Protein 8VY8 (pdb70)

Secondary structure (DSSP, 8-state):
--EEEETTSSS-EEEEPPTT--EEEEEEE--TTHHHH-SEEEEEEESBPPPPPTT-EEEEE-STT-S--TTS---/--EEEETTSSS-EEEEPPTT--EEEEEEE--TTHHHH-SEEEEEEESBPPPPPTT-EEEEE-STT-S--TTS---/--EETTBSS---/--EETTBSS---/-EEEESSEES-EEEEPPTT--EEEEEEE--TTHHHH--EEEEEEESSPPPPPTT-EEEEE-STT-S--TTS---/--EETTBSS---/--EEEESSEES-EEEEPPTT--EEEEEEE--TTHHHH--EEEEEEESSPPP--SS-EEEEE-STT-S--TTS---/--EETTBSS---

Radius of gyration: 23.15 Å; Cα contacts (8 Å, |Δi|>4): 955; chains: 8; bounding box: 45×55×58 Å

Solvent-accessible surface area: 18411 Å² total; per-residue (Å²): 93,12,48,0,16,11,8,78,48,56,98,19,46,42,46,66,7,64,55,36,59,31,0,0,33,54,28,13,66,75,24,141,91,30,123,88,48,17,50,2,2,62,3,6,21,16,37,81,27,39,110,112,114,128,145,27,71,26,52,2,11,4,60,84,73,21,0,10,0,52,122,75,188,79,75,157,105,0,3,42,55,27,65,131,41,98,108,96,14,44,0,16,11,6,74,45,56,103,20,48,45,48,60,7,65,56,33,56,28,0,0,31,53,41,18,67,76,34,130,86,25,121,91,52,19,63,4,1,59,5,8,22,14,39,76,31,38,105,107,104,128,156,16,82,31,48,5,7,2,58,81,77,18,0,8,0,59,118,77,198,74,81,154,94,0,1,46,47,31,76,134,36,90,116,48,33,0,14,12,17,60,4,24,90,32,4,5,32,68,9,61,83,36,40,93,44,0,29,68,33,18,29,62,34,123,87,27,121,90,53,16,58,4,4,57,4,6,26,11,44,111,55,30,105,132,110,134,130,10,90,33,72,35,33,72,95,87,66,25,2,12,2,57,125,106,208,88,80,92,88,2,3,56,52,33,59,125,40,86,132,92,10,26,0,6,14,16,61,5,22,92,22,4,3,32,57,5,58,77,41,39,80,45,0,31,40,42,28,38,72,35,124,85,27,121,89,52,17,56,4,4,55,5,8,29,14,45,112,57,33,97,126,97,133,137,14,82,37,56,42,29,74,92,80,57,27,0,12,0,61,120,58,176,76,43,104,86,2,4,58,51,34,70,124,31,102,118

B-factor: mean 26.94, std 15.15, range [3.42, 121.17]

Structure (mmCIF, N/CA/C/O backbone):
data_8VY8
#
_entry.id   8VY8
#
_cell.length_a   42.529
_cell.length_b   73.110
_cell.length_c   79.840
_cell.angle_alpha   90.000
_cell.angle_beta   103.680
_cell.angle_gamma   90.000
#
_symmetry.space_group_name_H-M   'P 1 21 1'
#
loop_
_entity.id
_entity.type
_entity.pdbx_description
1 polymer 'Alpha-bungarotoxin isoform V31'
2 polymer 'HAP peptide'
3 non-polymer '4-(2-HYDROXYETHYL)-1-PIPERAZINE ETHANESULFONIC ACID'
4 water water
#
loop_
_atom_site.group_PDB
_atom_site.id
_atom_site.type_symbol
_atom_site.label_atom_id
_atom_site.label_alt_id
_atom_site.label_comp_id
_atom_site.label_asym_id
_atom_site.label_entity_id
_atom_site.label_seq_id
_atom_site.pdbx_PDB_ins_code
_atom_site.Cartn_x
_atom_site.Cartn_y
_atom_site.Cartn_z
_atom_site.occupancy
_atom_site.B_iso_or_equiv
_atom_site.auth_seq_id
_atom_site.auth_comp_id
_atom_site.auth_asym_id
_atom_site.auth_atom_id
_atom_site.pdbx_PDB_model_num
ATOM 1 N N . GLY A 1 2 ? 8.27129 16.09153 7.78697 1.000 18.42910 0 GLY B N 1
ATOM 2 C CA . GLY A 1 2 ? 8.93245 14.84668 7.29973 1.000 26.54414 0 GLY B CA 1
ATOM 3 C C . GLY A 1 2 ? 10.22171 14.54268 8.03713 1.000 30.27603 0 GLY B C 1
ATOM 4 O O . GLY A 1 2 ? 11.06835 15.41804 8.21303 1.000 29.95030 0 GLY B O 1
ATOM 8 N N . ILE A 1 3 ? 10.37504 13.29077 8.46337 1.000 25.54478 1 ILE B N 1
ATOM 9 C CA . ILE A 1 3 ? 11.53931 12.87432 9.23576 1.000 19.13916 1 ILE B CA 1
ATOM 10 C C . ILE A 1 3 ? 11.45578 11.36914 9.45281 1.000 8.97666 1 ILE B C 1
ATOM 11 O O . ILE A 1 3 ? 10.36695 10.81951 9.65536 1.000 12.89289 1 ILE B O 1
ATOM 27 N N . VAL A 1 4 ? 12.60125 10.69476 9.40242 1.000 8.83633 2 VAL B N 1
ATOM 28 C CA . VAL A 1 4 ? 12.69545 9.25949 9.64803 1.000 9.78606 2 VAL B CA 1
ATOM 29 C C . VAL A 1 4 ? 13.17951 9.02622 11.06985 1.000 14.81986 2 VAL B C 1
ATOM 30 O O . VAL A 1 4 ? 14.09905 9.71116 11.53569 1.000 12.62390 2 VAL B O 1
ATOM 43 N N . CYS A 1 5 ? 12.55099 8.09424 11.78412 1.000 21.97920 3 CYS B N 1
ATOM 44 C CA . CYS A 1 5 ? 13.03556 7.85283 13.13288 1.000 12.67054 3 CYS B CA 1
ATOM 45 C C . CYS A 1 5 ? 12.80099 6.43848 13.62831 1.000 16.27892 3 CYS B C 1
ATOM 46 O O . CYS A 1 5 ? 11.82303 5.77566 13.27274 1.000 13.93197 3 CYS B O 1
ATOM 53 N N . HIS A 1 6 ? 13.71156 6.02044 14.50463 1.000 9.46374 4 HIS B N 1
ATOM 54 C CA . HIS A 1 6 ? 13.58748 4.74717 15.18646 1.000 13.41058 4 HIS B CA 1
ATOM 55 C C . HIS A 1 6 ? 12.28524 4.69347 15.96886 1.000 11.45779 4 HIS B C 1
ATOM 56 O O . HIS A 1 6 ? 11.84821 5.68305 16.56187 1.000 14.33104 4 HIS B O 1
ATOM 70 N N . THR A 1 7 ? 11.67181 3.51854 15.96595 1.000 10.19030 5 THR B N 1
ATOM 71 C CA . THR A 1 7 ? 10.45100 3.25243 16.70282 1.000 11.29069 5 THR B CA 1
ATOM 72 C C . THR A 1 7 ? 10.60170 1.90407 17.38438 1.000 12.92292 5 THR B C 1
ATOM 73 O O . THR A 1 7 ? 11.16998 0.97282 16.80753 1.000 13.09573 5 THR B O 1
ATOM 84 N N . THR A 1 8 ? 10.10540 1.80662 18.61120 1.000 16.73395 6 THR B N 1
ATOM 85 C CA . THR A 1 8 ? 10.05172 0.53451 19.31389 1.000 21.20416 6 THR B CA 1
ATOM 86 C C . THR A 1 8 ? 8.77874 -0.22952 18.98124 1.000 12.05312 6 THR B C 1
ATOM 87 O O . THR A 1 8 ? 8.56974 -1.32913 19.50424 1.000 13.95086 6 THR B O 1
ATOM 98 N N . ALA A 1 9 ? 7.93484 0.33164 18.10992 1.000 14.42454 7 ALA B N 1
ATOM 99 C CA . ALA A 1 9 ? 6.73056 -0.35249 17.65978 1.000 17.78285 7 ALA B CA 1
ATOM 100 C C . ALA A 1 9 ? 7.03782 -1.52129 16.73362 1.000 11.13489 7 ALA B C 1
ATOM 101 O O . ALA A 1 9 ? 6.18830 -2.40078 16.56880 1.000 9.34662 7 ALA B O 1
ATOM 108 N N . THR A 1 10 ? 8.21173 -1.54451 16.11419 1.000 9.14871 8 THR B N 1
ATOM 109 C CA . THR A 1 10 ? 8.60002 -2.63031 15.22820 1.000 15.20430 8 THR B CA 1
ATOM 110 C C . THR A 1 10 ? 9.59487 -3.53433 15.95386 1.000 15.34529 8 THR B C 1
ATOM 111 O O . THR A 1 10 ? 10.14906 -3.17889 16.99756 1.000 14.65609 8 THR B O 1
ATOM 122 N N . SER A 1 11 ? 9.81161 -4.72518 15.39008 1.000 14.84266 9 SER B N 1
ATOM 123 C CA . SER A 1 11 ? 10.78104 -5.67289 15.93290 1.000 14.49866 9 SER B CA 1
ATOM 124 C C . SER A 1 11 ? 11.54667 -6.34650 14.79865 1.000 12.70176 9 SER B C 1
ATOM 125 O O . SER A 1 11 ? 10.93356 -7.01085 13.95343 1.000 16.34964 9 SER B O 1
ATOM 133 N N . PRO A 1 12 ? 12.87662 -6.17259 14.71246 1.000 16.14035 10 PRO B N 1
ATOM 134 C CA . PRO A 1 12 ? 13.74922 -5.38746 15.60392 1.000 15.25371 10 PRO B CA 1
ATOM 135 C C . PRO A 1 12 ? 13.47730 -3.89570 15.45208 1.000 16.47239 10 PRO B C 1
ATOM 136 O O . PRO A 1 12 ? 12.74113 -3.47816 14.55827 1.000 14.76819 10 PRO B O 1
ATOM 147 N N . ILE A 1 13 ? 14.03621 -3.07169 16.33918 1.000 20.21908 11 ILE B N 1
ATOM 148 C CA . ILE A 1 13 ? 13.92976 -1.63126 16.17147 1.000 10.90483 11 ILE B CA 1
ATOM 149 C C . ILE A 1 13 ? 14.35772 -1.27448 14.75833 1.000 13.08927 11 ILE B C 1
ATOM 150 O O . ILE A 1 13 ? 15.38032 -1.76195 14.26651 1.000 14.86448 11 ILE B O 1
ATOM 166 N N . SER A 1 14 ? 13.58054 -0.41750 14.09959 1.000 11.52911 12 SER B N 1
ATOM 167 C CA . SER A 1 14 ? 13.91442 0.04766 12.76257 1.000 19.31884 12 SER B CA 1
ATOM 168 C C . SER A 1 14 ? 13.65640 1.54503 12.68749 1.000 21.99761 12 SER B C 1
ATOM 169 O O . SER A 1 14 ? 13.11577 2.14511 13.61885 1.000 10.81709 12 SER B O 1
ATOM 177 N N . ALA A 1 15 ? 14.01550 2.14438 11.55383 1.000 21.96004 13 ALA B N 1
ATOM 178 C CA . ALA A 1 15 ? 13.75211 3.55254 11.29442 1.000 7.96061 13 ALA B CA 1
ATOM 179 C C . ALA A 1 15 ? 12.55916 3.62860 10.35374 1.000 12.59908 13 ALA B C 1
ATOM 180 O O . ALA A 1 15 ? 12.55026 2.98057 9.30118 1.000 23.51484 13 ALA B O 1
ATOM 187 N N . VAL A 1 16 ? 11.56173 4.42094 10.73259 1.000 12.63291 14 VAL B N 1
ATOM 188 C CA . VAL A 1 16 ? 10.32498 4.54170 9.97807 1.000 9.82089 14 VAL B CA 1
ATOM 189 C C . VAL A 1 16 ? 10.09048 6.00241 9.63183 1.000 8.83211 14 VAL B C 1
ATOM 190 O O . VAL A 1 16 ? 10.60756 6.91514 10.27909 1.000 13.35762 14 VAL B O 1
ATOM 203 N N . THR A 1 17 ? 9.30379 6.21167 8.58291 1.000 9.66002 15 THR B N 1
ATOM 204 C CA . THR A 1 17 ? 8.86330 7.54814 8.21889 1.000 9.10879 15 THR B CA 1
ATOM 205 C C . THR A 1 17 ? 7.68245 7.94603 9.09638 1.000 12.21190 15 THR B C 1
ATOM 206 O O . THR A 1 17 ? 6.71538 7.18997 9.23476 1.000 14.57076 15 THR B O 1
ATOM 217 N N . CYS A 1 18 ? 7.75866 9.14068 9.67464 1.000 9.65289 16 CYS B N 1
ATOM 218 C CA . CYS A 1 18 ? 6.78034 9.57847 10.65502 1.000 12.79770 16 CYS B CA 1
ATOM 219 C C . CYS A 1 18 ? 5.48167 10.02181 9.98530 1.000 10.69852 16 CYS B C 1
ATOM 220 O O . CYS A 1 18 ? 5.49540 10.52622 8.85914 1.000 7.45439 16 CYS B O 1
ATOM 227 N N . PRO A 1 19 ? 4.34720 9.82531 10.65878 1.000 9.86637 17 PRO B N 1
ATOM 228 C CA . PRO A 1 19 ? 3.05681 10.21828 10.07569 1.000 14.84085 17 PRO B CA 1
ATOM 229 C C . PRO A 1 19 ? 2.98236 11.71325 9.87322 1.000 13.77138 17 PRO B C 1
ATOM 230 O O . PRO A 1 19 ? 3.82083 12.46650 10.40074 1.000 12.08755 17 PRO B O 1
ATOM 241 N N . PRO A 1 20 ? 1.99574 12.20208 9.12575 1.000 11.06596 18 PRO B N 1
ATOM 242 C CA . PRO A 1 20 ? 1.87879 13.64940 8.92612 1.000 26.04130 18 PRO B CA 1
ATOM 243 C C . PRO A 1 20 ? 1.66228 14.37225 10.24802 1.000 19.98610 18 PRO B C 1
ATOM 244 O O . PRO A 1 20 ? 0.86847 13.94441 11.08730 1.000 11.60649 18 PRO B O 1
ATOM 255 N N . GLY A 1 21 ? 2.36276 15.49227 10.41579 1.000 19.64558 19 GLY B N 1
ATOM 256 C CA . GLY A 1 21 ? 2.24034 16.30850 11.60341 1.000 12.79891 19 GLY B CA 1
ATOM 257 C C . GLY A 1 21 ? 3.14622 15.93982 12.76026 1.000 16.55553 19 GLY B C 1
ATOM 258 O O . GLY A 1 21 ? 3.27869 16.74092 13.69366 1.000 17.09759 19 GLY B O 1
ATOM 262 N N . GLU A 1 22 ? 3.78836 14.77623 12.72733 1.000 14.66777 20 GLU B N 1
ATOM 263 C CA . GLU A 1 22 ? 4.75228 14.36261 13.74702 1.000 17.06573 20 GLU B CA 1
ATOM 264 C C . GLU A 1 22 ? 6.14379 14.44367 13.12463 1.000 13.65611 20 GLU B C 1
ATOM 265 O O . GLU A 1 22 ? 6.55549 13.52893 12.40636 1.000 13.90713 20 GLU B O 1
ATOM 277 N N . ASN A 1 23 ? 6.86956 15.53820 13.38487 1.000 13.21184 21 ASN B N 1
ATOM 278 C CA . ASN A 1 23 ? 8.13501 15.78946 12.69833 1.000 12.18994 21 ASN B CA 1
ATOM 279 C C . ASN A 1 23 ? 9.32245 15.88803 13.65206 1.000 14.87411 21 ASN B C 1
ATOM 280 O O . ASN A 1 23 ? 10.33150 16.51737 13.31485 1.000 17.19875 21 ASN B O 1
ATOM 291 N N . LEU A 1 24 ? 9.23462 15.26661 14.82431 1.000 19.62022 22 LEU B N 1
ATOM 292 C CA . LEU A 1 24 ? 10.36007 15.16721 15.74047 1.000 20.92686 22 LEU B CA 1
ATOM 293 C C . LEU A 1 24 ? 10.37559 13.76363 16.32160 1.000 18.78417 22 LEU B C 1
ATOM 294 O O . LEU A 1 24 ? 9.35220 13.07873 16.37296 1.000 18.67241 22 LEU B O 1
ATOM 310 N N . CYS A 1 25 ? 11.55749 13.32726 16.72018 1.000 8.27715 23 CYS B N 1
ATOM 311 C CA . CYS A 1 25 ? 11.73668 12.05676 17.39873 1.000 13.54480 23 CYS B CA 1
ATOM 312 C C . CYS A 1 25 ? 11.94049 12.21966 18.89299 1.000 25.94454 23 CYS B C 1
ATOM 313 O O . CYS A 1 25 ? 12.36820 13.26758 19.38056 1.000 17.05070 23 CYS B O 1
ATOM 320 N N . TYR A 1 26 ? 11.64720 11.14248 19.61410 1.000 22.77257 24 TYR B N 1
ATOM 321 C CA . TYR A 1 26 ? 11.84227 11.09419 21.0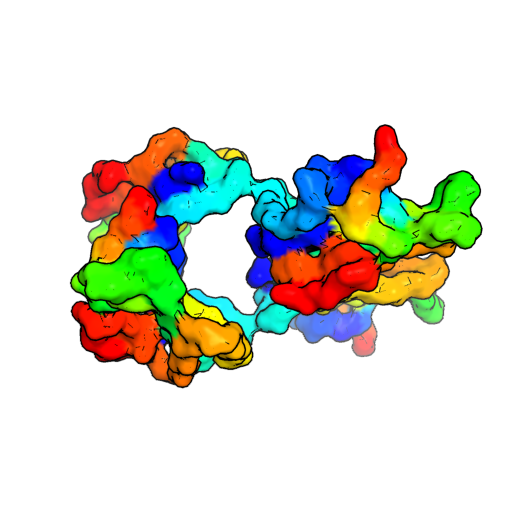5004 1.000 22.73720 24 TYR B CA 1
ATOM 322 C C . TYR A 1 26 ? 12.39555 9.73935 21.45790 1.000 23.35195 24 TYR B C 1
ATOM 323 O O . TYR A 1 26 ? 12.09014 8.70973 20.84956 1.000 18.74112 24 TYR B O 1
ATOM 341 N N . ARG A 1 27 ? 13.24722 9.76611 22.47592 1.000 24.82174 25 ARG B N 1
ATOM 342 C CA . ARG A 1 27 ? 13.62556 8.58178 23.22790 1.000 16.74708 25 ARG B CA 1
ATOM 343 C C . ARG A 1 27 ? 13.14752 8.79600 24.65563 1.000 30.08116 25 ARG B C 1
ATOM 344 O O . ARG A 1 27 ? 13.35217 9.87513 25.22130 1.000 22.03553 25 ARG B O 1
ATOM 365 N N . LYS A 1 28 ? 12.49397 7.78995 25.22895 1.000 20.76172 26 LYS B N 1
ATOM 366 C CA . LYS A 1 28 ? 11.99647 7.87577 26.59563 1.000 22.97178 26 LYS B CA 1
ATOM 367 C C . LYS A 1 28 ? 12.49385 6.66367 27.36602 1.000 23.09194 26 LYS B C 1
ATOM 368 O O . LYS A 1 28 ? 12.30949 5.52614 26.92206 1.000 17.98088 26 LYS B O 1
ATOM 387 N N . MET A 1 29 ? 13.11026 6.90901 28.52126 1.000 26.31485 27 MET B N 1
ATOM 388 C CA . MET A 1 29 ? 13.69572 5.86215 29.34566 1.000 20.72069 27 MET B CA 1
ATOM 389 C C . MET A 1 29 ? 13.22607 6.04659 30.78112 1.000 25.41510 27 MET B C 1
ATOM 390 O O . MET A 1 29 ? 13.07817 7.17609 31.25528 1.000 29.64618 27 MET B O 1
ATOM 404 N N . TRP A 1 30 ? 12.95925 4.93136 31.45542 1.000 31.99135 28 TRP B N 1
ATOM 405 C CA . TRP A 1 30 ? 12.51760 4.94533 32.84334 1.000 35.92031 28 TRP B CA 1
ATOM 406 C C . TRP A 1 30 ? 12.77535 3.55820 33.41093 1.000 30.88653 28 TRP B C 1
ATOM 407 O O . TRP A 1 30 ? 12.80289 2.56654 32.67764 1.000 26.31972 28 TRP B O 1
ATOM 428 N N . CYS A 1 31 ? 12.96305 3.49361 34.72438 1.000 38.62989 29 CYS B N 1
ATOM 429 C CA . CYS A 1 31 ? 13.21439 2.21178 35.36502 1.000 42.16239 29 CYS B CA 1
ATOM 430 C C . CYS A 1 31 ? 11.88997 1.49426 35.58145 1.000 23.90048 29 CYS B C 1
ATOM 431 O O . CYS A 1 31 ? 10.92070 2.09462 36.05431 1.000 22.09257 29 CYS B O 1
ATOM 438 N N . ASP A 1 32 ? 11.85455 0.20715 35.24372 1.000 11.11787 30 ASP B N 1
ATOM 439 C CA . ASP A 1 32 ? 10.73712 -0.65418 35.61073 1.000 24.84382 30 ASP B CA 1
ATOM 440 C C . ASP A 1 32 ? 11.22347 -1.70323 36.60472 1.000 24.17797 30 ASP B C 1
ATOM 441 O O . ASP A 1 32 ? 12.30886 -1.56431 37.17895 1.000 16.37835 30 ASP B O 1
ATOM 450 N N . VA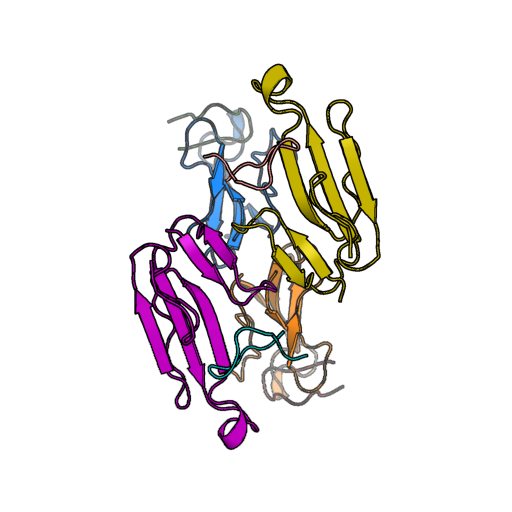L A 1 33 ? 10.44466 -2.76909 36.79765 1.000 16.64515 31 VAL B N 1
ATOM 451 C CA . VAL A 1 33 ? 10.76587 -3.74196 37.83850 1.000 25.68265 31 VAL B CA 1
ATOM 452 C C . VAL A 1 33 ? 12.13327 -4.37518 37.60252 1.000 22.06217 31 VAL B C 1
ATOM 453 O O . VAL A 1 33 ? 12.81029 -4.77524 38.55730 1.000 22.78515 31 VAL B O 1
ATOM 466 N N . PHE A 1 34 ? 12.55022 -4.50971 36.34298 1.000 22.82289 32 PHE B N 1
ATOM 467 C CA . PHE A 1 34 ? 13.80316 -5.17066 35.99691 1.000 21.39934 32 PHE B CA 1
ATOM 468 C C . PHE A 1 34 ? 14.96798 -4.20110 35.80629 1.000 23.24829 32 PHE B C 1
ATOM 469 O O . PHE A 1 34 ? 15.97426 -4.57175 35.19046 1.000 22.90875 32 PHE B O 1
ATOM 486 N N . CYS A 1 35 ? 14.86950 -2.97698 36.32765 1.000 22.39030 33 CYS B N 1
ATOM 487 C CA . CYS A 1 35 ? 15.90798 -1.99616 36.03353 1.000 20.91059 33 CYS B CA 1
ATOM 488 C C . CYS A 1 35 ? 17.27853 -2.47181 36.50466 1.000 23.62891 33 CYS B C 1
ATOM 489 O O . CYS A 1 35 ? 18.29553 -2.11066 35.90288 1.000 22.97191 33 CYS B O 1
ATOM 496 N N . SER A 1 36 ? 17.33366 -3.28196 37.56643 1.000 32.08506 34 SER B N 1
ATOM 497 C CA . SER A 1 36 ? 18.62736 -3.73228 38.07846 1.000 39.31865 34 SER B CA 1
ATOM 498 C C . SER A 1 36 ? 19.33224 -4.66804 37.10107 1.000 24.67482 34 SER B C 1
ATOM 499 O O . SER A 1 36 ? 20.56120 -4.62329 36.97007 1.000 27.02153 34 SER B O 1
ATOM 507 N N . SER A 1 37 ? 18.57824 -5.50850 36.39536 1.000 31.17905 35 SER B N 1
ATOM 508 C CA . SER A 1 37 ? 19.16382 -6.52342 35.52718 1.000 32.43150 35 SER B CA 1
ATOM 509 C C . SER A 1 37 ? 19.21310 -6.11058 34.06475 1.000 35.22293 35 SER B C 1
ATOM 510 O O . SER A 1 37 ? 20.17732 -6.44285 33.36802 1.000 41.15095 35 SER B O 1
ATOM 518 N N . ARG A 1 38 ? 18.18894 -5.41590 33.57253 1.000 28.42032 36 ARG B N 1
ATOM 519 C CA . ARG A 1 38 ? 18.12539 -5.04255 32.16875 1.000 27.14932 36 ARG B CA 1
ATOM 520 C C . ARG A 1 38 ? 18.35504 -3.56079 31.92147 1.000 24.84969 36 ARG B C 1
ATOM 521 O O . ARG A 1 38 ? 18.53327 -3.16685 30.76385 1.000 23.04797 36 ARG B O 1
ATOM 542 N N . GLY A 1 39 ? 18.34537 -2.73317 32.95549 1.000 25.87994 37 GLY B N 1
ATOM 543 C CA . GLY A 1 39 ? 18.41462 -1.30838 32.74212 1.000 21.28054 37 GLY B CA 1
ATOM 544 C C . GLY A 1 39 ? 17.04076 -0.71644 32.49125 1.000 26.51736 37 GLY B C 1
ATOM 545 O O . GLY A 1 39 ? 16.00181 -1.34720 32.70131 1.000 21.30594 37 GLY B O 1
ATOM 549 N N . LYS A 1 40 ? 17.04608 0.53140 32.03635 1.000 23.56887 38 LYS B N 1
ATOM 550 C CA . LYS A 1 40 ? 15.80144 1.26131 31.85854 1.000 27.94866 38 LYS B CA 1
ATOM 551 C C . LYS A 1 40 ? 15.03255 0.74763 30.64419 1.000 25.36561 38 LYS B C 1
ATOM 552 O O . LYS A 1 40 ? 15.61444 0.32099 29.64293 1.000 24.26455 38 LYS B O 1
ATOM 571 N N . VAL A 1 41 ? 13.70150 0.79003 30.74437 1.000 18.97837 39 VAL B N 1
ATOM 572 C CA . VAL A 1 41 ? 12.86726 0.57139 29.57072 1.000 20.30544 39 VAL B CA 1
ATOM 573 C C . VAL A 1 41 ? 13.23370 1.61360 28.52477 1.000 24.54862 39 VAL B C 1
ATOM 574 O O . VAL A 1 41 ? 13.56081 2.75826 28.85761 1.000 21.11495 39 VAL B O 1
ATOM 587 N N . VAL A 1 42 ? 13.19343 1.22881 27.25222 1.000 28.99379 40 VAL B N 1
ATOM 588 C CA . VAL A 1 42 ? 13.47832 2.14812 26.15544 1.000 29.93359 40 VAL B CA 1
ATOM 589 C C . VAL A 1 42 ? 12.26992 2.20174 25.23192 1.000 30.35086 40 VAL B C 1
ATOM 590 O O . VAL A 1 42 ? 11.76988 1.15969 24.79275 1.000 28.52892 40 VAL B O 1
ATOM 603 N N . GLU A 1 43 ? 11.81069 3.41660 24.93702 1.000 25.17317 41 GLU B N 1
ATOM 604 C CA . GLU A 1 43 ? 10.71537 3.65550 24.00701 1.000 29.71922 41 GLU B CA 1
ATOM 605 C C . GLU A 1 43 ? 11.14022 4.73406 23.02363 1.000 24.80462 41 GLU B C 1
ATOM 606 O O . GLU A 1 43 ? 11.58246 5.81128 23.43353 1.000 16.42495 41 GLU B O 1
ATOM 618 N N . LEU A 1 44 ? 11.01893 4.44153 21.73436 1.000 21.52502 42 LEU B N 1
ATOM 619 C CA . LEU A 1 44 ? 11.41733 5.36509 20.68456 1.000 16.59604 42 LEU B CA 1
ATOM 620 C C . LEU A 1 44 ? 10.27595 5.53807 19.69230 1.000 21.93652 42 LEU B C 1
ATOM 621 O O . LEU A 1 44 ? 9.50640 4.60471 19.44936 1.000 23.99507 42 LEU B O 1
ATOM 637 N N . GLY A 1 45 ? 10.14956 6.73936 19.13754 1.000 21.11814 43 GLY B N 1
ATOM 638 C CA . GLY A 1 45 ? 9.12446 6.95631 18.13270 1.000 25.50712 43 GLY B CA 1
ATOM 639 C C . GLY A 1 45 ? 9.13711 8.36493 17.57811 1.000 13.28577 43 GLY B C 1
ATOM 640 O O . GLY A 1 45 ? 10.08039 9.13324 17.77951 1.000 13.77322 43 GLY B O 1
ATOM 644 N N . CYS A 1 46 ? 8.05788 8.68238 16.86525 1.000 17.10436 44 CYS B N 1
ATOM 645 C CA . CYS A 1 46 ? 7.80155 10.00164 16.30805 1.000 15.15355 44 CYS B CA 1
ATOM 646 C C . CYS A 1 46 ? 6.84147 10.75165 17.22201 1.000 23.05951 44 CYS B C 1
ATOM 647 O O . CYS A 1 46 ? 6.15710 10.15917 18.05906 1.000 21.16152 44 CYS B O 1
ATOM 654 N N . ALA A 1 47 ? 6.79322 12.06848 17.05580 1.000 17.62975 45 ALA B N 1
ATOM 655 C CA . ALA A 1 47 ? 5.87249 12.87493 17.84555 1.000 26.05936 45 ALA B CA 1
ATOM 656 C C . ALA A 1 47 ? 5.80804 14.27692 17.26455 1.000 16.12435 45 ALA B C 1
ATOM 657 O O . ALA A 1 47 ? 6.72627 14.72328 16.57184 1.000 14.92727 45 ALA B O 1
ATOM 664 N N . ALA A 1 48 ? 4.69533 14.95765 17.53961 1.000 14.71060 46 ALA B N 1
ATOM 665 C CA . ALA A 1 48 ? 4.61629 16.38179 17.23945 1.000 19.53615 46 ALA B CA 1
ATOM 666 C C . ALA A 1 48 ? 5.25717 17.20997 18.34923 1.000 22.27585 46 ALA B C 1
ATOM 667 O O . ALA A 1 48 ? 6.08377 18.08718 18.07729 1.000 18.04671 46 ALA B O 1
ATOM 674 N N . THR A 1 49 ? 4.89866 16.93652 19.60400 1.000 23.22388 47 THR B N 1
ATOM 675 C CA . THR A 1 49 ? 5.44311 17.63771 20.75866 1.000 19.79022 47 THR B CA 1
ATOM 676 C C . THR A 1 49 ? 6.29344 16.71604 21.62606 1.000 26.08366 47 THR B C 1
ATOM 677 O O . THR A 1 49 ? 6.03878 15.51270 21.72141 1.000 21.92380 47 THR B O 1
ATOM 688 N N . CYS A 1 50 ? 7.31877 17.29626 22.24389 1.000 26.50684 48 CYS B N 1
ATOM 689 C CA . CYS A 1 50 ? 8.16716 16.54963 23.16273 1.000 30.80768 48 CYS B CA 1
ATOM 690 C C . CYS A 1 50 ? 7.34748 16.08409 24.36491 1.000 30.00277 48 CYS B C 1
ATOM 691 O O . CYS A 1 50 ? 6.64148 16.89555 24.97829 1.000 19.94449 48 CYS B O 1
ATOM 698 N N . PRO A 1 51 ? 7.40397 14.80250 24.72571 1.000 35.81341 49 PRO B N 1
ATOM 699 C CA . PRO A 1 51 ? 6.62632 14.32716 25.88104 1.000 30.20893 49 PRO B CA 1
ATOM 700 C C . PRO A 1 51 ? 7.02450 15.03085 27.17277 1.000 36.49576 49 PRO B C 1
ATOM 701 O O . PRO A 1 51 ? 8.19725 15.33847 27.39656 1.000 23.01779 49 PRO B O 1
ATOM 712 N N . SER A 1 52 ? 6.03134 15.30626 28.02206 1.000 43.03194 50 SER B N 1
ATOM 713 C CA . SER A 1 52 ? 6.32159 15.92657 29.30915 1.000 32.91420 50 SER B CA 1
ATOM 714 C C . SER A 1 52 ? 7.00944 14.90134 30.20231 1.000 26.47022 50 SER B C 1
ATOM 715 O O . SER A 1 52 ? 6.42883 13.86177 30.53319 1.000 36.11201 50 SER B O 1
ATOM 723 N N . LYS A 1 53 ? 8.23606 15.21186 30.60751 1.000 37.12251 51 LYS B N 1
ATOM 724 C CA . LYS A 1 53 ? 9.09523 14.28435 31.33382 1.000 39.96134 51 LYS B CA 1
ATOM 725 C C . LYS A 1 53 ? 8.86220 14.40571 32.83514 1.000 39.26106 51 LYS B C 1
ATOM 726 O O . LYS A 1 53 ? 9.04703 15.48338 33.41258 1.000 39.41839 51 LYS B O 1
ATOM 745 N N . LYS A 1 54 ? 8.46441 13.29814 33.45937 1.000 34.83008 52 LYS B N 1
ATOM 746 C CA . LYS A 1 54 ? 8.42192 13.20794 34.90816 1.000 39.50268 52 LYS B CA 1
ATOM 747 C C . LYS A 1 54 ? 9.84044 13.21591 35.47591 1.000 47.57437 52 LYS B C 1
ATOM 748 O O . LYS A 1 54 ? 10.80951 12.95666 34.75815 1.000 36.49896 52 LYS B O 1
ATOM 767 N N . PRO A 1 55 ? 9.98620 13.52943 36.76717 1.000 51.97235 53 PRO B N 1
ATOM 768 C CA . PRO A 1 55 ? 11.33984 13.71513 37.32492 1.000 46.55953 53 PRO B CA 1
ATOM 769 C C . PRO A 1 55 ? 12.24333 12.50622 37.16371 1.000 43.83643 53 PRO B C 1
ATOM 770 O O . PRO A 1 55 ? 13.45791 12.66543 36.98561 1.000 46.07463 53 PRO B O 1
ATOM 781 N N . TYR A 1 56 ? 11.68975 11.30192 37.21126 1.000 44.40683 54 TYR B N 1
ATOM 782 C CA . TYR A 1 56 ? 12.47835 10.08464 37.10309 1.000 46.92118 54 TYR B CA 1
ATOM 783 C C . TYR A 1 56 ? 12.57773 9.57798 35.67671 1.000 46.83815 54 TYR B C 1
ATOM 784 O O . TYR A 1 56 ? 13.36536 8.66357 35.40689 1.000 34.59293 54 TYR B O 1
ATOM 802 N N . GLU A 1 57 ? 11.80977 10.15457 34.76482 1.000 46.32412 55 GLU B N 1
ATOM 803 C CA . GLU A 1 57 ? 11.84053 9.71726 33.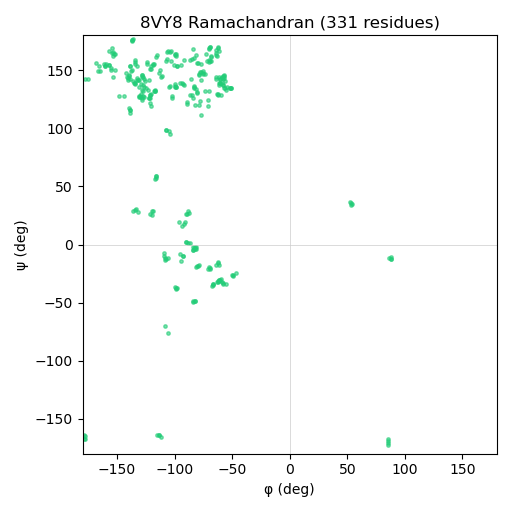38681 1.000 38.34061 55 GLU B CA 1
ATOM 804 C C . GLU A 1 57 ? 12.99591 10.38647 32.66068 1.000 27.48834 55 GLU B C 1
ATOM 805 O O . GLU A 1 57 ? 13.53035 11.41329 33.09015 1.000 32.36107 55 GLU B O 1
ATOM 817 N N . GLU A 1 58 ? 13.37954 9.78812 31.54203 1.000 22.26357 56 GLU B N 1
ATOM 818 C CA . GLU A 1 58 ? 14.39008 10.36124 30.67100 1.000 28.26290 56 GLU B CA 1
ATOM 819 C C . GLU A 1 58 ? 13.77035 10.58753 29.30276 1.000 25.06249 56 GLU B C 1
ATOM 820 O O . GLU A 1 58 ? 13.31785 9.63727 28.65821 1.000 13.90574 56 GLU B O 1
ATOM 832 N N . VAL A 1 59 ? 13.74948 11.84777 28.87531 1.000 23.88424 57 VAL B N 1
ATOM 833 C CA . VAL A 1 59 ? 13.23034 12.24693 27.57500 1.000 27.81686 57 VAL B CA 1
ATOM 834 C C . VAL A 1 59 ? 14.28873 13.14723 26.95192 1.000 24.90574 57 VAL B C 1
ATOM 835 O O . VAL A 1 59 ? 14.76076 14.09245 27.59285 1.000 32.82364 57 VAL B O 1
ATOM 848 N N . THR A 1 60 ? 14.68137 12.82486 25.71977 1.000 29.30351 58 THR B N 1
ATOM 849 C CA . THR A 1 60 ? 15.54170 13.68113 24.91499 1.000 56.76276 58 THR B CA 1
ATOM 850 C C . THR A 1 60 ? 14.85876 13.77957 23.53515 1.000 42.86875 58 THR B C 1
ATOM 851 O O . THR A 1 60 ? 14.38598 12.77984 22.97430 1.000 28.99179 58 THR B O 1
ATOM 862 N N . CYS A 1 61 ? 14.79663 14.98475 22.98475 1.000 38.61138 59 CYS B N 1
ATOM 863 C CA . CYS A 1 61 ? 14.08610 15.23669 21.73824 1.000 25.69132 59 CYS B CA 1
ATOM 864 C C . CYS A 1 61 ? 15.04054 15.82481 20.71678 1.000 23.08774 59 CYS B C 1
ATOM 865 O O . CYS A 1 61 ? 15.92758 16.61335 21.05903 1.000 22.60782 59 CYS B O 1
ATOM 872 N N . CYS A 1 62 ? 14.86753 15.40325 19.46859 1.000 20.49760 60 CYS B N 1
ATOM 873 C CA . CYS A 1 62 ? 15.72398 15.83810 18.38105 1.000 17.48429 60 CYS B CA 1
ATOM 874 C C . CYS A 1 62 ? 14.93126 15.76135 17.08634 1.000 13.49666 60 CYS B C 1
ATOM 875 O O . CYS A 1 62 ? 13.87260 15.13023 17.01383 1.000 24.88100 60 CYS B O 1
ATOM 882 N N . SER A 1 63 ? 15.46105 16.42675 16.05706 1.000 15.21421 61 SER B N 1
ATOM 883 C CA . SER A 1 63 ? 14.70695 16.66529 14.83330 1.000 25.93296 61 SER B CA 1
ATOM 884 C C . SER A 1 63 ? 15.52676 16.40721 13.57440 1.000 14.93844 61 SER B C 1
ATOM 885 O O . SER A 1 63 ? 15.26185 17.00871 12.52777 1.000 16.39818 61 SER B O 1
ATOM 893 N N . THR A 1 64 ? 16.49891 15.50802 13.64266 1.000 14.36741 62 THR B N 1
ATOM 894 C CA . THR A 1 64 ? 17.23246 15.05153 12.47367 1.000 19.01446 62 THR B CA 1
ATOM 895 C C . THR A 1 64 ? 16.98322 13.56165 12.30487 1.000 19.17870 62 THR B C 1
ATOM 896 O O . THR A 1 64 ? 16.65113 12.86431 13.26682 1.000 17.02465 62 THR B O 1
ATOM 907 N N . ASP A 1 65 ? 17.12846 13.08135 11.07204 1.000 15.83634 63 ASP B N 1
ATOM 908 C CA . ASP A 1 65 ? 16.79599 11.69649 10.76752 1.000 14.38234 63 ASP B CA 1
ATOM 909 C C . ASP A 1 65 ? 17.54803 10.74485 11.69088 1.000 25.74761 63 ASP B C 1
ATOM 910 O O . ASP A 1 65 ? 18.73949 10.92322 11.95731 1.000 17.17204 63 ASP B O 1
ATOM 919 N N . LYS A 1 66 ? 16.82663 9.74397 12.20442 1.000 23.50084 64 LYS B N 1
ATOM 920 C CA . LYS A 1 66 ? 17.42258 8.66184 12.99084 1.000 13.85044 64 LYS B CA 1
ATOM 921 C C . LYS A 1 66 ? 18.25388 9.20866 14.14612 1.000 21.38054 64 LYS B C 1
ATOM 922 O O . LYS A 1 66 ? 19.27512 8.63430 14.52975 1.000 17.33573 64 LYS B O 1
ATOM 941 N N . CYS A 1 67 ? 17.81434 10.32778 14.71273 1.000 20.61999 65 CYS B N 1
ATOM 942 C CA . CYS A 1 67 ? 18.53058 10.95292 15.81308 1.000 15.55324 65 CYS B CA 1
ATOM 943 C C . CYS A 1 67 ? 18.19373 10.36486 17.17680 1.000 21.70848 65 CYS B C 1
ATOM 944 O O . CYS A 1 67 ? 18.81211 10.76607 18.16875 1.000 22.26916 65 CYS B O 1
ATOM 951 N N . ASN A 1 68 ? 17.24259 9.43736 17.26013 1.000 14.06614 66 ASN B N 1
ATOM 952 C CA . ASN A 1 68 ? 16.78478 8.87706 18.53219 1.000 24.82197 66 ASN B CA 1
ATOM 953 C C . ASN A 1 68 ? 17.08722 7.38149 18.60898 1.000 22.88597 66 ASN B C 1
ATOM 954 O O . ASN A 1 68 ? 16.18144 6.55803 18.78604 1.000 21.21522 66 ASN B O 1
ATOM 965 N N . PRO A 1 69 ? 18.35390 6.99181 18.49623 1.000 21.67586 67 PRO B N 1
ATOM 966 C CA . PRO A 1 69 ? 18.68223 5.56097 18.50946 1.000 23.36129 67 PRO B CA 1
ATOM 967 C C . PRO A 1 69 ? 18.46824 4.91898 19.87546 1.000 21.57716 67 PRO B C 1
ATOM 968 O O . PRO A 1 69 ? 18.41982 5.58158 20.91489 1.000 21.44872 67 PRO B O 1
ATOM 979 N N . HIS A 1 70 ? 18.30348 3.59594 19.83833 1.000 20.21178 68 HIS B N 1
ATOM 980 C CA . HIS A 1 70 ? 18.38434 2.76968 21.03560 1.000 30.39011 68 HIS B CA 1
ATOM 981 C C . HIS A 1 70 ? 19.76388 2.94488 21.68025 1.000 32.91668 68 HIS B C 1
ATOM 982 O O . HIS A 1 70 ? 20.75724 3.10513 20.96701 1.000 21.03684 68 HIS B O 1
ATOM 996 N N . PRO A 1 71 ? 19.84888 2.94518 23.01626 1.000 32.42332 69 PRO B N 1
ATOM 997 C CA . PRO A 1 71 ? 21.15917 3.17715 23.65933 1.000 31.09547 69 PRO B CA 1
ATOM 998 C C . PRO A 1 71 ? 22.28895 2.32702 23.10092 1.000 29.02982 69 PRO B C 1
ATOM 999 O O . PRO A 1 71 ? 23.45538 2.73690 23.16646 1.000 31.65789 69 PRO B O 1
ATOM 1010 N N . LYS A 1 72 ? 21.98349 1.15117 22.55342 1.000 27.64911 70 LYS B N 1
ATOM 1011 C CA . LYS A 1 72 ? 22.99425 0.25635 22.00403 1.000 34.21787 70 LYS B CA 1
ATOM 1012 C C . LYS A 1 72 ? 23.28995 0.53652 20.53300 1.000 47.60327 70 LYS B C 1
ATOM 1013 O O . LYS A 1 72 ? 23.66546 -0.38263 19.79189 1.000 33.13920 70 LYS B O 1
ATOM 1032 N N . GLN A 1 73 ? 23.12734 1.78171 20.08948 1.000 57.61104 71 GLN B N 1
ATOM 1033 C CA . GLN A 1 73 ? 23.37065 2.14173 18.70148 1.000 43.59928 71 GLN B CA 1
ATOM 1034 C C . GLN A 1 73 ? 23.79180 3.60404 18.63444 1.000 46.35327 71 GLN B C 1
ATOM 1035 O O . GLN A 1 73 ? 23.59787 4.37156 19.58106 1.000 41.96455 71 GLN B O 1
ATOM 1049 N N . ARG A 1 74 ? 24.36503 3.98385 17.49010 1.000 58.63974 72 ARG B N 1
ATOM 1050 C CA . ARG A 1 74 ? 24.88214 5.32385 17.23706 1.000 58.24103 72 ARG B CA 1
ATOM 1051 C C . ARG A 1 74 ? 23.89099 6.14365 16.41931 1.000 59.46924 72 ARG B C 1
ATOM 1052 O O . ARG A 1 74 ? 23.29574 5.62562 15.46585 1.000 47.45350 72 ARG B O 1
ATOM 1073 N N . PRO A 1 75 ? 23.68658 7.41969 16.74688 1.000 52.20496 73 PRO B N 1
ATOM 1074 C CA . PRO A 1 75 ? 22.80635 8.25133 15.91888 1.000 40.33597 73 PRO B CA 1
ATOM 1075 C C . PRO A 1 75 ? 23.37061 8.42003 14.51651 1.000 53.35055 73 PRO B C 1
ATOM 1076 O O . PRO A 1 75 ? 24.55288 8.18637 14.25252 1.000 45.89812 73 PRO B O 1
ATOM 1087 N N . GLY A 1 76 ? 22.49472 8.83996 13.61043 1.000 50.05712 74 GLY B N 1
ATOM 1088 C CA . GLY A 1 76 ? 22.86738 9.03555 12.22374 1.000 44.07328 74 GLY B CA 1
ATOM 1089 C C . GLY A 1 76 ? 22.69986 7.73783 11.45467 1.000 42.43049 74 GLY B C 1
ATOM 1090 O O . GLY A 1 76 ? 22.64911 7.70978 10.22594 1.000 45.54742 74 GLY B O 1
ATOM 1095 N N . TRP B 2 1 ? 6.81684 -2.82566 21.10326 1.000 9.55372 1 TRP D N 1
ATOM 1096 C CA . TRP B 2 1 ? 7.52177 -3.89002 21.87487 1.000 13.81306 1 TRP D CA 1
ATOM 1097 C C . TRP B 2 1 ? 8.30412 -3.28613 23.03898 1.000 20.12518 1 TRP D C 1
ATOM 1098 O O . TRP B 2 1 ? 8.91736 -2.23128 22.89214 1.000 11.53107 1 TRP D O 1
ATOM 1121 N N . ARG B 2 2 ? 8.29126 -3.94879 24.19524 1.000 20.05101 2 ARG D N 1
ATOM 1122 C CA . ARG B 2 2 ? 9.03046 -3.45129 25.35073 1.000 29.02097 2 ARG D CA 1
ATOM 1123 C C . ARG B 2 2 ? 10.50777 -3.79334 25.19495 1.000 23.99697 2 ARG D C 1
ATOM 1124 O O . ARG B 2 2 ? 10.87270 -4.97218 25.12930 1.000 23.86776 2 ARG D O 1
ATOM 1145 N N . TYR B 2 3 ? 11.35490 -2.76502 25.17252 1.000 26.45467 3 TYR D N 1
ATOM 1146 C CA . TYR B 2 3 ? 12.80042 -2.90717 25.07994 1.000 24.02088 3 TYR D CA 1
ATOM 1147 C C . TYR B 2 3 ? 13.47196 -2.39402 26.34818 1.000 17.49481 3 TYR D C 1
ATOM 1148 O O . TYR B 2 3 ? 12.87129 -1.67568 27.15123 1.000 23.80478 3 TYR D O 1
ATOM 1166 N N . TYR B 2 4 ? 14.73353 -2.78088 26.52153 1.000 23.22591 4 TYR D N 1
ATOM 1167 C CA . TYR B 2 4 ? 15.55060 -2.31242 27.63140 1.000 27.00205 4 TYR D CA 1
ATOM 1168 C C . TYR B 2 4 ? 16.92156 -1.91262 27.11059 1.000 24.98224 4 TYR D C 1
ATOM 1169 O O . TYR B 2 4 ? 17.34915 -2.34058 26.03603 1.000 24.36515 4 TYR D O 1
ATOM 1187 N N . GLU B 2 5 ? 17.61005 -1.07045 27.88417 1.000 29.96294 5 GLU D N 1
ATOM 1188 C CA . GLU B 2 5 ? 18.88072 -0.53716 27.41316 1.000 28.90239 5 GLU D CA 1
ATOM 1189 C C . GLU B 2 5 ? 19.92113 -1.62398 27.17165 1.000 27.50973 5 GLU D C 1
ATOM 1190 O O . GLU B 2 5 ? 20.90910 -1.37392 26.47343 1.000 22.08648 5 GLU D O 1
ATOM 1202 N N . SER B 2 6 ? 19.72371 -2.82179 27.72235 1.000 31.75468 6 SER D N 1
ATOM 1203 C CA . SER B 2 6 ? 20.76801 -3.83858 27.70299 1.000 30.31291 6 SER D CA 1
ATOM 1204 C C . SER B 2 6 ? 20.87463 -4.58488 26.38132 1.000 30.36999 6 SER D C 1
ATOM 1205 O O . SER B 2 6 ? 21.90657 -5.21694 26.12873 1.000 36.47500 6 SER D O 1
ATOM 1213 N N . SER B 2 7 ? 19.84716 -4.54266 25.54080 1.000 21.82325 7 SER D N 1
ATOM 1214 C CA . SER B 2 7 ? 19.87329 -5.32609 24.31578 1.000 39.54139 7 SER D CA 1
ATOM 1215 C C . SER B 2 7 ? 18.93313 -4.70605 23.29625 1.000 35.10761 7 SER D C 1
ATOM 1216 O O . SER B 2 7 ? 17.98031 -4.00339 23.64419 1.000 24.83293 7 SER D O 1
ATOM 1224 N N . LEU B 2 8 ? 19.23522 -4.95965 22.02586 1.000 30.91745 8 LEU D N 1
ATOM 1225 C CA . LEU B 2 8 ? 18.37334 -4.54661 20.92814 1.000 29.01098 8 LEU D CA 1
ATOM 1226 C C . LEU B 2 8 ? 17.22600 -5.52116 20.68322 1.000 26.63681 8 LEU D C 1
ATOM 1227 O O . LEU B 2 8 ? 16.38768 -5.25835 19.81522 1.000 24.20571 8 LEU D O 1
ATOM 1243 N N . LEU B 2 9 ? 17.17545 -6.63778 21.41216 1.000 33.30506 9 LEU D N 1
ATOM 1244 C CA . LEU B 2 9 ? 16.12005 -7.63943 21.31566 1.000 28.74118 9 LEU D CA 1
ATOM 1245 C C . LEU B 2 9 ? 15.03251 -7.34410 22.34767 1.000 24.30185 9 LEU D C 1
ATOM 1246 O O . LEU B 2 9 ? 15.34557 -6.97462 23.48451 1.000 31.01473 9 LEU D O 1
ATOM 1262 N N . PRO B 2 10 ? 13.75550 -7.48718 22.00076 1.000 19.40840 10 PRO D N 1
ATOM 1263 C CA . PRO B 2 10 ? 12.69265 -7.14778 22.95114 1.000 31.45398 10 PRO D CA 1
ATOM 1264 C C . PRO B 2 10 ? 12.44810 -8.26398 23.95645 1.000 44.00109 10 PRO D C 1
ATOM 1265 O O . PRO B 2 10 ? 12.72130 -9.43769 23.70313 1.000 36.61436 10 PRO D O 1
ATOM 1276 N N . TYR B 2 11 ? 11.88584 -7.86926 25.10855 1.000 40.47543 11 TYR D N 1
ATOM 1277 C CA . TYR B 2 11 ? 11.71915 -8.75400 26.25690 1.000 45.35714 11 TYR D CA 1
ATOM 1278 C C . TYR B 2 11 ? 10.26287 -9.14065 26.52347 1.000 42.85152 11 TYR D C 1
ATOM 1279 O O . TYR B 2 11 ? 10.01383 -10.02691 27.35099 1.000 51.37420 11 TYR D O 1
ATOM 1297 N N . PRO B 2 12 ? 9.26749 -8.51661 25.86704 1.000 48.17344 12 PRO D N 1
ATOM 1298 C CA . PRO B 2 12 ? 7.90835 -8.81751 26.33836 1.000 55.48650 12 PRO D CA 1
ATOM 1299 C C . PRO B 2 12 ? 7.45357 -10.25181 26.08424 1.000 43.65456 12 PRO D C 1
ATOM 1300 O O . PRO B 2 12 ? 6.24538 -10.49417 26.05276 1.000 37.24733 12 PRO D O 1
ATOM 1311 N N . GLY C 1 2 ? 13.40984 21.04524 7.48013 1.000 33.56692 0 GLY A N 1
ATOM 1312 C CA . GLY C 1 2 ? 12.90140 22.42541 7.23486 1.000 41.59182 0 GLY A CA 1
ATOM 1313 C C . GLY C 1 2 ? 11.68019 22.75623 8.06618 1.000 26.40879 0 GLY A C 1
ATOM 1314 O O . GLY C 1 2 ? 10.82431 21.90084 8.29088 1.000 20.52978 0 GLY A O 1
ATOM 1318 N N . ILE C 1 3 ? 11.59812 24.00554 8.52301 1.000 24.45278 1 ILE A N 1
ATOM 1319 C CA . ILE C 1 3 ? 10.49323 24.43462 9.36997 1.000 16.03917 1 ILE A CA 1
ATOM 1320 C C . ILE C 1 3 ? 10.61894 25.91828 9.69268 1.000 13.46856 1 ILE A C 1
ATOM 1321 O O . ILE C 1 3 ? 11.72320 26.43714 9.89503 1.000 8.83521 1 ILE A O 1
ATOM 1337 N N . VAL C 1 4 ? 9.48222 26.60425 9.73598 1.000 19.50229 2 VAL A N 1
ATOM 1338 C CA . VAL C 1 4 ? 9.39935 28.00250 10.13783 1.000 16.55307 2 VAL A CA 1
ATOM 1339 C C . VAL C 1 4 ? 8.93655 28.06332 11.58706 1.000 18.19461 2 VAL A C 1
ATOM 1340 O O . VAL C 1 4 ? 8.01294 27.34440 11.99073 1.000 11.92117 2 VAL A O 1
ATOM 1353 N N . CYS C 1 5 ? 9.57045 28.92611 12.37297 1.000 8.87266 3 CYS A N 1
ATOM 1354 C CA . CYS C 1 5 ? 9.26382 29.03541 13.78792 1.000 4.80705 3 CYS A CA 1
ATOM 1355 C C . CYS C 1 5 ? 9.27824 30.50098 14.18698 1.000 19.33175 3 CYS A C 1
ATOM 1356 O O . CYS C 1 5 ? 10.05993 31.29218 13.65508 1.000 8.49372 3 CYS A O 1
ATOM 1363 N N . HIS C 1 6 ? 8.41308 30.85937 15.13154 1.000 11.87735 4 HIS A N 1
ATOM 1364 C CA . HIS C 1 6 ? 8.49364 32.18964 15.71487 1.000 8.66941 4 HIS A CA 1
ATOM 1365 C C . HIS C 1 6 ? 9.84594 32.35212 16.39507 1.000 9.06038 4 HIS A C 1
ATOM 1366 O O . HIS C 1 6 ? 10.38356 31.40153 16.96896 1.000 8.84178 4 HIS A O 1
ATOM 1380 N N . THR C 1 7 ? 10.40318 33.55878 16.33188 1.000 12.28525 5 THR A N 1
ATOM 1381 C CA . THR C 1 7 ? 11.65785 33.85563 17.00964 1.000 12.12881 5 THR A CA 1
ATOM 1382 C C . THR C 1 7 ? 11.55412 35.19338 17.72533 1.000 14.33514 5 THR A C 1
ATOM 1383 O O . THR C 1 7 ? 11.00521 36.15555 17.18261 1.000 13.81627 5 THR A O 1
ATOM 1394 N N . THR C 1 8 ? 12.10016 35.25684 18.93493 1.000 14.13511 6 THR A N 1
ATOM 1395 C CA . THR C 1 8 ? 12.18453 36.50777 19.67419 1.000 17.62573 6 THR A CA 1
ATOM 1396 C C . THR C 1 8 ? 13.45843 37.27332 19.35279 1.000 12.64608 6 THR A C 1
ATOM 1397 O O . THR C 1 8 ? 13.68553 38.34254 19.92733 1.000 13.19758 6 THR A O 1
ATOM 1408 N N . ALA C 1 9 ? 14.29368 36.74849 18.45047 1.000 17.83462 7 ALA A N 1
ATOM 1409 C CA . ALA C 1 9 ? 15.49348 37.46625 18.03858 1.000 13.60410 7 ALA A CA 1
ATOM 1410 C C . ALA C 1 9 ? 15.16755 38.68716 17.18964 1.000 18.68761 7 ALA A C 1
ATOM 1411 O O . ALA C 1 9 ? 16.01750 39.57269 17.04790 1.000 11.34000 7 ALA A O 1
ATOM 1418 N N . THR C 1 10 ? 13.97408 38.74398 16.60820 1.000 14.74973 8 THR A N 1
ATOM 1419 C CA . THR C 1 10 ? 13.56858 39.85112 15.75790 1.000 18.00476 8 THR A CA 1
ATOM 1420 C C . THR C 1 10 ? 12.62060 40.77293 16.51853 1.000 17.71154 8 THR A C 1
ATOM 1421 O O . THR C 1 10 ? 12.09709 40.43349 17.58268 1.000 15.84104 8 THR A O 1
ATOM 1432 N N . SER C 1 11 ? 12.40907 41.96078 15.95297 1.000 17.29642 9 SER A N 1
ATOM 1433 C CA . SER C 1 11 ? 11.49203 42.94323 16.51637 1.000 24.56762 9 SER A CA 1
ATOM 1434 C C . SER C 1 11 ? 10.68561 43.60640 15.40601 1.000 23.64627 9 SER A C 1
ATOM 1435 O O . SER C 1 11 ? 11.25857 44.28448 14.54269 1.000 18.79987 9 SER A O 1
ATOM 1443 N N . PRO C 1 12 ? 9.35925 43.41774 15.37310 1.000 20.33036 10 PRO A N 1
ATOM 1444 C CA . PRO C 1 12 ? 8.53532 42.60184 16.28695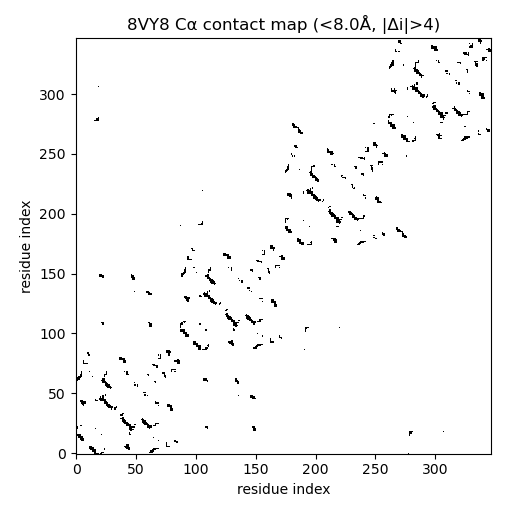 1.000 24.42895 10 PRO A CA 1
ATOM 1445 C C . PRO C 1 12 ? 8.78487 41.10460 16.08852 1.000 20.82077 10 PRO A C 1
ATOM 1446 O O . PRO C 1 12 ? 9.44926 40.70811 15.13279 1.000 23.48905 10 PRO A O 1
ATOM 1457 N N . ILE C 1 13 ? 8.28144 40.25067 16.98413 1.000 21.41385 11 ILE A N 1
ATOM 1458 C CA . ILE C 1 13 ? 8.37802 38.81282 16.77183 1.000 9.30925 11 ILE A CA 1
ATOM 1459 C C . ILE C 1 13 ? 7.84126 38.47653 15.38857 1.000 11.05939 11 ILE A C 1
ATOM 1460 O O . ILE C 1 13 ? 6.78711 38.97122 14.97488 1.000 22.50024 11 ILE A O 1
ATOM 1476 N N . SER C 1 14 ? 8.57341 37.63286 14.66348 1.000 13.33997 12 SER A N 1
ATOM 1477 C CA . SER C 1 14 ? 8.15951 37.18482 13.34313 1.000 17.32896 12 SER A CA 1
ATOM 1478 C C . SER C 1 14 ? 8.42268 35.69051 13.21621 1.000 25.30615 12 SER A C 1
ATOM 1479 O O . SER C 1 14 ? 8.99877 35.05974 14.10861 1.000 15.90420 12 SER A O 1
ATOM 1487 N N . ALA C 1 15 ? 8.01112 35.12748 12.08187 1.000 24.37257 13 ALA A N 1
ATOM 1488 C CA . ALA C 1 15 ? 8.24166 33.72421 11.77336 1.000 14.50432 13 ALA A CA 1
ATOM 1489 C C . ALA C 1 15 ? 9.40966 33.66905 10.79962 1.000 17.32899 13 ALA A C 1
ATOM 1490 O O . ALA C 1 15 ? 9.37209 34.30732 9.74196 1.000 25.32460 13 ALA A O 1
ATOM 1497 N N . VAL C 1 16 ? 10.42623 32.88639 11.14197 1.000 16.04013 14 VAL A N 1
ATOM 1498 C CA . VAL C 1 16 ? 11.63584 32.78557 10.34313 1.000 14.92904 14 VAL A CA 1
ATOM 1499 C C . VAL C 1 16 ? 11.86383 31.32865 9.97194 1.000 12.20927 14 VAL A C 1
ATOM 1500 O O . VAL C 1 16 ? 11.43383 30.40714 10.66888 1.000 17.67440 14 VAL A O 1
ATOM 1513 N N . THR C 1 17 ? 12.57948 31.12791 8.87253 1.000 13.52730 15 THR A N 1
ATOM 1514 C CA . THR C 1 17 ? 13.00009 29.78964 8.49137 1.000 12.19330 15 THR A CA 1
ATOM 1515 C C . THR C 1 17 ? 14.23214 29.41356 9.30343 1.000 10.07618 15 THR A C 1
ATOM 1516 O O . THR C 1 17 ? 15.18749 30.19074 9.39754 1.000 14.87022 15 THR A O 1
ATOM 1527 N N . CYS C 1 18 ? 14.19876 28.23149 9.90180 1.000 11.96566 16 CYS A N 1
ATOM 1528 C CA . CYS C 1 18 ? 15.24920 27.81177 10.81142 1.000 15.72378 16 CYS A CA 1
ATOM 1529 C C . CYS C 1 18 ? 16.48866 27.38018 10.03509 1.000 11.69108 16 CYS A C 1
ATOM 1530 O O . CYS C 1 18 ? 16.38286 26.87200 8.91498 1.000 11.43550 16 CYS A O 1
ATOM 1537 N N . PRO C 1 19 ? 17.67401 27.57979 10.60301 1.000 11.12507 17 PRO A N 1
ATOM 1538 C CA . PRO C 1 19 ? 18.89907 27.19428 9.90239 1.000 16.85289 17 PRO A CA 1
ATOM 1539 C C . PRO C 1 19 ? 18.90340 25.69658 9.64125 1.000 10.99997 17 PRO A C 1
ATOM 1540 O O . PRO C 1 19 ? 18.08188 24.96210 10.20446 1.000 16.12195 17 PRO A O 1
ATOM 1551 N N . PRO C 1 20 ? 19.80070 25.21275 8.78845 1.000 8.73128 18 PRO A N 1
ATOM 1552 C CA . PRO C 1 20 ? 19.85187 23.76533 8.54295 1.000 12.54098 18 PRO A CA 1
ATOM 1553 C C . PRO C 1 20 ? 20.16865 23.00602 9.82339 1.000 10.01463 18 PRO A C 1
ATOM 1554 O O . PRO C 1 20 ? 20.99314 23.43332 10.63349 1.000 11.45444 18 PRO A O 1
ATOM 1565 N N . GLY C 1 21 ? 19.48358 21.87685 10.01100 1.000 16.88902 19 GLY A N 1
ATOM 1566 C CA . GLY C 1 21 ? 19.69137 21.02611 11.16312 1.000 14.96968 19 GLY A CA 1
ATOM 1567 C C . GLY C 1 21 ? 18.87303 21.36760 12.39013 1.000 13.47161 19 GLY A C 1
ATOM 1568 O O . GLY C 1 21 ? 18.84251 20.56649 13.33145 1.000 18.86650 19 GLY A O 1
ATOM 1572 N N . GLU C 1 22 ? 18.22595 22.52697 12.42256 1.000 13.41449 20 GLU A N 1
ATOM 1573 C CA . GLU C 1 22 ? 17.33679 22.92632 13.51356 1.000 16.29590 20 GLU A CA 1
ATOM 1574 C C . GLU C 1 22 ? 15.90716 22.85511 12.98376 1.000 23.12761 20 GLU A C 1
ATOM 1575 O O . GLU C 1 22 ? 15.45525 23.76692 12.28564 1.000 20.49838 20 GLU A O 1
ATOM 1587 N N . ASN C 1 23 ? 15.20081 21.76379 13.28341 1.000 12.93409 21 ASN A N 1
ATOM 1588 C CA . ASN C 1 23 ? 13.90522 21.50660 12.66252 1.000 12.90850 21 ASN A CA 1
ATOM 1589 C C . ASN C 1 23 ? 12.76464 21.37016 13.67203 1.000 21.37102 21 ASN A C 1
ATOM 1590 O O . ASN C 1 23 ? 11.76206 20.70606 13.39518 1.000 7.47950 21 ASN A O 1
ATOM 1601 N N . LEU C 1 24 ? 12.89251 21.99174 14.84048 1.000 18.94312 22 LEU A N 1
ATOM 1602 C CA . LEU C 1 24 ? 11.80019 22.06948 15.80015 1.000 17.09739 22 LEU A CA 1
ATOM 1603 C C . LEU C 1 24 ? 11.78286 23.46938 16.38977 1.000 15.57260 22 LEU A C 1
ATOM 1604 O O . LEU C 1 24 ? 12.81600 24.13893 16.45696 1.000 13.55727 22 LEU A O 1
ATOM 1620 N N . CYS C 1 25 ? 10.60753 23.89769 16.83432 1.000 7.33672 23 CYS A N 1
ATOM 1621 C CA . CYS C 1 25 ? 10.45782 25.16472 17.53000 1.000 8.73499 23 CYS A CA 1
ATOM 1622 C C . CYS C 1 25 ? 10.44557 24.94630 19.03778 1.000 23.63237 23 CYS A C 1
ATOM 1623 O O . CYS C 1 25 ? 10.08620 23.87196 19.52496 1.000 25.33398 23 CYS A O 1
ATOM 1630 N N . TYR C 1 26 ? 10.84961 25.97776 19.77716 1.000 18.69998 24 TYR A N 1
ATOM 1631 C CA . TYR C 1 26 ? 10.81278 25.93598 21.23227 1.000 24.37839 24 TYR A CA 1
ATOM 1632 C C . TYR C 1 26 ? 10.36298 27.28984 21.76087 1.000 17.84365 24 TYR A C 1
ATOM 1633 O O . TYR C 1 26 ? 10.73187 28.33511 21.21759 1.000 19.68189 24 TYR A O 1
ATOM 1651 N N . ARG C 1 27 ? 9.55945 27.25474 22.82164 1.000 19.33859 25 ARG A N 1
ATOM 1652 C CA . ARG C 1 27 ? 9.22729 28.42232 23.62618 1.000 27.44313 25 ARG A CA 1
ATOM 1653 C C . ARG C 1 27 ? 9.74014 28.17917 25.03713 1.000 22.98470 25 ARG A C 1
ATOM 1654 O O . ARG C 1 27 ? 9.52434 27.09990 25.59805 1.000 19.89927 25 ARG A O 1
ATOM 1675 N N . LYS C 1 28 ? 10.43375 29.16658 25.59912 1.000 22.90447 26 LYS A N 1
ATOM 1676 C CA . LYS C 1 28 ? 10.98823 29.06539 26.94298 1.000 27.21419 26 LYS A CA 1
ATOM 1677 C C . LYS C 1 28 ? 10.57908 30.29002 27.74505 1.000 23.86248 26 LYS A C 1
ATOM 1678 O O . LYS C 1 28 ? 10.73662 31.42259 27.27833 1.000 22.17681 26 LYS A O 1
ATOM 1697 N N . MET C 1 29 ? 10.03636 30.06059 28.93617 1.000 23.76538 27 MET A N 1
ATOM 1698 C CA . MET C 1 29 ? 9.54427 31.12774 29.79300 1.000 24.74481 27 MET A CA 1
ATOM 1699 C C . MET C 1 29 ? 10.06194 30.92152 31.20859 1.000 32.13791 27 MET A C 1
ATOM 1700 O O . MET C 1 29 ? 10.16585 29.78465 31.67936 1.000 24.62392 27 MET A O 1
ATOM 1714 N N . TRP C 1 30 ? 10.38335 32.02568 31.88177 1.000 24.59096 28 TRP A N 1
ATOM 1715 C CA . TRP C 1 30 ? 10.86982 31.98492 33.25434 1.000 25.78740 28 TRP A CA 1
ATOM 1716 C C . TRP C 1 30 ? 10.67017 33.36014 33.87556 1.000 26.95089 28 TRP A C 1
ATOM 1717 O O . TRP C 1 30 ? 10.63399 34.37252 33.17089 1.000 31.91524 28 TRP A O 1
ATOM 1738 N N . CYS C 1 31 ? 10.53664 33.38598 35.20076 1.000 22.60406 29 CYS A N 1
ATOM 1739 C CA . CYS C 1 31 ? 10.30526 34.63987 35.90703 1.000 33.49050 29 CYS A CA 1
ATOM 1740 C C . CYS C 1 31 ? 11.61720 35.37306 36.15827 1.000 25.84302 29 CYS A C 1
ATOM 1741 O O . CYS C 1 31 ? 12.60898 34.77160 36.58397 1.000 23.74359 29 CYS A O 1
ATOM 1748 N N . ASP C 1 32 ? 11.61286 36.67816 35.89436 1.000 20.61697 30 ASP A N 1
ATOM 1749 C CA . ASP C 1 32 ? 12.69758 37.56236 36.29771 1.000 30.12392 30 ASP A CA 1
ATOM 1750 C C . ASP C 1 32 ? 12.18459 38.58044 37.31057 1.000 34.78357 30 ASP A C 1
ATOM 1751 O O . ASP C 1 32 ? 11.10042 38.41130 37.87980 1.000 30.35737 30 ASP A O 1
ATOM 1760 N N . VAL C 1 33 ? 12.94808 39.65277 37.52744 1.000 27.84490 31 VAL A N 1
ATOM 1761 C CA . VAL C 1 33 ? 12.59429 40.61296 38.56789 1.000 31.40191 31 VAL A CA 1
ATOM 1762 C C . VAL C 1 33 ? 11.23769 41.24845 38.29862 1.000 36.21425 31 VAL A C 1
ATOM 1763 O O . VAL C 1 33 ? 10.52909 41.62741 39.23861 1.000 40.71173 31 VAL A O 1
ATOM 1776 N N . PHE C 1 34 ? 10.86273 41.41282 37.02850 1.000 32.20737 32 PHE A N 1
ATOM 1777 C CA . PHE C 1 34 ? 9.61149 42.07553 36.68785 1.000 31.77408 32 PHE A CA 1
ATOM 1778 C C . PHE C 1 34 ? 8.45785 41.09438 36.50360 1.000 31.20509 32 PHE A C 1
ATOM 1779 O O . PHE C 1 34 ? 7.42234 41.47450 35.94512 1.000 36.37280 32 PHE A O 1
ATOM 1796 N N . CYS C 1 35 ? 8.59777 39.85175 36.97624 1.000 28.00072 33 CYS A N 1
ATOM 1797 C CA . CYS C 1 35 ? 7.57214 38.85320 36.68987 1.000 22.18424 33 CYS A CA 1
ATOM 1798 C C . CYS C 1 35 ? 6.22495 39.25735 37.27411 1.000 22.36344 33 CYS A C 1
ATOM 1799 O O . CYS C 1 35 ? 5.17850 38.93048 36.70312 1.000 28.22166 33 CYS A O 1
ATOM 1806 N N . SER C 1 36 ? 6.22784 39.98713 38.39174 1.000 32.08845 34 SER A N 1
ATOM 1807 C CA . SER C 1 36 ? 4.97003 40.36460 39.02868 1.000 40.01188 34 SER A CA 1
ATOM 1808 C C . SER C 1 36 ? 4.17167 41.33235 38.16421 1.000 37.24433 34 SER A C 1
ATOM 1809 O O . SER C 1 36 ? 2.93690 41.27781 38.14221 1.000 31.07021 34 SER A O 1
ATOM 1817 N N . SER C 1 37 ? 4.85116 42.22200 37.44567 1.000 36.43383 35 SER A N 1
ATOM 1818 C CA . SER C 1 37 ? 4.17700 43.25072 36.66527 1.000 36.44088 35 SER A CA 1
ATOM 1819 C C . SER C 1 37 ? 4.04610 42.89902 35.19314 1.000 48.60636 35 SER A C 1
ATOM 1820 O O . SER C 1 37 ? 3.01484 43.19209 34.58001 1.000 52.47169 35 SER A O 1
ATOM 1828 N N . ARG C 1 38 ? 5.06221 42.27373 34.60952 1.000 37.92889 36 ARG A N 1
ATOM 1829 C CA . ARG C 1 38 ? 5.05617 41.99534 33.18408 1.000 36.97369 36 ARG A CA 1
ATOM 1830 C C . ARG C 1 38 ? 4.80764 40.53161 32.86019 1.000 36.04713 36 ARG A C 1
ATOM 1831 O O . ARG C 1 38 ? 4.59006 40.20269 31.68935 1.000 26.32162 36 ARG A O 1
ATOM 1852 N N . GLY C 1 39 ? 4.85819 39.65245 33.84732 1.000 29.66547 37 GLY A N 1
ATOM 1853 C CA . GLY C 1 39 ? 4.78133 38.23836 33.57921 1.000 27.74455 37 GLY A CA 1
ATOM 1854 C C . GLY C 1 39 ? 6.13878 37.66060 33.24374 1.000 29.27639 37 GLY A C 1
ATOM 1855 O O . GLY C 1 39 ? 7.19123 38.28926 33.39684 1.000 23.74834 37 GLY A O 1
ATOM 1859 N N . LYS C 1 40 ? 6.10150 36.42498 32.76254 1.000 24.23501 38 LYS A N 1
ATOM 1860 C CA . LYS C 1 40 ? 7.32225 35.68061 32.50517 1.000 33.02276 38 LYS A CA 1
ATOM 1861 C C . LYS C 1 40 ? 8.02987 36.16706 31.24647 1.000 30.82722 38 LYS A C 1
ATOM 1862 O O . LYS C 1 40 ? 7.40829 36.64959 30.29535 1.000 17.69296 38 LYS A O 1
ATOM 1881 N N . VAL C 1 41 ? 9.35965 36.05460 31.26671 1.000 25.27935 39 VAL A N 1
ATOM 1882 C CA . VAL C 1 41 ? 10.13364 36.24104 30.05184 1.000 24.59836 39 VAL A CA 1
ATOM 1883 C C . VAL C 1 41 ? 9.63424 35.24693 29.01215 1.000 33.34801 39 VAL A C 1
ATOM 1884 O O . VAL C 1 41 ? 9.22367 34.12896 29.34087 1.000 25.45494 39 VAL A O 1
ATOM 1897 N N . VAL C 1 42 ? 9.63580 35.65956 27.74974 1.000 31.73834 40 VAL A N 1
ATOM 1898 C CA . VAL C 1 42 ? 9.30947 34.76729 26.64512 1.000 27.57331 40 VAL A CA 1
ATOM 1899 C C . VAL C 1 42 ? 10.51464 34.74124 25.71970 1.000 19.80203 40 VAL A C 1
ATOM 1900 O O . VAL C 1 42 ? 10.96684 35.79378 25.25389 1.000 22.14377 40 VAL A O 1
ATOM 1913 N N . GLU C 1 43 ? 11.01366 33.54209 25.43294 1.000 15.32073 41 GLU A N 1
ATOM 1914 C CA . GLU C 1 43 ? 12.12154 33.35481 24.50556 1.000 21.47681 41 GLU A CA 1
ATOM 1915 C C . GLU C 1 43 ? 11.68550 32.31033 23.49434 1.000 24.56042 41 GLU A C 1
ATOM 1916 O O . GLU C 1 43 ? 11.29353 31.20137 23.87299 1.000 17.68173 41 GLU A O 1
ATOM 1928 N N . LEU C 1 44 ? 11.75323 32.66235 22.21689 1.000 16.64959 42 LEU A N 1
ATOM 1929 C CA . LEU C 1 44 ? 11.30823 31.78903 21.14567 1.000 13.37203 42 LEU A CA 1
ATOM 1930 C C . LEU C 1 44 ? 12.41079 31.65934 20.10914 1.000 17.05615 42 LEU A C 1
ATOM 1931 O O . LEU C 1 44 ? 13.17113 32.60172 19.87292 1.000 22.43245 42 LEU A O 1
ATOM 1947 N N . GLY C 1 45 ? 12.50915 30.48028 19.50820 1.000 15.05562 43 GLY A N 1
ATOM 1948 C CA . GLY C 1 45 ? 13.49213 30.28578 18.46214 1.000 13.80044 43 GLY A CA 1
ATOM 1949 C C . GLY C 1 45 ? 13.41270 28.89467 17.87659 1.000 10.80283 43 GLY A C 1
ATOM 1950 O O . GLY C 1 45 ? 12.45963 28.14837 18.10956 1.000 12.44079 43 GLY A O 1
ATOM 1954 N N . CYS C 1 46 ? 14.44232 28.56330 17.10783 1.000 13.73070 44 CYS A N 1
ATOM 1955 C CA . CYS C 1 46 ? 14.61228 27.25288 16.50297 1.000 16.61425 44 CYS A CA 1
ATOM 1956 C C . CYS C 1 46 ? 15.58835 26.43693 17.33945 1.000 16.93366 44 CYS A C 1
ATOM 1957 O O . CYS C 1 46 ? 16.32943 26.97296 18.16647 1.000 14.43093 44 CYS A O 1
ATOM 1964 N N . ALA C 1 47 ? 15.58477 25.12676 17.11628 1.000 12.54394 45 ALA A N 1
ATOM 1965 C CA . ALA C 1 47 ? 16.53404 24.26525 17.80671 1.000 23.73660 45 ALA A CA 1
ATOM 1966 C C . ALA C 1 47 ? 16.56936 22.90228 17.13676 1.000 15.72209 45 ALA A C 1
ATOM 1967 O O . ALA C 1 47 ? 15.59659 22.47915 16.50492 1.000 11.82196 45 ALA A O 1
ATOM 1974 N N . ALA C 1 48 ? 17.71252 22.22892 17.27786 1.000 19.57866 46 ALA A N 1
ATOM 1975 C CA . ALA C 1 48 ? 17.81983 20.83636 16.86282 1.000 18.12751 46 ALA A CA 1
ATOM 1976 C C . ALA C 1 48 ? 17.27771 19.91335 17.94754 1.000 15.94737 46 ALA A C 1
ATOM 1977 O O . ALA C 1 48 ? 16.44954 19.03916 17.67186 1.000 15.90466 46 ALA A O 1
ATOM 1984 N N . THR C 1 49 ? 17.71017 20.11750 19.18885 1.000 15.45566 47 THR A N 1
ATOM 1985 C CA . THR C 1 49 ? 17.24701 19.35692 20.33946 1.000 17.37733 47 THR A CA 1
ATOM 1986 C C . THR C 1 49 ? 16.44974 20.25086 21.28042 1.000 17.29983 47 THR A C 1
ATOM 1987 O O . THR C 1 49 ? 16.67610 21.46291 21.35256 1.000 24.48874 47 THR A O 1
ATOM 1998 N N . CYS C 1 50 ? 15.49369 19.64217 21.97747 1.000 16.62998 48 CYS A N 1
ATOM 1999 C CA . CYS C 1 50 ? 14.69821 20.36985 22.95662 1.000 21.60554 48 CYS A CA 1
ATOM 2000 C C . CYS C 1 50 ? 15.60214 20.90047 24.06763 1.000 21.29148 48 CYS A C 1
ATOM 2001 O O . CYS C 1 50 ? 16.39725 20.13436 24.63174 1.000 10.87614 48 CYS A O 1
ATOM 2008 N N . PRO C 1 51 ? 15.52970 22.19007 24.39777 1.000 35.74852 49 PRO A N 1
ATOM 2009 C CA . PRO C 1 51 ? 16.37371 22.72176 25.47824 1.000 35.51840 49 PRO A CA 1
ATOM 2010 C C . PRO C 1 51 ? 16.09978 22.03219 26.81040 1.000 41.19051 49 PRO A C 1
ATOM 2011 O O . PRO C 1 51 ? 14.95931 21.68675 27.13010 1.000 39.83101 49 PRO A O 1
ATOM 2022 N N . SER C 1 52 ? 17.16937 21.81518 27.58182 1.000 39.35012 50 SER A N 1
ATOM 2023 C CA . SER C 1 52 ? 17.04323 21.19121 28.89773 1.000 46.19717 50 SER A CA 1
ATOM 2024 C C . SER C 1 52 ? 16.38288 22.16657 29.87149 1.000 39.63971 50 SER A C 1
ATOM 2025 O O . SER C 1 52 ? 16.86989 23.28487 30.06896 1.000 42.65166 50 SER A O 1
ATOM 2033 N N . LYS C 1 53 ? 15.27772 21.73405 30.48184 1.000 44.53050 51 LYS A N 1
ATOM 2034 C CA . LYS C 1 53 ? 14.40827 22.59712 31.28398 1.000 53.67568 51 LYS A CA 1
ATOM 2035 C C . LYS C 1 53 ? 14.82516 22.64764 32.75542 1.000 50.39390 51 LYS A C 1
ATOM 2036 O O . LYS C 1 53 ? 14.91139 21.60664 33.41207 1.000 44.10782 51 LYS A O 1
ATOM 2055 N N . LYS C 1 54 ? 15.09747 23.85091 33.27469 1.000 49.45446 52 LYS A N 1
ATOM 2056 C CA . LYS C 1 54 ? 15.28534 23.98682 34.71724 1.000 38.86172 52 LYS A CA 1
ATOM 2057 C C . LYS C 1 54 ? 13.93850 23.73134 35.40391 1.000 34.85106 52 LYS A C 1
ATOM 2058 O O . LYS C 1 54 ? 12.88444 23.83084 34.77186 1.000 36.88111 52 LYS A O 1
ATOM 2077 N N . PRO C 1 55 ? 13.93518 23.36746 36.68647 1.000 31.27436 53 PRO A N 1
ATOM 2078 C CA . PRO C 1 55 ? 12.64058 23.07167 37.32854 1.000 40.45771 53 PRO A CA 1
ATOM 2079 C C . PRO C 1 55 ? 11.67757 24.24634 37.27985 1.000 35.98428 53 PRO A C 1
ATOM 2080 O O . PRO C 1 55 ? 10.45856 24.03930 37.21076 1.000 33.53687 53 PRO A O 1
ATOM 2091 N N . TYR C 1 56 ? 12.19441 25.47771 37.31746 1.000 27.44712 54 TYR A N 1
ATOM 2092 C CA . TYR C 1 56 ? 11.37729 26.68460 37.32801 1.000 40.99452 54 TYR A CA 1
ATOM 2093 C C . TYR C 1 56 ? 11.12323 27.24034 35.93426 1.000 43.18088 54 TYR A C 1
ATOM 2094 O O . TYR C 1 56 ? 10.31203 28.16158 35.78766 1.000 35.55152 54 TYR A O 1
ATOM 2112 N N . GLU C 1 57 ? 11.80529 26.72339 34.91922 1.000 37.95500 55 GLU A N 1
ATOM 2113 C CA . GLU C 1 57 ? 11.58357 27.18407 33.56204 1.000 33.87896 55 GLU A CA 1
ATOM 2114 C C . GLU C 1 57 ? 10.39928 26.43427 32.96594 1.000 32.15554 55 GLU A C 1
ATOM 2115 O O . GLU C 1 57 ? 10.01131 25.36159 33.43667 1.000 41.00033 55 GLU A O 1
ATOM 2127 N N . GLU C 1 58 ? 9.81479 27.01422 31.92396 1.000 27.92195 56 GLU A N 1
ATOM 2128 C CA . GLU C 1 58 ? 8.77424 26.34994 31.15169 1.000 31.84848 56 GLU A CA 1
ATOM 2129 C C . GLU C 1 58 ? 9.25940 26.25950 29.71549 1.000 31.98025 56 GLU A C 1
ATOM 2130 O O . GLU C 1 58 ? 9.53468 27.28637 29.08573 1.000 32.73527 56 GLU A O 1
ATOM 2142 N N . VAL C 1 59 ? 9.33622 25.03852 29.19406 1.000 29.02632 57 VAL A N 1
ATOM 2143 C CA . VAL C 1 59 ? 9.87367 24.78597 27.86589 1.000 25.98105 57 VAL A CA 1
ATOM 2144 C C . VAL C 1 59 ? 8.84770 23.97442 27.09494 1.000 28.12835 57 VAL A C 1
ATOM 2145 O O . VAL C 1 59 ? 8.33352 22.96624 27.59362 1.000 33.58441 57 VAL A O 1
ATOM 2158 N N . THR C 1 60 ? 8.57358 24.40929 25.87508 1.000 33.30585 58 THR A N 1
ATOM 2159 C CA . THR C 1 60 ? 7.68421 23.73129 24.95411 1.000 34.20557 58 THR A CA 1
ATOM 2160 C C . THR C 1 60 ? 8.45762 23.47586 23.67378 1.000 32.99232 58 THR A C 1
ATOM 2161 O O . THR C 1 60 ? 9.17337 24.35482 23.19036 1.000 22.81408 58 THR A O 1
ATOM 2172 N N . CYS C 1 61 ? 8.33642 22.26735 23.14496 1.000 31.35897 59 CYS A N 1
ATOM 2173 C CA . CYS C 1 61 ? 8.98085 21.90443 21.89527 1.000 31.53597 59 CYS A CA 1
ATOM 2174 C C . CYS C 1 61 ? 7.92443 21.32698 20.97088 1.000 29.76499 59 CYS A C 1
ATOM 2175 O O . CYS C 1 61 ? 7.10165 20.50926 21.39339 1.000 36.06534 59 CYS A O 1
ATOM 2182 N N . CYS C 1 62 ? 7.97316 21.72908 19.70468 1.000 17.65135 60 CYS A N 1
ATOM 2183 C CA . CYS C 1 62 ? 6.99953 21.28711 18.71953 1.000 12.35111 60 CYS A CA 1
ATOM 2184 C C . CYS C 1 62 ? 7.63242 21.37231 17.33897 1.000 21.10545 60 CYS A C 1
ATOM 2185 O O . CYS C 1 62 ? 8.66882 22.01269 17.14554 1.000 22.10553 60 CYS A O 1
ATOM 2192 N N . SER C 1 63 ? 6.98852 20.71366 16.37016 1.000 15.52427 61 SER A N 1
ATOM 2193 C CA . SER C 1 63 ? 7.59247 20.50836 15.05951 1.000 19.51822 61 SER A CA 1
ATOM 2194 C C . SER C 1 63 ? 6.62500 20.80078 13.91649 1.000 20.52648 61 SER A C 1
ATOM 2195 O O . SER C 1 63 ? 6.73623 20.20263 12.84023 1.000 16.15429 61 SER A O 1
ATOM 2203 N N . THR C 1 64 ? 5.68027 21.71324 14.12340 1.000 21.86726 62 THR A N 1
ATOM 2204 C CA . THR C 1 64 ? 4.82940 22.22010 13.05723 1.000 21.30506 62 THR A CA 1
ATOM 2205 C C . THR C 1 64 ? 5.06056 23.71770 12.91856 1.000 17.72587 62 THR A C 1
ATOM 2206 O O . THR C 1 64 ? 5.47686 24.38498 13.86901 1.000 18.86454 62 THR A O 1
ATOM 2217 N N . ASP C 1 65 ? 4.80886 24.23713 11.71978 1.000 13.96621 63 ASP A N 1
ATOM 2218 C CA . ASP C 1 65 ? 5.10573 25.63508 11.43427 1.000 17.38756 63 ASP A CA 1
ATOM 2219 C C . ASP C 1 65 ? 4.38193 26.56247 12.40410 1.000 22.95742 63 ASP A C 1
ATOM 2220 O O . ASP C 1 65 ? 3.18729 26.39655 12.67186 1.000 14.87248 63 ASP A O 1
ATOM 2229 N N . LYS C 1 66 ? 5.11437 27.55434 12.91641 1.000 17.92981 64 LYS A N 1
ATOM 2230 C CA . LYS C 1 66 ? 4.54560 28.60905 13.75284 1.000 15.40348 64 LYS A CA 1
ATOM 2231 C C . LYS C 1 66 ? 3.77195 28.02799 14.93047 1.000 23.28859 64 LYS A C 1
ATOM 2232 O O . LYS C 1 66 ? 2.74618 28.57178 15.34617 1.000 17.86511 64 LYS A O 1
ATOM 2251 N N . CYS C 1 67 ? 4.25059 26.89973 15.45880 1.000 23.27515 65 CYS A N 1
ATOM 2252 C CA . CYS C 1 67 ? 3.62794 26.26787 16.61433 1.000 17.30811 65 CYS A CA 1
ATOM 2253 C C . CYS C 1 67 ? 4.09321 26.86331 17.93560 1.000 17.85160 65 CYS A C 1
ATOM 2254 O O . CYS C 1 67 ? 3.56160 26.48856 18.98681 1.000 13.73755 65 CYS A O 1
ATOM 2261 N N . ASN C 1 68 ? 5.05425 27.78417 17.91355 1.000 18.60532 66 ASN A N 1
ATOM 2262 C CA . ASN C 1 68 ? 5.64524 28.34463 19.12800 1.000 23.72776 66 ASN A CA 1
ATOM 2263 C C . ASN C 1 68 ? 5.37697 29.84322 19.23765 1.000 20.80024 66 ASN A C 1
ATOM 2264 O O . ASN C 1 68 ? 6.31029 30.64420 19.37519 1.000 13.57912 66 ASN A O 1
ATOM 2275 N N . PRO C 1 69 ? 4.11441 30.25960 19.20567 1.000 21.38331 67 PRO A N 1
ATOM 2276 C CA . PRO C 1 69 ? 3.81737 31.69547 19.27245 1.000 22.23231 67 PRO A CA 1
ATOM 2277 C C . PRO C 1 69 ? 4.06777 32.27959 20.65790 1.000 21.27176 67 PRO A C 1
ATOM 2278 O O . PRO C 1 69 ? 4.08028 31.58219 21.67480 1.000 18.33473 67 PRO A O 1
ATOM 2289 N N . HIS C 1 70 ? 4.26655 33.59487 20.67281 1.000 23.22743 68 HIS A N 1
ATOM 2290 C CA . HIS C 1 70 ? 4.21696 34.35797 21.91118 1.000 28.57802 68 HIS A CA 1
ATOM 2291 C C . HIS C 1 70 ? 2.86062 34.13647 22.57479 1.000 30.82233 68 HIS A C 1
ATOM 2292 O O . HIS C 1 70 ? 1.84662 34.01577 21.87627 1.000 30.82234 68 HIS A O 1
ATOM 2306 N N . PRO C 1 71 ? 2.79721 34.05712 23.90871 1.000 22.02527 69 PRO A N 1
ATOM 2307 C CA . PRO C 1 71 ? 1.50598 33.77231 24.56134 1.000 26.69246 69 PRO A CA 1
ATOM 2308 C C . PRO C 1 71 ? 0.34837 34.60501 24.03480 1.000 26.84923 69 PRO A C 1
ATOM 2309 O O . PRO C 1 71 ? -0.80833 34.17557 24.13599 1.000 37.61923 69 PRO A O 1
ATOM 2320 N N . LYS C 1 72 ? 0.61779 35.78383 23.47298 1.000 27.85060 70 LYS A N 1
ATOM 2321 C CA . LYS C 1 72 ? -0.42581 36.65049 22.93926 1.000 38.93044 70 LYS A CA 1
ATOM 2322 C C . LYS C 1 72 ? -0.76004 36.33609 21.48346 1.000 40.32944 70 LYS A C 1
ATOM 2323 O O . LYS C 1 72 ? -1.21012 37.22262 20.74419 1.000 41.59382 70 LYS A O 1
ATOM 2342 N N . GLN C 1 73 ? -0.54540 35.09391 21.05669 1.000 46.65011 71 GLN A N 1
ATOM 2343 C CA . GLN C 1 73 ? -0.82289 34.65098 19.69868 1.000 40.99002 71 GLN A CA 1
ATOM 2344 C C . GLN C 1 73 ? -1.10016 33.15654 19.76106 1.000 39.16718 71 GLN A C 1
ATOM 2345 O O . GLN C 1 73 ? -0.49499 32.44649 20.56959 1.000 38.00876 71 GLN A O 1
ATOM 2359 N N . ARG C 1 74 ? -2.02489 32.68693 18.92474 1.000 40.73368 72 ARG A N 1
ATOM 2360 C CA . ARG C 1 74 ? -2.36303 31.27244 18.88671 1.000 49.16253 72 ARG A CA 1
ATOM 2361 C C . ARG C 1 74 ? -1.57207 30.55921 17.80233 1.000 39.93300 72 ARG A C 1
ATOM 2362 O O . ARG C 1 74 ? -1.13933 31.17276 16.82204 1.000 33.79394 72 ARG A O 1
ATOM 2383 N N . PRO C 1 75 ? -1.35422 29.25425 17.95302 1.000 37.23710 73 PRO A N 1
ATOM 2384 C CA . PRO C 1 75 ? -0.51220 28.53427 16.98997 1.000 39.02318 73 PRO A CA 1
ATOM 2385 C C . PRO C 1 75 ? -1.11793 28.51734 15.59290 1.000 43.08912 73 PRO A C 1
ATOM 2386 O O . PRO C 1 75 ? -2.29528 28.81940 15.38327 1.000 32.34551 73 PRO A O 1
ATOM 2397 N N . GLY C 1 76 ? -0.27787 28.16299 14.62523 1.000 40.92502 74 GLY A N 1
ATOM 2398 C CA . GLY C 1 76 ? -0.69030 28.07543 13.23749 1.000 36.70302 74 GLY A CA 1
ATOM 2399 C C . GLY C 1 76 ? -0.52475 29.36882 12.46578 1.000 32.52379 74 GLY A C 1
ATOM 2400 O O . GLY C 1 76 ? -0.49813 29.36067 11.23400 1.000 23.58334 74 GLY A O 1
ATOM 2405 N N . TRP D 2 1 ? 15.89716 39.73985 21.78590 1.000 23.88594 1 TRP C N 1
ATOM 2406 C CA . TRP D 2 1 ? 15.16865 40.82555 22.49411 1.000 24.58151 1 TRP C CA 1
ATOM 2407 C C . TRP D 2 1 ? 14.45466 40.21576 23.69339 1.000 29.25596 1 TRP C C 1
ATOM 2408 O O . TRP D 2 1 ? 13.99767 39.08362 23.66026 1.000 29.15010 1 TRP C O 1
ATOM 2431 N N . ARG D 2 2 ? 14.37814 40.94242 24.78037 1.000 24.83152 2 ARG C N 1
ATOM 2432 C CA . ARG D 2 2 ? 13.56494 40.48306 25.88982 1.000 25.32525 2 ARG C CA 1
ATOM 2433 C C . ARG D 2 2 ? 12.09036 40.74737 25.61136 1.000 24.04857 2 ARG C C 1
ATOM 2434 O O . ARG D 2 2 ? 11.71157 41.87112 25.27102 1.000 16.96147 2 ARG C O 1
ATOM 2455 N N . TYR D 2 3 ? 11.27658 39.69731 25.66382 1.000 23.81314 3 TYR C N 1
ATOM 2456 C CA . TYR D 2 3 ? 9.83142 39.81216 25.56993 1.000 17.63323 3 TYR C CA 1
ATOM 2457 C C . TYR D 2 3 ? 9.23606 39.33701 26.88625 1.000 18.05332 3 TYR C C 1
ATOM 2458 O O . TYR D 2 3 ? 9.89425 38.65821 27.67899 1.000 19.77372 3 TYR C O 1
ATOM 2476 N N . TYR D 2 4 ? 7.99353 39.72793 27.12611 1.000 19.18741 4 TYR C N 1
ATOM 2477 C CA . TYR D 2 4 ? 7.24783 39.28688 28.28977 1.000 27.65670 4 TYR C CA 1
ATOM 2478 C C . TYR D 2 4 ? 5.85856 38.87626 27.84378 1.000 32.63346 4 TYR C C 1
ATOM 2479 O O . TYR D 2 4 ? 5.37826 39.28011 26.78172 1.000 25.68443 4 TYR C O 1
ATOM 2497 N N . GLU D 2 5 ? 5.22611 38.03651 28.65671 1.000 25.37396 5 GLU C N 1
ATOM 2498 C CA . GLU D 2 5 ? 3.92309 37.51915 28.27624 1.000 28.33523 5 GLU C CA 1
ATOM 2499 C C . GLU D 2 5 ? 2.86276 38.60947 28.17573 1.000 24.49493 5 GLU C C 1
ATOM 2500 O O . GLU D 2 5 ? 1.81171 38.37863 27.56935 1.000 30.20250 5 GLU C O 1
ATOM 2512 N N . SER D 2 6 ? 3.09837 39.78103 28.76664 1.000 24.94438 6 SER C N 1
ATOM 2513 C CA . SER D 2 6 ? 2.04189 40.77881 28.87500 1.000 27.51081 6 SER C CA 1
ATOM 2514 C C . SER D 2 6 ? 1.84419 41.59892 27.60946 1.000 33.17780 6 SER C C 1
ATOM 2515 O O . SER D 2 6 ? 0.78171 42.20968 27.45163 1.000 49.80396 6 SER C O 1
ATOM 2523 N N . SER D 2 7 ? 2.82464 41.63517 26.71159 1.000 30.01255 7 SER C N 1
ATOM 2524 C CA . SER D 2 7 ? 2.71107 42.48838 25.53838 1.000 32.62518 7 SER C CA 1
ATOM 2525 C C . SER D 2 7 ? 3.60807 41.96589 24.42793 1.000 34.05946 7 SER C C 1
ATOM 2526 O O . SER D 2 7 ? 4.60212 41.27617 24.67106 1.000 27.75546 7 SER C O 1
ATOM 2534 N N . LEU D 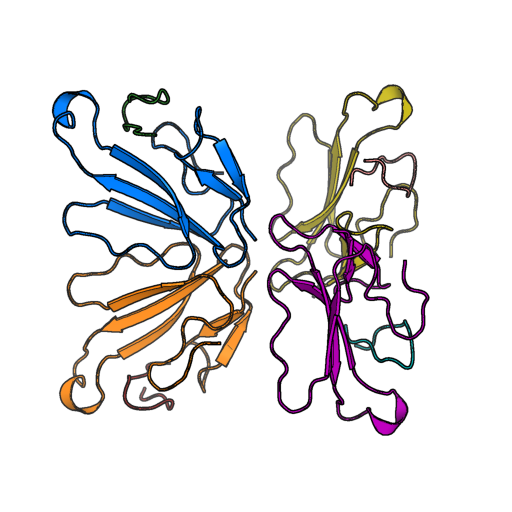2 8 ? 3.22473 42.29849 23.19798 1.000 34.44102 8 LEU C N 1
ATOM 2535 C CA . LEU D 2 8 ? 4.01452 41.96948 22.02146 1.000 34.67168 8 LEU C CA 1
ATOM 2536 C C . LEU D 2 8 ? 5.15523 42.94950 21.77710 1.000 33.09250 8 LEU C C 1
ATOM 2537 O O . LEU D 2 8 ? 5.91615 42.75718 20.82325 1.000 40.95249 8 LEU C O 1
ATOM 2553 N N . LEU D 2 9 ? 5.28799 43.99284 22.59397 1.000 27.63076 9 LEU C N 1
ATOM 2554 C CA . LEU D 2 9 ? 6.37741 44.94215 22.39415 1.000 23.42329 9 LEU C CA 1
ATOM 2555 C C . LEU D 2 9 ? 7.59293 44.53342 23.22550 1.000 21.09902 9 LEU C C 1
ATOM 2556 O O . LEU D 2 9 ? 7.44391 44.15392 24.39283 1.000 21.48306 9 LEU C O 1
ATOM 2572 N N . PRO D 2 10 ? 8.80776 44.61018 22.68200 1.000 24.46907 10 PRO C N 1
ATOM 2573 C CA . PRO D 2 10 ? 9.98230 44.21361 23.46278 1.000 24.19245 10 PRO C CA 1
ATOM 2574 C C . PRO D 2 10 ? 10.38114 45.33133 24.41081 1.000 27.43264 10 PRO C C 1
ATOM 2575 O O . PRO D 2 10 ? 10.10353 46.50645 24.17543 1.000 35.61248 10 PRO C O 1
ATOM 2586 N N . TYR D 2 11 ? 11.07027 44.94616 25.47887 1.000 23.22128 11 TYR C N 1
ATOM 2587 C CA . TYR D 2 11 ? 11.32387 45.86917 26.57615 1.000 34.13007 11 TYR C CA 1
ATOM 2588 C C . TYR D 2 11 ? 12.76700 46.34157 26.73136 1.000 50.68948 11 TYR C C 1
ATOM 2589 O O . TYR D 2 11 ? 13.02477 47.20205 27.58274 1.000 56.58367 11 TYR C O 1
ATOM 2607 N N . PRO D 2 12 ? 13.74436 45.80055 25.98724 1.000 48.58775 12 PRO C N 1
ATOM 2608 C CA . PRO D 2 12 ? 15.09683 46.21982 26.38182 1.000 60.29326 12 PRO C CA 1
ATOM 2609 C C . PRO D 2 12 ? 15.34030 47.71491 26.19101 1.000 66.32620 12 PRO C C 1
ATOM 2610 O O . PRO D 2 12 ? 15.12259 48.48335 27.13023 1.000 48.13649 12 PRO C O 1
ATOM 2621 N N . ILE E 1 3 ? 20.29653 28.97886 -3.66663 1.000 18.59906 1 ILE E N 1
ATOM 2622 C CA . ILE E 1 3 ? 20.85424 28.22549 -4.82445 1.000 13.69867 1 ILE E CA 1
ATOM 2623 C C . ILE E 1 3 ? 19.76438 27.32500 -5.40717 1.000 16.28801 1 ILE E C 1
ATOM 2624 O O . ILE E 1 3 ? 18.94598 26.76659 -4.67007 1.000 12.93228 1 ILE E O 1
ATOM 2640 N N . VAL E 1 4 ? 19.75893 27.18949 -6.73265 1.000 12.69721 2 VAL E N 1
ATOM 2641 C CA . VAL E 1 4 ? 18.85449 26.28736 -7.44016 1.000 19.02304 2 VAL E CA 1
ATOM 2642 C C . VAL E 1 4 ? 19.60397 25.00585 -7.75302 1.000 21.74095 2 VAL E C 1
ATOM 2643 O O . VAL E 1 4 ? 20.74767 25.04085 -8.22426 1.000 14.32342 2 VAL E O 1
ATOM 2656 N N . CYS E 1 5 ? 18.95590 23.86976 -7.51775 1.000 20.17793 3 CYS E N 1
ATOM 2657 C CA . CYS E 1 5 ? 19.62319 22.59110 -7.68426 1.000 19.48986 3 CYS E CA 1
ATOM 2658 C C . CYS E 1 5 ? 18.67946 21.55960 -8.27974 1.000 12.86922 3 CYS E C 1
ATOM 2659 O O . CYS E 1 5 ? 17.47171 21.57748 -8.02944 1.000 14.17709 3 CYS E O 1
ATOM 2666 N N . HIS E 1 6 ? 19.25099 20.65753 -9.07402 1.000 10.75591 4 HIS E N 1
ATOM 2667 C CA . HIS E 1 6 ? 18.50820 19.49834 -9.55109 1.000 12.70920 4 HIS E CA 1
ATOM 2668 C C . HIS E 1 6 ? 18.10315 18.59812 -8.38776 1.000 9.80702 4 HIS E C 1
ATOM 2669 O O . HIS E 1 6 ? 18.85567 18.42191 -7.42441 1.000 6.56478 4 HIS E O 1
ATOM 2683 N N . THR E 1 7 ? 16.92029 17.99408 -8.49595 1.000 7.39129 5 THR E N 1
ATOM 2684 C CA . THR E 1 7 ? 16.44049 17.05712 -7.49055 1.000 11.78879 5 THR E CA 1
ATOM 2685 C C . THR E 1 7 ? 15.87156 15.81222 -8.15577 1.000 11.79316 5 THR E C 1
ATOM 2686 O O . THR E 1 7 ? 15.16175 15.89924 -9.16213 1.000 12.15505 5 THR E O 1
ATOM 2697 N N . THR E 1 8 ? 16.19131 14.65488 -7.58166 1.000 7.97628 6 THR E N 1
ATOM 2698 C CA . THR E 1 8 ? 15.64064 13.37710 -8.00812 1.000 16.58988 6 THR E CA 1
ATOM 2699 C C . THR E 1 8 ? 14.35745 13.02855 -7.27035 1.000 18.63099 6 THR E C 1
ATOM 2700 O O . THR E 1 8 ? 13.80315 11.94601 -7.49074 1.000 10.13690 6 THR E O 1
ATOM 2711 N N . ALA E 1 9 ? 13.87875 13.91838 -6.39850 1.000 11.42101 7 ALA E N 1
ATOM 2712 C CA . ALA E 1 9 ? 12.62583 13.67531 -5.70050 1.000 15.65813 7 ALA E CA 1
ATOM 2713 C C . ALA E 1 9 ? 11.42240 13.74467 -6.63043 1.000 12.40973 7 ALA E C 1
ATOM 2714 O O . ALA E 1 9 ? 10.36776 13.20181 -6.28873 1.000 4.96246 7 ALA E O 1
ATOM 2721 N N . THR E 1 10 ? 11.55129 14.39372 -7.78486 1.000 7.06639 8 THR E N 1
ATOM 2722 C CA . THR E 1 10 ? 10.45847 14.55176 -8.73378 1.000 12.38447 8 THR E CA 1
ATOM 2723 C C . THR E 1 10 ? 10.65301 13.66763 -9.96123 1.000 16.16234 8 THR E C 1
ATOM 2724 O O . THR E 1 10 ? 11.73515 13.13082 -10.21699 1.000 10.80283 8 THR E O 1
ATOM 2735 N N . SER E 1 11 ? 9.56702 13.53213 -10.72912 1.000 12.75550 9 SER E N 1
ATOM 2736 C CA . SER E 1 11 ? 9.55346 12.79499 -11.98608 1.000 21.77869 9 SER E CA 1
ATOM 2737 C C . SER E 1 11 ? 8.73359 13.58841 -12.99861 1.000 21.28009 9 SER E C 1
ATOM 2738 O O . SER E 1 11 ? 7.51784 13.74099 -12.82598 1.000 15.74041 9 SER E O 1
ATOM 2746 N N . PRO E 1 12 ? 9.35761 14.11205 -14.06472 1.000 23.15480 10 PRO E N 1
ATOM 2747 C CA . PRO E 1 12 ? 10.79572 14.01302 -14.37196 1.000 29.89255 10 PRO E CA 1
ATOM 2748 C C . PRO E 1 12 ? 11.67410 14.83036 -13.42386 1.000 22.47209 10 PRO E C 1
ATOM 2749 O O . PRO E 1 12 ? 11.18264 15.64483 -12.64151 1.000 14.83664 10 PRO E O 1
ATOM 2760 N N . ILE E 1 13 ? 12.99185 14.61365 -13.48229 1.000 20.65952 11 ILE E N 1
ATOM 2761 C CA . ILE E 1 13 ? 13.91540 15.43054 -12.70837 1.000 16.86038 11 ILE E CA 1
ATOM 2762 C C . ILE E 1 13 ? 13.62324 16.89899 -12.97357 1.000 20.85343 11 ILE E C 1
ATOM 2763 O O . ILE E 1 13 ? 13.43642 17.31541 -14.12199 1.000 19.73987 11 ILE E O 1
ATOM 2779 N N . SER E 1 14 ? 13.58669 17.69407 -11.90644 1.000 11.72227 12 SER E N 1
ATOM 2780 C CA . SER E 1 14 ? 13.38495 19.12909 -12.02820 1.000 17.23828 12 SER E CA 1
ATOM 2781 C C . SER E 1 14 ? 14.36078 19.83583 -11.09696 1.000 20.25251 12 SER E C 1
ATOM 2782 O O . SER E 1 14 ? 15.12390 19.20202 -10.36161 1.000 9.95631 12 SER E O 1
ATOM 2790 N N . ALA E 1 15 ? 14.33920 21.16314 -11.14697 1.000 16.51446 13 ALA E N 1
ATOM 2791 C CA . ALA E 1 15 ? 15.18351 22.01168 -10.31937 1.000 18.91801 13 ALA E CA 1
ATOM 2792 C C . ALA E 1 15 ? 14.37833 22.64196 -9.19094 1.000 14.32834 13 ALA E C 1
ATOM 2793 O O . ALA E 1 15 ? 13.25060 23.09831 -9.39997 1.000 22.51130 13 ALA E O 1
ATOM 2800 N N . VAL E 1 16 ? 14.94839 22.63265 -7.98731 1.000 9.86887 14 VAL E N 1
ATOM 2801 C CA . VAL E 1 16 ? 14.30970 23.22434 -6.82017 1.000 11.76745 14 VAL E CA 1
ATOM 2802 C C . VAL E 1 16 ? 15.22607 24.30546 -6.26505 1.000 17.85002 14 VAL E C 1
ATOM 2803 O O . VAL E 1 16 ? 16.45230 24.24164 -6.40362 1.000 16.41060 14 VAL E O 1
ATOM 2816 N N . THR E 1 17 ? 14.61898 25.30708 -5.63329 1.000 21.85772 15 THR E N 1
ATOM 2817 C CA . THR E 1 17 ? 15.37640 26.30604 -4.89468 1.000 18.41978 15 THR E CA 1
ATOM 2818 C C . THR E 1 17 ? 15.65285 25.77998 -3.49211 1.000 12.00953 15 THR E C 1
ATOM 2819 O O . THR E 1 17 ? 14.73032 25.35330 -2.79139 1.000 14.66768 15 THR E O 1
ATOM 2830 N N . CYS E 1 18 ? 16.91819 25.81810 -3.07717 1.000 10.19906 16 CYS E N 1
ATOM 2831 C CA . CYS E 1 18 ? 17.24917 25.22879 -1.78626 1.000 15.65711 16 CYS E CA 1
ATOM 2832 C C . CYS E 1 18 ? 16.85556 26.17966 -0.65551 1.000 11.27249 16 CYS E C 1
ATOM 2833 O O . CYS E 1 18 ? 16.95499 27.39982 -0.80768 1.000 16.04913 16 CYS E O 1
ATOM 2840 N N . PRO E 1 19 ? 16.43302 25.65223 0.49000 1.000 8.91746 17 PRO E N 1
ATOM 2841 C CA . PRO E 1 19 ? 16.02766 26.52116 1.61065 1.000 13.93163 17 PRO E CA 1
ATOM 2842 C C . PRO E 1 19 ? 17.18940 27.36944 2.09810 1.000 21.07246 17 PRO E C 1
ATOM 2843 O O . PRO E 1 19 ? 18.33872 27.15696 1.68462 1.000 22.02366 17 PRO E O 1
ATOM 2854 N N . PRO E 1 20 ? 16.93203 28.35195 2.96365 1.000 19.10819 18 PRO E N 1
ATOM 2855 C CA . PRO E 1 20 ? 18.03259 29.18764 3.46783 1.000 18.05418 18 PRO E CA 1
ATOM 2856 C C . PRO E 1 20 ? 19.06780 28.34685 4.20453 1.000 14.06903 18 PRO E C 1
ATOM 2857 O O . PRO E 1 20 ? 18.73056 27.42544 4.95007 1.000 21.93141 18 PRO E O 1
ATOM 2868 N N . GLY E 1 21 ? 20.34338 28.66651 3.98098 1.000 13.40035 19 GLY E N 1
ATOM 2869 C CA . GLY E 1 21 ? 21.43461 27.95296 4.61016 1.000 13.96096 19 GLY E CA 1
ATOM 2870 C C . GLY E 1 21 ? 21.91672 26.72867 3.86279 1.000 13.70423 19 GLY E C 1
ATOM 2871 O O . GLY E 1 21 ? 22.96663 26.17527 4.22177 1.000 9.72359 19 GLY E O 1
ATOM 2875 N N . GLU E 1 22 ? 21.18572 26.28694 2.84333 1.000 13.58309 20 GLU E N 1
ATOM 2876 C CA . GLU E 1 22 ? 21.58416 25.16346 1.99971 1.000 12.13084 20 GLU E CA 1
ATOM 2877 C C . GLU E 1 22 ? 22.05895 25.77009 0.68586 1.000 12.06948 20 GLU E C 1
ATOM 2878 O O . GLU E 1 22 ? 21.25535 26.11026 -0.18707 1.000 7.50167 20 GLU E O 1
ATOM 2890 N N . ASN E 1 23 ? 23.37547 25.91982 0.56369 1.000 14.11888 21 ASN E N 1
ATOM 2891 C CA . ASN E 1 23 ? 24.00237 26.65318 -0.52710 1.000 23.97031 21 ASN E CA 1
ATOM 2892 C C . ASN E 1 23 ? 24.90895 25.74456 -1.34502 1.000 19.16004 21 ASN E C 1
ATOM 2893 O O . ASN E 1 23 ? 25.89491 26.19862 -1.92908 1.000 32.89566 21 ASN E O 1
ATOM 2904 N N . LEU E 1 24 ? 24.59210 24.45499 -1.38613 1.000 13.69521 22 LEU E N 1
ATOM 2905 C CA . LEU E 1 24 ? 25.30683 23.53130 -2.24563 1.000 11.49280 22 LEU E CA 1
ATOM 2906 C C . LEU E 1 24 ? 24.32328 22.59705 -2.93201 1.000 9.23039 22 LEU E C 1
ATOM 2907 O O . LEU E 1 24 ? 23.26028 22.27981 -2.39234 1.000 11.00138 22 LEU E O 1
ATOM 2923 N N . CYS E 1 25 ? 24.69895 22.15756 -4.12831 1.000 12.98963 23 CYS E N 1
ATOM 2924 C CA . CYS E 1 25 ? 24.03830 21.06048 -4.81508 1.000 8.42965 23 CYS E CA 1
ATOM 2925 C C . CYS E 1 25 ? 24.87677 19.81956 -4.54003 1.000 5.13279 23 CYS E C 1
ATOM 2926 O O . CYS E 1 25 ? 26.08115 19.91866 -4.29740 1.000 3.93855 23 CYS E O 1
ATOM 2933 N N . TYR E 1 26 ? 24.25147 18.64972 -4.57305 1.000 9.61526 24 TYR E N 1
ATOM 2934 C CA . TYR E 1 26 ? 25.00954 17.42212 -4.38188 1.000 5.65276 24 TYR E CA 1
ATOM 2935 C C . TYR E 1 26 ? 24.50976 16.37259 -5.35728 1.000 8.79804 24 TYR E C 1
ATOM 2936 O O . TYR E 1 26 ? 23.30893 16.27840 -5.62387 1.000 6.09849 24 TYR E O 1
ATOM 2954 N N . ARG E 1 27 ? 25.44272 15.58572 -5.88114 1.000 7.98676 25 ARG E N 1
ATOM 2955 C CA . ARG E 1 27 ? 25.13101 14.36364 -6.60168 1.000 5.78480 25 ARG E CA 1
ATOM 2956 C C . ARG E 1 27 ? 25.72665 13.20506 -5.81771 1.000 15.10396 25 ARG E C 1
ATOM 2957 O O . ARG E 1 27 ? 26.90220 13.24887 -5.44023 1.000 13.52970 25 ARG E O 1
ATOM 2978 N N . LYS E 1 28 ? 24.92464 12.16626 -5.59646 1.000 10.83946 26 LYS E N 1
ATOM 2979 C CA . LYS E 1 28 ? 25.33672 10.98928 -4.84423 1.000 13.09761 26 LYS E CA 1
ATOM 2980 C C . LYS E 1 28 ? 25.06581 9.77653 -5.71751 1.000 17.96243 26 LYS E C 1
ATOM 2981 O O . LYS E 1 28 ? 23.94895 9.60652 -6.21791 1.000 16.15461 26 LYS E O 1
ATOM 3000 N N . MET E 1 29 ? 26.08901 8.94870 -5.91311 1.000 20.04324 27 MET E N 1
ATOM 3001 C CA . MET E 1 29 ? 26.00293 7.80569 -6.80760 1.000 17.63770 27 MET E CA 1
ATOM 3002 C C . MET E 1 29 ? 26.56669 6.57128 -6.12428 1.000 15.30471 27 MET E C 1
ATOM 3003 O O . MET E 1 29 ? 27.56077 6.64620 -5.39417 1.000 20.41850 27 MET E O 1
ATOM 3017 N N . TRP E 1 30 ? 25.91774 5.43737 -6.36958 1.000 12.33591 28 TRP E N 1
ATOM 3018 C CA . TRP E 1 30 ? 26.32596 4.17424 -5.78023 1.000 18.76060 28 TRP E CA 1
ATOM 3019 C C . TRP E 1 30 ? 25.70526 3.04162 -6.58026 1.000 15.80677 28 TRP E C 1
ATOM 3020 O O . T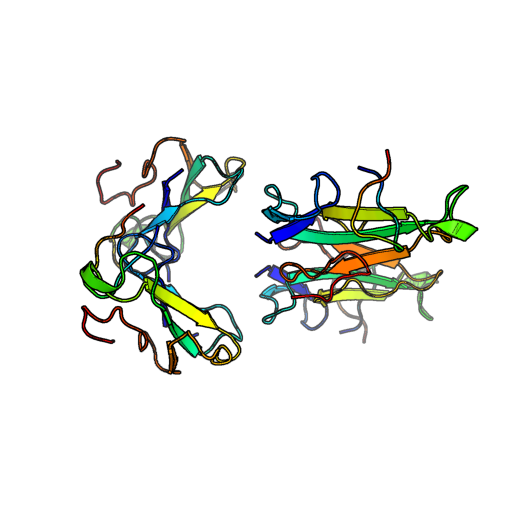RP E 1 30 ? 24.68026 3.21154 -7.24603 1.000 19.32528 28 TRP E O 1
ATOM 3041 N N . CYS E 1 31 ? 26.35480 1.88676 -6.51884 1.000 9.59752 29 CYS E N 1
ATOM 3042 C CA . CYS E 1 31 ? 25.86168 0.70975 -7.21220 1.000 21.00872 29 CYS E CA 1
ATOM 3043 C C . CYS E 1 31 ? 24.79692 0.00122 -6.38531 1.000 20.04574 29 CYS E C 1
ATOM 3044 O O . CYS E 1 31 ? 24.94096 -0.17016 -5.17009 1.000 16.35140 29 CYS E O 1
ATOM 3051 N N . ASP E 1 32 ? 23.72753 -0.41181 -7.06017 1.000 17.43215 30 ASP E N 1
ATOM 3052 C CA . ASP E 1 32 ? 22.74263 -1.33977 -6.53220 1.000 17.07329 30 ASP E CA 1
ATOM 3053 C C . ASP E 1 32 ? 22.87035 -2.63645 -7.33656 1.000 15.88503 30 ASP E C 1
ATOM 3054 O O . ASP E 1 32 ? 23.86196 -2.85519 -8.04362 1.000 16.69939 30 ASP E O 1
ATOM 3063 N N . VAL E 1 33 ? 21.87301 -3.51302 -7.22622 1.000 15.08833 31 VAL E N 1
ATOM 3064 C CA . VAL E 1 33 ? 22.01530 -4.82610 -7.84813 1.000 12.43322 31 VAL E CA 1
ATOM 3065 C C . VAL E 1 33 ? 22.13966 -4.71306 -9.36081 1.000 16.28227 31 VAL E C 1
ATOM 3066 O O . VAL E 1 33 ? 22.83363 -5.51831 -9.99391 1.000 16.04351 31 VAL E O 1
ATOM 3079 N N . PHE E 1 34 ? 21.49787 -3.71505 -9.96510 1.000 16.09377 32 PHE E N 1
ATOM 3080 C CA . PHE E 1 34 ? 21.47073 -3.59086 -11.41413 1.000 17.71912 32 PHE E CA 1
ATOM 3081 C C . PHE E 1 34 ? 22.60956 -2.73712 -11.95526 1.000 20.37341 32 PHE E C 1
ATOM 3082 O O . PHE E 1 34 ? 22.51283 -2.24713 -13.08522 1.000 19.18712 32 PHE E O 1
ATOM 3099 N N . CYS E 1 35 ? 23.68128 -2.54238 -11.18072 1.000 11.38822 33 CYS E N 1
ATOM 3100 C CA . CYS E 1 35 ? 24.73018 -1.62117 -11.60900 1.000 14.87853 33 CYS E CA 1
ATOM 3101 C C . CYS E 1 35 ? 25.37839 -2.06691 -12.91424 1.000 24.85607 33 CYS E C 1
ATOM 3102 O O . CYS E 1 35 ? 25.83147 -1.22606 -13.69991 1.000 22.70399 33 CYS E O 1
ATOM 3109 N N . SER E 1 36 ? 25.43798 -3.37550 -13.16617 1.000 16.88567 34 SER E N 1
ATOM 3110 C CA . SER E 1 36 ? 26.09532 -3.85020 -14.37834 1.000 16.94207 34 SER E CA 1
ATOM 3111 C C . SER E 1 36 ? 25.33592 -3.43698 -15.63220 1.000 13.33410 34 SER E C 1
ATOM 3112 O O . SER E 1 36 ? 25.95361 -3.18143 -16.67136 1.000 9.76666 34 SER E O 1
ATOM 3120 N N . SER E 1 37 ? 24.00928 -3.38109 -15.56882 1.000 19.60823 35 SER E N 1
ATOM 3121 C CA . SER E 1 37 ? 23.20684 -3.08124 -16.74691 1.000 13.65847 35 SER E CA 1
ATOM 3122 C C . SER E 1 37 ? 22.75147 -1.63142 -16.81185 1.000 19.69548 35 SER E C 1
ATOM 3123 O O . SER E 1 37 ? 22.68207 -1.06128 -17.90539 1.000 15.83089 35 SER E O 1
ATOM 3131 N N . ARG E 1 38 ? 22.41959 -1.02201 -15.67379 1.000 18.58268 36 ARG E N 1
ATOM 3132 C CA . ARG E 1 38 ? 21.87630 0.32636 -15.66936 1.000 21.64552 36 ARG E CA 1
ATOM 3133 C C . ARG E 1 38 ? 22.84888 1.38296 -15.16620 1.000 19.83714 36 ARG E C 1
ATOM 3134 O O . ARG E 1 38 ? 22.55949 2.57526 -15.30446 1.000 20.94008 36 ARG E O 1
ATOM 3155 N N . GLY E 1 39 ? 23.96140 0.99171 -14.56270 1.000 17.56583 37 GLY E N 1
ATOM 3156 C CA . GLY E 1 39 ? 24.85520 1.94357 -13.93720 1.000 16.08126 37 GLY E CA 1
ATOM 3157 C C . GLY E 1 39 ? 24.44678 2.27634 -12.51217 1.000 14.16631 37 GLY E C 1
ATOM 3158 O O . GLY E 1 39 ? 23.51984 1.69949 -11.94068 1.000 12.89460 37 GLY E O 1
ATOM 3162 N N . LYS E 1 40 ? 25.14136 3.25809 -11.94496 1.000 17.42443 38 LYS E N 1
ATOM 3163 C CA . LYS E 1 40 ? 24.95579 3.57831 -10.53614 1.000 16.53994 38 LYS E CA 1
ATOM 3164 C C . LYS E 1 40 ? 23.65407 4.34155 -10.30656 1.000 17.10333 38 LYS E C 1
ATOM 3165 O O . LYS E 1 40 ? 23.20342 5.12287 -11.14935 1.000 16.93576 38 LYS E O 1
ATOM 3184 N N . VAL E 1 41 ? 23.04983 4.10784 -9.13856 1.000 15.36733 39 VAL E N 1
ATOM 3185 C CA . VAL E 1 41 ? 21.92883 4.93338 -8.71428 1.000 15.33005 39 VAL E CA 1
ATOM 3186 C C . VAL E 1 41 ? 22.37892 6.39000 -8.67816 1.000 14.95952 39 VAL E C 1
ATOM 3187 O O . VAL E 1 41 ? 23.53475 6.69942 -8.36506 1.000 14.81635 39 VAL E O 1
ATOM 3200 N N . VAL E 1 42 ? 21.46209 7.29462 -9.01368 1.000 19.84560 40 VAL E N 1
ATOM 3201 C CA . VAL E 1 42 ? 21.73038 8.72833 -9.00108 1.000 17.22621 40 VAL E CA 1
ATOM 3202 C C . VAL E 1 42 ? 20.75058 9.41011 -8.05565 1.000 8.20834 40 VAL E C 1
ATOM 3203 O O . VAL E 1 42 ? 19.53504 9.21093 -8.15976 1.000 7.60255 40 VAL E O 1
ATOM 3216 N N . GLU E 1 43 ? 21.28905 10.22168 -7.14575 1.000 11.65633 41 GLU E N 1
ATOM 3217 C CA . GLU E 1 43 ? 20.51505 11.03665 -6.21846 1.000 15.82205 41 GLU E CA 1
ATOM 3218 C C . GLU E 1 43 ? 21.05675 12.45728 -6.28973 1.000 9.06840 41 GLU E C 1
ATOM 3219 O O . GLU E 1 43 ? 22.26364 12.66752 -6.13806 1.000 5.52327 41 GLU E O 1
ATOM 3231 N N . LEU E 1 44 ? 20.17404 13.42476 -6.53055 1.000 11.96895 42 LEU E N 1
ATOM 3232 C CA . LEU E 1 44 ? 20.55209 14.82557 -6.66473 1.000 8.08197 42 LEU E CA 1
ATOM 3233 C C . LEU E 1 44 ? 19.69756 15.65287 -5.71801 1.000 7.47543 42 LEU E C 1
ATOM 3234 O O . LEU E 1 44 ? 18.51955 15.34662 -5.51433 1.000 13.49476 42 LEU E O 1
ATOM 3250 N N . GLY E 1 45 ? 20.27994 16.69485 -5.14039 1.000 5.24213 43 GLY E N 1
ATOM 3251 C CA . GLY E 1 45 ? 19.52397 17.51001 -4.21184 1.000 9.80146 43 GLY E CA 1
ATOM 3252 C C . GLY E 1 45 ? 20.31622 18.67533 -3.66918 1.000 11.71873 43 GLY E C 1
ATOM 3253 O O . GLY E 1 45 ? 21.35207 19.06135 -4.21394 1.000 3.41878 43 GLY E O 1
ATOM 3257 N N . CYS E 1 46 ? 19.79051 19.23941 -2.58699 1.000 16.85108 44 CYS E N 1
ATOM 3258 C CA . CYS E 1 46 ? 20.39535 20.34675 -1.86522 1.000 16.59977 44 CYS E CA 1
ATOM 3259 C C . CYS E 1 46 ? 21.14179 19.85301 -0.62905 1.000 12.67204 44 CYS E C 1
ATOM 3260 O O . CYS E 1 46 ? 20.95039 18.72781 -0.16296 1.000 17.04050 44 CYS E O 1
ATOM 3267 N N . ALA E 1 47 ? 22.00145 20.71576 -0.09475 1.000 9.78157 45 ALA E N 1
ATOM 3268 C CA . ALA E 1 47 ? 22.66250 20.39351 1.16201 1.000 18.14347 45 ALA E CA 1
ATOM 3269 C C . ALA E 1 47 ? 23.32945 21.64020 1.72365 1.000 13.47697 45 ALA E C 1
ATOM 3270 O O . ALA E 1 47 ? 23.78356 22.50913 0.97291 1.000 16.07414 45 ALA E O 1
ATOM 3277 N N . ALA E 1 48 ? 23.39868 21.70123 3.05766 1.000 9.79115 46 ALA E N 1
ATOM 3278 C CA . ALA E 1 48 ? 24.17780 22.73559 3.73126 1.000 19.92742 46 ALA E CA 1
ATOM 3279 C C . ALA E 1 48 ? 25.64257 22.32606 3.82523 1.000 21.32807 46 ALA E C 1
ATOM 3280 O O . ALA E 1 48 ? 26.54010 23.10791 3.49443 1.000 33.19604 46 ALA E O 1
ATOM 3287 N N . THR E 1 49 ? 25.89337 21.10334 4.28254 1.000 19.16237 47 THR E N 1
ATOM 3288 C CA . THR E 1 49 ? 27.22062 20.51043 4.33368 1.000 22.42898 47 THR E CA 1
ATOM 3289 C C . THR E 1 49 ? 27.25149 19.39136 3.29935 1.000 21.54878 47 THR E C 1
ATOM 3290 O O . THR E 1 49 ? 26.24830 18.69887 3.09819 1.000 18.92173 47 THR E O 1
ATOM 3301 N N . CYS E 1 50 ? 28.39827 19.19658 2.66065 1.000 23.66367 48 CYS E N 1
ATOM 3302 C CA . CYS E 1 50 ? 28.50062 18.14816 1.65584 1.000 14.87569 48 CYS E CA 1
ATOM 3303 C C . CYS E 1 50 ? 28.18673 16.80961 2.30512 1.000 19.16638 48 CYS E C 1
ATOM 3304 O O . CYS E 1 50 ? 28.76669 16.48551 3.35329 1.000 16.04147 48 CYS E O 1
ATOM 3311 N N . PRO E 1 51 ? 27.27476 16.00918 1.75021 1.000 17.40861 49 PRO E N 1
ATOM 3312 C CA . PRO E 1 51 ? 26.95174 14.72970 2.38679 1.000 15.12929 49 PRO E CA 1
ATOM 3313 C C . PRO E 1 51 ? 28.19071 13.85662 2.53707 1.000 21.42392 49 PRO E C 1
ATOM 3314 O O . PRO E 1 51 ? 29.01843 13.75334 1.62966 1.000 11.99357 49 PRO E O 1
ATOM 3325 N N . SER E 1 52 ? 28.30739 13.22932 3.70393 1.000 19.90585 50 SER E N 1
ATOM 3326 C CA . SER E 1 52 ? 29.42781 12.34210 3.98374 1.000 24.65616 50 SER E CA 1
ATOM 3327 C C . SER E 1 52 ? 29.27445 11.03560 3.21289 1.000 30.42506 50 SER E C 1
ATOM 3328 O O . SER E 1 52 ? 28.19885 10.43082 3.19704 1.000 29.46428 50 SER E O 1
ATOM 3336 N N . LYS E 1 53 ? 30.34878 10.62396 2.54834 1.000 33.59253 51 LYS E N 1
ATOM 3337 C CA . LYS E 1 53 ? 30.34028 9.47876 1.64444 1.000 28.90889 51 LYS E CA 1
ATOM 3338 C C . LYS E 1 53 ? 30.48637 8.17280 2.41347 1.000 34.89564 51 LYS E C 1
ATOM 3339 O O . LYS E 1 53 ? 31.46199 7.96880 3.14478 1.000 27.34588 51 LYS E O 1
ATOM 3358 N N . LYS E 1 54 ? 29.47913 7.31484 2.26838 1.000 41.10094 52 LYS E N 1
ATOM 3359 C CA . LYS E 1 54 ? 29.53670 5.94442 2.73113 1.000 38.52660 52 LYS E CA 1
ATOM 3360 C C . LYS E 1 54 ? 30.53487 5.16063 1.88733 1.000 35.54682 52 LYS E C 1
ATOM 3361 O O . LYS E 1 54 ? 30.89528 5.58141 0.78604 1.000 36.05471 52 LYS E O 1
ATOM 3380 N N . PRO E 1 55 ? 30.98922 4.00738 2.38070 1.000 33.96753 53 PRO E N 1
ATOM 3381 C CA . PRO E 1 55 ? 32.10519 3.32114 1.70636 1.000 35.96531 53 PRO E CA 1
ATOM 3382 C C . PRO E 1 55 ? 31.85735 3.02601 0.23620 1.000 30.00247 53 PRO E C 1
ATOM 3383 O O . PRO E 1 55 ? 32.80500 3.06637 -0.55910 1.000 27.28000 53 PRO E O 1
ATOM 3394 N N . TYR E 1 56 ? 30.61761 2.73293 -0.15265 1.000 33.18387 54 TYR E N 1
ATOM 3395 C CA . TYR E 1 56 ? 30.28767 2.39745 -1.53233 1.000 40.90699 54 TYR E CA 1
ATOM 3396 C C . TYR E 1 56 ? 29.80225 3.59822 -2.33903 1.000 34.60120 54 TYR E C 1
ATOM 3397 O O . TYR E 1 56 ? 29.65878 3.48772 -3.56154 1.000 34.83628 54 TYR E O 1
ATOM 3415 N N . GLU E 1 57 ? 29.57187 4.73906 -1.70133 1.000 39.98675 55 GLU E N 1
ATOM 3416 C CA . GLU E 1 57 ? 29.03391 5.89355 -2.40038 1.000 32.28126 55 GLU E CA 1
ATOM 3417 C C . GLU E 1 57 ? 30.10524 6.76807 -3.05016 1.000 19.36800 55 GLU E C 1
ATOM 3418 O O . GLU E 1 57 ? 31.27882 6.77198 -2.66823 1.000 28.54136 55 GLU E O 1
ATOM 3430 N N . GLU E 1 58 ? 29.64950 7.53389 -4.04032 1.000 10.12712 56 GLU E N 1
ATOM 3431 C CA . GLU E 1 58 ? 30.39461 8.60114 -4.69282 1.000 14.84650 56 GLU E CA 1
ATOM 3432 C C . GLU E 1 58 ? 29.57884 9.87487 -4.51873 1.000 15.70055 56 GLU E C 1
ATOM 3433 O O . GLU E 1 58 ? 28.38374 9.88774 -4.83269 1.000 12.17413 56 GLU E O 1
ATOM 3445 N N . VAL E 1 59 ? 30.19351 10.92778 -3.98488 1.000 9.36452 57 VAL E N 1
ATOM 3446 C CA . VAL E 1 59 ? 29.48039 12.16805 -3.70125 1.000 8.39259 57 VAL E CA 1
ATOM 3447 C C . VAL E 1 59 ? 30.23692 13.32984 -4.33064 1.000 9.45281 57 VAL E C 1
ATOM 3448 O O . VAL E 1 59 ? 31.46221 13.42118 -4.20183 1.000 8.84018 57 VAL E O 1
ATOM 3461 N N . THR E 1 60 ? 29.50816 14.20519 -5.02247 1.000 14.69474 58 THR E N 1
ATOM 3462 C CA . THR E 1 60 ? 30.04256 15.45308 -5.55115 1.000 9.12719 58 THR E CA 1
ATOM 3463 C C . THR E 1 60 ? 29.16217 16.60027 -5.06985 1.000 6.75416 58 THR E C 1
ATOM 3464 O O . THR E 1 60 ? 27.93290 16.49532 -5.08511 1.000 7.37244 58 THR E O 1
ATOM 3475 N N . CYS E 1 61 ? 29.79154 17.68384 -4.61828 1.000 6.69145 59 CYS E N 1
ATOM 3476 C CA . CYS E 1 61 ? 29.08902 18.86037 -4.12115 1.000 6.73596 59 CYS E CA 1
ATOM 3477 C C . CYS E 1 61 ? 29.58934 20.09224 -4.85954 1.000 6.33875 59 CYS E C 1
ATOM 3478 O O . CYS E 1 61 ? 30.77492 20.18986 -5.17883 1.000 4.91120 59 CYS E O 1
ATOM 3485 N N . CYS E 1 62 ? 28.67922 21.01687 -5.15238 1.000 10.33758 60 CYS E N 1
ATOM 3486 C CA . CYS E 1 62 ? 29.02341 22.21630 -5.90005 1.000 11.84962 60 CYS E CA 1
ATOM 3487 C C . CYS E 1 62 ? 28.04120 23.31398 -5.52899 1.000 9.75337 60 CYS E C 1
ATOM 3488 O O . CYS E 1 62 ? 26.98908 23.05604 -4.93751 1.000 8.50398 60 CYS E O 1
ATOM 3495 N N . SER E 1 63 ? 28.39529 24.54977 -5.89249 1.000 11.70163 61 SER E N 1
ATOM 3496 C CA . SER E 1 63 ? 27.70517 25.72442 -5.37417 1.000 19.93606 61 SER E CA 1
ATOM 3497 C C . SER E 1 63 ? 27.35648 26.73079 -6.46636 1.000 15.66123 61 SER E C 1
ATOM 3498 O O . SER E 1 63 ? 27.30566 27.93445 -6.20634 1.000 24.07731 61 SER E O 1
ATOM 3506 N N . THR E 1 64 ? 27.11185 26.26702 -7.68729 1.000 16.39635 62 THR E N 1
ATOM 3507 C CA . THR E 1 64 ? 26.55921 27.10503 -8.74232 1.000 16.79709 62 THR E CA 1
ATOM 3508 C C . THR E 1 64 ? 25.22375 26.51211 -9.16801 1.000 16.74307 62 THR E C 1
ATOM 3509 O O . THR E 1 64 ? 24.98143 25.31462 -8.99619 1.000 12.05211 62 THR E O 1
ATOM 3520 N N . ASP E 1 65 ? 24.35333 27.35453 -9.71680 1.000 17.63311 63 ASP E N 1
ATOM 3521 C CA . ASP E 1 65 ? 22.99994 26.91377 -10.02737 1.000 15.59102 63 ASP E CA 1
ATOM 3522 C C . ASP E 1 65 ? 23.01591 25.68543 -10.92940 1.000 19.81384 63 ASP E C 1
ATOM 3523 O O . ASP E 1 65 ? 23.72626 25.64873 -11.93882 1.000 19.47917 63 ASP E O 1
ATOM 3532 N N . LYS E 1 66 ? 22.20908 24.68527 -10.56948 1.000 19.59440 64 LYS E N 1
ATOM 3533 C CA . LYS E 1 66 ? 21.98863 23.51305 -11.41649 1.000 15.85221 64 LYS E CA 1
ATOM 3534 C C . LYS E 1 66 ? 23.30604 22.86510 -11.83771 1.000 17.69597 64 LYS E C 1
ATOM 3535 O O . LYS E 1 66 ? 23.45410 22.37494 -12.95957 1.000 16.68005 64 LYS E O 1
ATOM 3554 N N . CYS E 1 67 ? 24.27708 22.86731 -10.93040 1.000 10.10456 65 CYS E N 1
ATOM 3555 C CA . CYS E 1 67 ? 25.57824 22.27184 -11.20192 1.000 13.71376 65 CYS E CA 1
ATOM 3556 C C . CYS E 1 67 ? 25.58987 20.75989 -11.01637 1.000 24.68311 65 CYS E C 1
ATOM 3557 O O . CYS E 1 67 ? 26.61553 20.12676 -11.29113 1.000 13.62357 65 CYS E O 1
ATOM 3564 N N . ASN E 1 68 ? 24.48155 20.16861 -10.57417 1.000 19.21899 66 ASN E N 1
ATOM 3565 C CA . ASN E 1 68 ? 24.40357 18.74254 -10.26318 1.000 14.61516 66 ASN E CA 1
ATOM 3566 C C . ASN E 1 68 ? 23.42534 18.03482 -11.19563 1.000 17.25125 66 ASN E C 1
ATOM 3567 O O . ASN E 1 68 ? 22.47331 17.39194 -10.73881 1.000 12.07761 66 ASN E O 1
ATOM 3578 N N . PRO E 1 69 ? 23.63778 18.11015 -12.50639 1.000 11.59096 67 PRO E N 1
ATOM 3579 C CA . PRO E 1 69 ? 22.69434 17.47084 -13.42897 1.000 14.01014 67 PRO E CA 1
ATOM 3580 C C . PRO E 1 69 ? 22.78453 15.95355 -13.34244 1.000 15.85186 67 PRO E C 1
ATOM 3581 O O . PRO E 1 69 ? 23.78109 15.38280 -12.89103 1.000 14.15015 67 PRO E O 1
ATOM 3592 N N . HIS E 1 70 ? 21.70793 15.30158 -13.77353 1.000 11.84643 68 HIS E N 1
ATOM 3593 C CA . HIS E 1 70 ? 21.77854 13.87509 -14.04426 1.000 13.22990 68 HIS E CA 1
ATOM 3594 C C . HIS E 1 70 ? 22.89693 13.64332 -15.05164 1.000 21.53458 68 HIS E C 1
ATOM 3595 O O . HIS E 1 70 ? 23.08499 14.46236 -15.96319 1.000 16.83663 68 HIS E O 1
ATOM 3609 N N . PRO E 1 71 ? 23.68442 12.57363 -14.91188 1.000 19.35546 69 PRO E N 1
ATOM 3610 C CA . PRO E 1 71 ? 24.82280 12.38510 -15.82862 1.000 24.49879 69 PRO E CA 1
ATOM 3611 C C . PRO E 1 71 ? 24.46816 12.52846 -17.30067 1.000 16.50187 69 PRO E C 1
ATOM 3612 O O . PRO E 1 71 ? 25.33685 12.88232 -18.10842 1.000 13.40805 69 PRO E O 1
ATOM 3623 N N . LYS E 1 72 ? 23.21722 12.26536 -17.67747 1.000 13.29054 70 LYS E N 1
ATOM 3624 C CA . LYS E 1 72 ? 22.79134 12.32065 -19.06940 1.000 21.93695 70 LYS E CA 1
ATOM 3625 C C . LYS E 1 72 ? 22.30566 13.70115 -19.48942 1.000 22.63048 70 LYS E C 1
ATOM 3626 O O . LYS E 1 72 ? 21.49436 13.80697 -20.41832 1.000 29.44300 70 LYS E O 1
ATOM 3645 N N . GLN E 1 73 ? 22.77641 14.76603 -18.84574 1.000 21.37715 71 GLN E N 1
ATOM 3646 C CA . GLN E 1 73 ? 22.31353 16.09759 -19.20415 1.000 32.81303 71 GLN E CA 1
ATOM 3647 C C . GLN E 1 73 ? 23.37602 17.13299 -18.87054 1.000 29.31104 71 GLN E C 1
ATOM 3648 O O . GLN E 1 73 ? 24.28285 16.89464 -18.06857 1.000 28.15534 71 GLN E O 1
ATOM 3662 N N . ARG E 1 74 ? 23.22632 18.30175 -19.48453 1.000 34.82295 72 ARG E N 1
ATOM 3663 C CA . ARG E 1 74 ? 24.19892 19.36926 -19.32387 1.000 39.72891 72 ARG E CA 1
ATOM 3664 C C . ARG E 1 74 ? 24.02200 20.05263 -17.97152 1.000 28.86921 72 ARG E C 1
ATOM 3665 O O . ARG E 1 74 ? 22.88810 20.22994 -17.50726 1.000 23.36970 72 ARG E O 1
ATOM 3686 N N . PRO E 1 75 ? 25.10922 20.43748 -17.30663 1.000 30.46596 73 PRO E N 1
ATOM 3687 C CA . PRO E 1 75 ? 24.98691 21.31261 -16.13815 1.000 29.22796 73 PRO E CA 1
ATOM 3688 C C . PRO E 1 75 ? 24.63599 22.73127 -16.55933 1.000 29.49564 73 PRO E C 1
ATOM 3689 O O . PRO E 1 75 ? 24.76542 23.11725 -17.72333 1.000 24.74341 73 PRO E O 1
ATOM 3700 N N . GLY E 1 76 ? 24.17356 23.50981 -15.58936 1.000 37.37713 74 GLY E N 1
ATOM 3701 C CA . GLY E 1 76 ? 23.83393 24.89646 -15.84419 1.000 30.52520 74 GLY E CA 1
ATOM 3702 C C . GLY E 1 76 ? 22.40761 25.09347 -16.31336 1.000 35.68604 74 GLY E C 1
ATOM 3703 O O . GLY E 1 76 ? 22.00953 26.20261 -16.67736 1.000 35.61625 74 GLY E O 1
ATO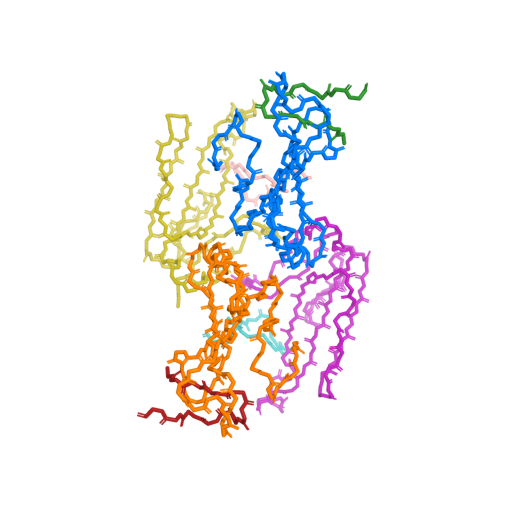M 3708 N N . TRP F 2 1 ? 10.65384 7.01842 -6.45285 1.000 36.39180 1 TRP F N 1
ATOM 3709 C CA . TRP F 2 1 ? 11.35979 6.53084 -7.67075 1.000 33.90426 1 TRP F CA 1
ATOM 3710 C C . TRP F 2 1 ? 12.85148 6.36157 -7.42954 1.000 33.57448 1 TRP F C 1
ATOM 3711 O O . TRP F 2 1 ? 13.36307 6.68503 -6.35613 1.000 31.35269 1 TRP F O 1
ATOM 3734 N N . ARG F 2 2 ? 13.54181 5.87816 -8.46010 1.000 24.04281 2 ARG F N 1
ATOM 3735 C CA . ARG F 2 2 ? 14.96917 5.59628 -8.40100 1.000 26.14555 2 ARG F CA 1
ATOM 3736 C C . ARG F 2 2 ? 15.54091 5.84682 -9.78703 1.000 20.45513 2 ARG F C 1
ATOM 3737 O O . ARG F 2 2 ? 15.01482 5.31681 -10.76977 1.000 18.01083 2 ARG F O 1
ATOM 3758 N N . TYR F 2 3 ? 16.59849 6.64879 -9.87228 1.000 18.47336 3 TYR F N 1
ATOM 3759 C CA . TYR F 2 3 ? 17.23841 6.92463 -11.14861 1.000 13.78391 3 TYR F CA 1
ATOM 3760 C C . TYR F 2 3 ? 18.58448 6.21872 -11.23441 1.000 14.93572 3 TYR F C 1
ATOM 3761 O O . TYR F 2 3 ? 19.20755 5.88029 -10.22418 1.000 19.14585 3 TYR F O 1
ATOM 3779 N N . TYR F 2 4 ? 19.03329 6.02430 -12.47024 1.000 15.99935 4 TYR F N 1
ATOM 3780 C CA . TYR F 2 4 ? 20.33508 5.45186 -12.76381 1.000 23.08159 4 TYR F CA 1
ATOM 3781 C C . TYR F 2 4 ? 20.99684 6.29873 -13.84041 1.000 14.49853 4 TYR F C 1
ATOM 3782 O O . TYR F 2 4 ? 20.32525 6.96483 -14.63315 1.000 10.80758 4 TYR F O 1
ATOM 3800 N N . GLU F 2 5 ? 22.32960 6.26305 -13.87129 1.000 12.19181 5 GLU F N 1
ATOM 3801 C CA . GLU F 2 5 ? 23.04968 7.09825 -14.82290 1.000 12.98281 5 GLU F CA 1
ATOM 3802 C C . GLU F 2 5 ? 22.71505 6.73847 -16.26377 1.000 24.02548 5 GLU F C 1
ATOM 3803 O O . GLU F 2 5 ? 23.03808 7.51420 -17.17012 1.000 24.17896 5 GLU F O 1
ATOM 3815 N N . SER F 2 6 ? 22.09299 5.58183 -16.49885 1.000 17.27796 6 SER F N 1
ATOM 3816 C CA . SER F 2 6 ? 21.83216 5.12740 -17.85698 1.000 22.48134 6 SER F CA 1
ATOM 3817 C C . SER F 2 6 ? 20.61071 5.79216 -18.47632 1.000 18.82714 6 SER F C 1
ATOM 3818 O O . SER F 2 6 ? 20.46893 5.76922 -19.70413 1.000 16.04789 6 SER F O 1
ATOM 3826 N N . SER F 2 7 ? 19.72510 6.37172 -17.66782 1.000 15.52383 7 SER F N 1
ATOM 3827 C CA . SER F 2 7 ? 18.49597 6.93614 -18.20518 1.000 14.17748 7 SER F CA 1
ATOM 3828 C C . SER F 2 7 ? 17.96411 8.01623 -17.27818 1.000 19.23823 7 SER F C 1
ATOM 3829 O O . SER F 2 7 ? 18.16648 7.97302 -16.06202 1.000 18.41073 7 SER F O 1
ATOM 3837 N N . LEU F 2 8 ? 17.27487 8.98240 -17.87938 1.000 21.89722 8 LEU F N 1
ATOM 3838 C CA . LEU F 2 8 ? 16.61405 10.05792 -17.15493 1.000 24.54816 8 LEU F CA 1
ATOM 3839 C C . LEU F 2 8 ? 15.22954 9.67232 -16.64425 1.000 21.20883 8 LEU F C 1
ATOM 3840 O O . LEU F 2 8 ? 14.56765 10.50601 -16.01705 1.000 23.14509 8 LEU F O 1
ATOM 3856 N N . LEU F 2 9 ? 14.75720 8.45847 -16.93917 1.000 22.01136 9 LEU F N 1
ATOM 3857 C CA . LEU F 2 9 ? 13.45420 7.93308 -16.53517 1.000 19.19252 9 LEU F CA 1
ATOM 3858 C C . LEU F 2 9 ? 13.57420 7.10889 -15.24873 1.000 21.32474 9 LEU F C 1
ATOM 3859 O O . LEU F 2 9 ? 14.53375 6.35055 -15.08984 1.000 25.16225 9 LEU F O 1
ATOM 3875 N N . PRO F 2 10 ? 12.61547 7.25458 -14.33019 1.000 30.95000 10 PRO F N 1
ATOM 3876 C CA . PRO F 2 10 ? 12.71329 6.61791 -13.00599 1.000 33.40001 10 PRO F CA 1
ATOM 3877 C C . PRO F 2 10 ? 12.23211 5.17038 -12.96398 1.000 24.63779 10 PRO F C 1
ATOM 3878 O O . PRO F 2 10 ? 11.62036 4.64714 -13.88906 1.000 17.95363 10 PRO F O 1
ATOM 3889 N N . TYR F 2 11 ? 12.52565 4.50795 -11.86701 1.000 34.75884 11 TYR F N 1
ATOM 3890 C CA . TYR F 2 11 ? 12.31802 3.06114 -11.95219 1.000 32.68699 11 TYR F CA 1
ATOM 3891 C C . TYR F 2 11 ? 11.09185 2.56529 -11.20136 1.000 43.34616 11 TYR F C 1
ATOM 3892 O O . TYR F 2 11 ? 10.05004 2.30463 -11.91835 1.000 44.18400 11 TYR F O 1
ATOM 3910 N N . PRO F 2 12 ? 11.13355 2.45616 -9.77255 1.000 49.54638 12 PRO F N 1
ATOM 3911 C CA . PRO F 2 12 ? 9.78129 1.89368 -9.49348 1.000 38.88744 12 PRO F CA 1
ATOM 3912 C C . PRO F 2 12 ? 8.53517 2.77608 -9.89378 1.000 42.69162 12 PRO F C 1
ATOM 3913 O O . PRO F 2 12 ? 7.84289 2.16548 -10.73137 1.000 39.08977 12 PRO F O 1
ATOM 3924 N N . GLY G 1 2 ? 2.28658 5.21930 -2.59671 1.000 24.35805 0 GLY G N 1
ATOM 3925 C CA . GLY G 1 2 ? 1.77043 6.57015 -2.23628 1.000 21.10320 0 GLY G CA 1
ATOM 3926 C C . GLY G 1 2 ? 1.21288 7.31876 -3.42978 1.000 33.48917 0 GLY G C 1
ATOM 3927 O O . GLY G 1 2 ? 1.31347 6.86690 -4.57311 1.000 31.77416 0 GLY G O 1
ATOM 3931 N N . ILE G 1 3 ? 0.62529 8.47402 -3.16667 1.000 30.14643 1 ILE G N 1
ATOM 3932 C CA . ILE G 1 3 ? 0.01110 9.26297 -4.22428 1.000 23.33742 1 ILE G CA 1
ATOM 3933 C C . ILE G 1 3 ? 1.07013 10.13718 -4.88014 1.000 18.69061 1 ILE G C 1
ATOM 3934 O O . ILE G 1 3 ? 1.96138 10.67822 -4.21299 1.000 13.49409 1 ILE G O 1
ATOM 3950 N N . VAL G 1 4 ? 0.96055 10.28795 -6.19290 1.000 21.21263 2 VAL G N 1
ATOM 3951 C CA . VAL G 1 4 ? 1.80511 11.18459 -6.97225 1.000 15.72938 2 VAL G CA 1
ATOM 3952 C C . VAL G 1 4 ? 1.03029 12.46941 -7.19894 1.000 21.60941 2 VAL G C 1
ATOM 3953 O O . VAL G 1 4 ? -0.15736 12.43470 -7.54254 1.000 12.69876 2 VAL G O 1
ATOM 3966 N N . CYS G 1 5 ? 1.69618 13.60725 -7.02429 1.000 16.47609 3 CYS G N 1
ATOM 3967 C CA . CYS G 1 5 ? 1.01881 14.88592 -7.15450 1.000 12.14057 3 CYS G CA 1
ATOM 3968 C C . CYS G 1 5 ? 1.92088 15.89428 -7.84554 1.000 14.67739 3 CYS G C 1
ATOM 3969 O O . CYS G 1 5 ? 3.13876 15.89339 -7.64210 1.000 12.30772 3 CYS G O 1
ATOM 3976 N N . HIS G 1 6 ? 1.30905 16.75887 -8.65531 1.000 12.42375 4 HIS G N 1
ATOM 3977 C CA . HIS G 1 6 ? 2.02901 17.89064 -9.22154 1.000 14.28139 4 HIS G CA 1
ATOM 3978 C C . HIS G 1 6 ? 2.47805 18.81912 -8.10013 1.000 7.41746 4 HIS G C 1
ATOM 3979 O O . HIS G 1 6 ? 1.76096 19.02364 -7.11732 1.000 12.38544 4 HIS G O 1
ATOM 3993 N N . THR G 1 7 ? 3.66732 19.38975 -8.24759 1.000 7.25007 5 THR G N 1
ATOM 3994 C CA . THR G 1 7 ? 4.18280 20.33945 -7.27379 1.000 17.37596 5 THR G CA 1
ATOM 3995 C C . THR G 1 7 ? 4.77532 21.54010 -7.99423 1.000 16.42723 5 THR G C 1
ATOM 3996 O O . THR G 1 7 ? 5.43495 21.39893 -9.02998 1.000 6.56406 5 THR G O 1
ATOM 4007 N N . THR G 1 8 ? 4.51553 22.72105 -7.44361 1.000 8.57829 6 THR G N 1
ATOM 4008 C CA . THR G 1 8 ? 5.08532 23.96765 -7.93083 1.000 14.77748 6 THR G CA 1
ATOM 4009 C C . THR G 1 8 ? 6.40645 24.31603 -7.25597 1.000 12.90051 6 THR G C 1
ATOM 4010 O O . THR G 1 8 ? 6.97873 25.37091 -7.55098 1.000 10.72872 6 THR G O 1
ATOM 4021 N N . ALA G 1 9 ? 6.90867 23.45650 -6.36721 1.000 13.93301 7 ALA G N 1
ATOM 4022 C CA . ALA G 1 9 ? 8.18435 23.72428 -5.71671 1.000 15.87684 7 ALA G CA 1
ATOM 4023 C C . ALA G 1 9 ? 9.35622 23.62917 -6.68287 1.000 15.98865 7 ALA G C 1
ATOM 4024 O O . ALA G 1 9 ? 10.41313 24.21009 -6.41171 1.000 17.65991 7 ALA G O 1
ATOM 4031 N N . THR G 1 10 ? 9.18783 22.93456 -7.80380 1.000 7.32864 8 THR G N 1
ATOM 4032 C CA . THR G 1 10 ? 10.23540 22.75487 -8.79717 1.000 11.19389 8 THR G CA 1
ATOM 4033 C C . THR G 1 10 ? 9.96302 23.61894 -10.02343 1.000 12.58577 8 THR G C 1
ATOM 4034 O O . THR G 1 10 ? 8.86920 24.15552 -10.21201 1.000 9.04493 8 THR G O 1
ATOM 4045 N N . SER G 1 11 ? 10.98707 23.74813 -10.86153 1.000 11.76737 9 SER G N 1
ATOM 4046 C CA . SER G 1 11 ? 10.88932 2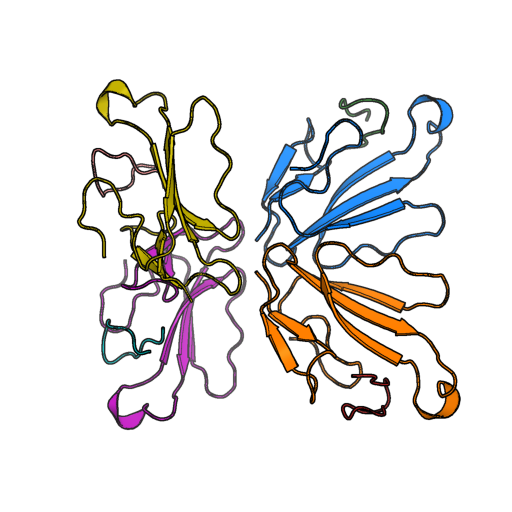4.46880 -12.12367 1.000 12.40718 9 SER G CA 1
ATOM 4047 C C . SER G 1 11 ? 11.63306 23.68642 -13.19940 1.000 21.70851 9 SER G C 1
ATOM 4048 O O . SER G 1 11 ? 12.85496 23.51225 -13.10173 1.000 11.45138 9 SER G O 1
ATOM 4056 N N . PRO G 1 12 ? 10.93502 23.18485 -14.23132 1.000 23.52353 10 PRO G N 1
ATOM 4057 C CA . PRO G 1 12 ? 9.48338 23.30206 -14.44899 1.000 22.07835 10 PRO G CA 1
ATOM 4058 C C . PRO G 1 12 ? 8.68855 22.48350 -13.43961 1.000 15.25243 10 PRO G C 1
ATOM 4059 O O . PRO G 1 12 ? 9.24638 21.69313 -12.67665 1.000 15.95414 10 PRO G O 1
ATOM 4070 N N . ILE G 1 13 ? 7.37051 22.68833 -13.41306 1.000 13.90612 11 ILE G N 1
ATOM 4071 C CA . ILE G 1 13 ? 6.50055 21.86602 -12.58533 1.000 13.62577 11 ILE G CA 1
ATOM 4072 C C . ILE G 1 13 ? 6.79164 20.40320 -12.86724 1.000 10.33639 11 ILE G C 1
ATOM 4073 O O . ILE G 1 13 ? 6.91605 19.99581 -14.02666 1.000 14.31948 11 ILE G O 1
ATOM 4089 N N . SER G 1 14 ? 6.90677 19.60601 -11.80847 1.000 9.07890 12 SER G N 1
ATOM 4090 C CA . SER G 1 14 ? 7.09934 18.16932 -11.93854 1.000 18.31097 12 SER G CA 1
ATOM 4091 C C . SER G 1 14 ? 6.19711 17.47777 -10.92475 1.000 16.43562 12 SER G C 1
ATOM 4092 O O . SER G 1 14 ? 5.52974 18.12610 -10.11351 1.000 10.90710 12 SER G O 1
ATOM 4100 N N . ALA G 1 15 ? 6.18101 16.14962 -10.97118 1.000 21.57227 13 ALA G N 1
ATOM 4101 C CA . ALA G 1 15 ? 5.38110 15.32940 -10.07240 1.000 14.46013 13 ALA G CA 1
ATOM 4102 C C . ALA G 1 15 ? 6.25740 14.69310 -9.00244 1.000 15.37029 13 ALA G C 1
ATOM 4103 O O . ALA G 1 15 ? 7.35565 14.20896 -9.29452 1.000 12.37575 13 ALA G O 1
ATOM 4110 N N . VAL G 1 16 ? 5.77187 14.71147 -7.76115 1.000 10.05579 14 VAL G N 1
ATOM 4111 C CA . VAL G 1 16 ? 6.48270 14.14167 -6.62513 1.000 9.53808 14 VAL G CA 1
ATOM 4112 C C . VAL G 1 16 ? 5.62116 13.05043 -6.00546 1.000 14.84815 14 VAL G C 1
ATOM 4113 O O . VAL G 1 16 ? 4.38872 13.09334 -6.07109 1.000 14.26206 14 VAL G O 1
ATOM 4126 N N . THR G 1 17 ? 6.27973 12.06726 -5.39317 1.000 18.64552 15 THR G N 1
ATOM 4127 C CA . THR G 1 17 ? 5.57062 11.05629 -4.62087 1.000 11.64433 15 THR G CA 1
ATOM 4128 C C . THR G 1 17 ? 5.32473 11.60031 -3.21846 1.000 12.49498 15 THR G C 1
ATOM 4129 O O . THR G 1 17 ? 6.26318 12.02543 -2.53814 1.000 14.09174 15 THR G O 1
ATOM 4140 N N . CYS G 1 18 ? 4.06836 11.58116 -2.78140 1.000 11.53948 16 CYS G N 1
ATOM 4141 C CA . CYS G 1 18 ? 3.74906 12.21372 -1.51092 1.000 14.73367 16 CYS G CA 1
ATOM 4142 C C . CYS G 1 18 ? 4.13907 11.30282 -0.34885 1.000 13.73126 16 CYS G C 1
ATOM 4143 O O . CYS G 1 18 ? 4.06359 10.07613 -0.46001 1.000 16.11054 16 CYS G O 1
ATOM 4150 N N . PRO G 1 19 ? 4.55218 11.87809 0.77621 1.000 12.67180 17 PRO G N 1
ATOM 4151 C CA . PRO G 1 19 ? 4.98328 11.06084 1.92130 1.000 17.20557 17 PRO G CA 1
ATOM 4152 C C . PRO G 1 19 ? 3.84344 10.19973 2.45178 1.000 19.41513 17 PRO G C 1
ATOM 4153 O O . PRO G 1 19 ? 2.68428 10.36548 2.05043 1.000 14.96921 17 PRO G O 1
ATOM 4164 N N . PRO G 1 20 ? 4.15382 9.25388 3.33735 1.000 16.09368 18 PRO G N 1
ATOM 4165 C CA . PRO G 1 20 ? 3.09296 8.40858 3.90735 1.000 28.69438 18 PRO G CA 1
ATOM 4166 C C . PRO G 1 20 ? 2.06754 9.24153 4.66134 1.000 23.01253 18 PRO G C 1
ATOM 4167 O O . PRO G 1 20 ? 2.40789 10.17698 5.38878 1.000 16.30638 18 PRO G O 1
ATOM 4178 N N . GLY G 1 21 ? 0.79695 8.88760 4.48619 1.000 20.31911 19 GLY G N 1
ATOM 4179 C CA . GLY G 1 21 ? -0.28122 9.57855 5.15227 1.000 20.21880 19 GLY G CA 1
ATOM 4180 C C . GLY G 1 21 ? -0.78457 10.80242 4.42644 1.000 23.35866 19 GLY G C 1
ATOM 4181 O O . GLY G 1 21 ? -1.84429 11.32882 4.79376 1.000 20.32978 19 GLY G O 1
ATOM 4185 N N . GLU G 1 22 ? -0.06519 11.26179 3.40410 1.000 17.85097 20 GLU G N 1
ATOM 4186 C CA . GLU G 1 22 ? -0.47983 12.38466 2.56947 1.000 14.14848 20 GLU G CA 1
ATOM 4187 C C . GLU G 1 22 ? -0.96840 11.76114 1.26777 1.000 14.07890 20 GLU G C 1
ATOM 4188 O O . GLU G 1 22 ? -0.17668 11.46177 0.36994 1.000 12.80879 20 GLU G O 1
ATOM 4200 N N . ASN G 1 23 ? -2.28487 11.55447 1.18058 1.000 16.68079 21 ASN G N 1
ATOM 4201 C CA . ASN G 1 23 ? -2.90760 10.80065 0.09881 1.000 22.25272 21 ASN G CA 1
ATOM 4202 C C . ASN G 1 23 ? -3.89075 11.66431 -0.68161 1.000 17.93956 21 ASN G C 1
ATOM 4203 O O . ASN G 1 23 ? -4.87000 11.16271 -1.24067 1.000 23.15986 21 ASN G O 1
ATOM 4214 N N . LEU G 1 24 ? -3.64329 12.96996 -0.71578 1.000 18.41939 22 LEU G N 1
ATOM 4215 C CA . LEU G 1 24 ? -4.41108 13.87128 -1.55544 1.000 12.19866 22 LEU G CA 1
ATOM 4216 C C . LEU G 1 24 ? -3.47052 14.86625 -2.21993 1.000 6.72033 22 LEU G C 1
ATOM 4217 O O . LEU G 1 24 ? -2.43333 15.23304 -1.66170 1.000 11.06418 22 LEU G O 1
ATOM 4233 N N . CYS G 1 25 ? -3.84763 15.29539 -3.42176 1.000 9.25806 23 CYS G N 1
ATOM 4234 C CA . CYS G 1 25 ? -3.20742 16.39994 -4.12005 1.000 13.19943 23 CYS G CA 1
ATOM 4235 C C . CYS G 1 25 ? -4.07677 17.63922 -3.93805 1.000 9.31318 23 CYS G C 1
ATOM 4236 O O . CYS G 1 25 ? -5.28785 17.53392 -3.72628 1.000 8.03134 23 CYS G O 1
ATOM 4243 N N . TYR G 1 26 ? -3.45966 18.81732 -4.01704 1.000 8.67682 24 TYR G N 1
ATOM 4244 C CA . TYR G 1 26 ? -4.21391 20.05921 -3.91163 1.000 11.09669 24 TYR G CA 1
ATOM 4245 C C . TYR G 1 26 ? -3.68724 21.09108 -4.89924 1.000 8.85852 24 TYR G C 1
ATOM 4246 O O . TYR G 1 26 ? -2.48313 21.16346 -5.16573 1.000 7.62197 24 TYR G O 1
ATOM 4264 N N . ARG G 1 27 ? -4.62072 21.86325 -5.45421 1.000 6.17689 25 ARG G N 1
ATOM 4265 C CA . ARG G 1 27 ? -4.34879 23.08258 -6.20153 1.000 7.69435 25 ARG G CA 1
ATOM 4266 C C . ARG G 1 27 ? -5.00177 24.23325 -5.44694 1.000 9.10187 25 ARG G C 1
ATOM 4267 O O . ARG G 1 27 ? -6.16890 24.13529 -5.05600 1.000 5.82817 25 ARG G O 1
ATOM 4288 N N . LYS G 1 28 ? -4.25116 25.31268 -5.23397 1.000 16.29555 26 LYS G N 1
ATOM 4289 C CA . LYS G 1 28 ? -4.72903 26.48173 -4.50408 1.000 12.04092 26 LYS G CA 1
ATOM 4290 C C . LYS G 1 28 ? -4.46065 27.70940 -5.35833 1.000 13.50936 26 LYS G C 1
ATOM 4291 O O . LYS G 1 28 ? -3.31756 27.94889 -5.76049 1.000 15.99605 26 LYS G O 1
ATOM 4310 N N . MET G 1 29 ? -5.50397 28.49619 -5.61127 1.000 14.09584 27 MET G N 1
ATOM 4311 C CA . MET G 1 29 ? -5.41732 29.63638 -6.51054 1.000 17.39605 27 MET G CA 1
ATOM 4312 C C . MET G 1 29 ? -6.04122 30.86038 -5.86164 1.000 13.99135 27 MET G C 1
ATOM 4313 O O . MET G 1 29 ? -7.07280 30.76786 -5.18891 1.000 9.60146 27 MET G O 1
ATOM 4327 N N . TRP G 1 30 ? -5.40999 32.00876 -6.09085 1.000 13.49241 28 TRP G N 1
ATOM 4328 C CA . TRP G 1 30 ? -5.84417 33.26828 -5.51113 1.000 9.65033 28 TRP G CA 1
ATOM 4329 C C . TRP G 1 30 ? -5.25545 34.40202 -6.33345 1.000 12.70317 28 TRP G C 1
ATOM 4330 O O . TRP G 1 30 ? -4.22524 34.24594 -6.99412 1.000 9.48149 28 TRP G O 1
ATOM 4351 N N . CYS G 1 31 ? -5.92498 35.54713 -6.28251 1.000 8.96022 29 CYS G N 1
ATOM 4352 C CA . CYS G 1 31 ? -5.46303 36.71831 -7.00729 1.000 9.78975 29 CYS G CA 1
ATOM 4353 C C . CYS G 1 31 ? -4.39542 37.45816 -6.20834 1.000 7.84957 29 CYS G C 1
ATOM 4354 O O . CYS G 1 31 ? -4.52632 37.65840 -4.99641 1.000 17.37590 29 CYS G O 1
ATOM 4361 N N . ASP G 1 32 ? -3.32629 37.84948 -6.89725 1.000 10.07011 30 ASP G N 1
ATOM 4362 C CA . ASP G 1 32 ? -2.35905 38.80400 -6.39019 1.000 15.24821 30 ASP G CA 1
ATOM 4363 C C . ASP G 1 32 ? -2.47517 40.05259 -7.27629 1.000 7.41590 30 ASP G C 1
ATOM 4364 O O . ASP G 1 32 ? -3.46949 40.22251 -7.99964 1.000 7.53750 30 ASP G O 1
ATOM 4373 N N . VAL G 1 33 ? -1.47524 40.93075 -7.21648 1.000 8.74220 31 VAL G N 1
ATOM 4374 C CA . VAL G 1 33 ? -1.60291 42.20764 -7.91287 1.000 16.03161 31 VAL G CA 1
ATOM 4375 C C . VAL G 1 33 ? -1.74975 42.01159 -9.41619 1.000 15.33682 31 VAL G C 1
ATOM 4376 O O . VAL G 1 33 ? -2.42619 42.80188 -10.08522 1.000 16.96719 31 VAL G O 1
ATOM 4389 N N . PHE G 1 34 ? -1.14201 40.96601 -9.97496 1.000 10.87716 32 PHE G N 1
ATOM 4390 C CA . PHE G 1 34 ? -1.14999 40.77288 -11.41752 1.000 14.00895 32 PHE G CA 1
ATOM 4391 C C . PHE G 1 34 ? -2.31470 39.91370 -11.89826 1.000 14.30367 32 PHE G C 1
ATOM 4392 O O . PHE G 1 34 ? -2.26499 39.40221 -13.02288 1.000 15.37453 32 PHE G O 1
ATOM 4409 N N . CYS G 1 35 ? -3.36011 39.74455 -11.08319 1.000 11.26216 33 CYS G N 1
ATOM 4410 C CA . CYS G 1 35 ? -4.43603 38.83371 -11.46280 1.000 9.88406 33 CYS G CA 1
ATOM 4411 C C . CYS G 1 35 ? -5.13090 39.28814 -12.74005 1.000 16.46095 33 CYS G C 1
ATOM 4412 O O . CYS G 1 35 ? -5.58788 38.45332 -13.52995 1.000 15.67600 33 CYS G O 1
ATOM 4419 N N . SER G 1 36 ? -5.20694 40.60114 -12.96927 1.000 16.75699 34 SER G N 1
ATOM 4420 C CA . SER G 1 36 ? -5.89954 41.10177 -14.15108 1.000 14.23235 34 SER G CA 1
ATOM 4421 C C . SER G 1 36 ? -5.17092 40.71048 -15.42782 1.000 16.46750 34 SER G C 1
ATOM 4422 O O . SER G 1 36 ? -5.80930 40.47612 -16.45941 1.000 16.11791 34 SER G O 1
ATOM 4430 N N . SER G 1 37 ? -3.84467 40.64638 -15.38460 1.000 16.48315 35 SER G N 1
ATOM 4431 C CA . SER G 1 37 ? -3.04850 40.34817 -16.56513 1.000 16.29912 35 SER G CA 1
ATOM 4432 C C . SER G 1 37 ? -2.61077 38.89318 -16.63812 1.000 10.12801 35 SER G C 1
ATOM 4433 O O . SER G 1 37 ? -2.56165 38.32499 -17.73236 1.000 7.54509 35 SER G O 1
ATOM 4441 N N . ARG G 1 38 ? -2.27103 38.27534 -15.50699 1.000 16.16613 36 ARG G N 1
ATOM 4442 C CA . ARG G 1 38 ? -1.75126 36.91602 -15.51389 1.000 15.96352 36 ARG G CA 1
ATOM 4443 C C . ARG G 1 38 ? -2.72055 35.87535 -14.97448 1.000 15.07660 36 ARG G C 1
ATOM 4444 O O . ARG G 1 38 ? -2.48173 34.67666 -15.16317 1.000 12.03380 36 ARG G O 1
ATOM 4465 N N . GLY G 1 39 ? -3.79017 36.28633 -14.31700 1.000 13.09366 37 GLY G N 1
ATOM 4466 C CA . GLY G 1 39 ? -4.65020 35.34369 -13.64211 1.000 9.38535 37 GLY G CA 1
ATOM 4467 C C . GLY G 1 39 ? -4.14820 35.03075 -12.24809 1.000 10.82291 37 GLY G C 1
ATOM 4468 O O . GLY G 1 39 ? -3.21901 35.64933 -11.72021 1.000 6.08234 37 GLY G O 1
ATOM 4472 N N . LYS G 1 40 ? -4.77373 34.02714 -11.64661 1.000 7.21006 38 LYS G N 1
ATOM 4473 C CA . LYS G 1 40 ? -4.49734 33.71675 -10.25403 1.000 8.76772 38 LYS G CA 1
ATOM 4474 C C . LYS G 1 40 ? -3.15745 33.00972 -10.08596 1.000 8.31482 38 LYS G C 1
ATOM 4475 O O . LYS G 1 40 ? -2.72493 32.23248 -10.94109 1.000 8.35850 38 LYS G O 1
ATOM 4494 N N . VAL G 1 41 ? -2.50679 33.27870 -8.95054 1.000 6.45882 39 VAL G N 1
ATOM 4495 C CA . VAL G 1 41 ? -1.34373 32.49386 -8.55585 1.000 6.84475 39 VAL G CA 1
ATOM 4496 C C . VAL G 1 41 ? -1.75122 31.03202 -8.45920 1.000 15.19923 39 VAL G C 1
ATOM 4497 O O . VAL G 1 41 ? -2.87349 30.71048 -8.05092 1.000 14.12337 39 VAL G O 1
ATOM 4510 N N . VAL G 1 42 ? -0.83973 30.13194 -8.82401 1.000 11.03869 40 VAL G N 1
ATOM 4511 C CA . VAL G 1 42 ? -1.10082 28.69645 -8.77574 1.000 11.69232 40 VAL G CA 1
ATOM 4512 C C . VAL G 1 42 ? -0.09184 28.02279 -7.85784 1.000 11.32699 40 VAL G C 1
ATOM 4513 O O . VAL G 1 42 ? 1.12000 28.22933 -7.99307 1.000 13.29730 40 VAL G O 1
ATOM 4526 N N . GLU G 1 43 ? -0.60518 27.21441 -6.92958 1.000 8.38988 41 GLU G N 1
ATOM 4527 C CA . GLU G 1 43 ? 0.18619 26.42220 -5.99666 1.000 12.10128 41 GLU G CA 1
ATOM 4528 C C . GLU G 1 43 ? -0.32476 24.98837 -6.03697 1.000 10.20090 41 GLU G C 1
ATOM 4529 O O . GLU G 1 43 ? -1.53223 24.75558 -5.91844 1.000 5.83735 41 GLU G O 1
ATOM 4541 N N . LEU G 1 44 ? 0.58510 24.03564 -6.23722 1.000 9.35511 42 LEU G N 1
ATOM 4542 C CA . LEU G 1 44 ? 0.24536 22.62033 -6.32226 1.000 7.36111 42 LEU G CA 1
ATOM 4543 C C . LEU G 1 44 ? 1.12358 21.83918 -5.35527 1.000 5.99083 42 LEU G C 1
ATOM 4544 O O . LEU G 1 44 ? 2.29751 22.17246 -5.17388 1.000 10.57194 42 LEU G O 1
ATOM 4560 N N . GLY G 1 45 ? 0.57003 20.79989 -4.74198 1.000 6.98119 43 GLY G N 1
ATOM 4561 C CA . GLY G 1 45 ? 1.35823 20.02390 -3.80387 1.000 14.64418 43 GLY G CA 1
ATOM 4562 C C . GLY G 1 45 ? 0.61354 18.84758 -3.21634 1.000 14.72170 43 GLY G C 1
ATOM 4563 O O . GLY G 1 45 ? -0.41999 18.41423 -3.73105 1.000 11.41758 43 GLY G O 1
ATOM 4567 N N . CYS G 1 46 ? 1.18281 18.32482 -2.13181 1.000 17.87338 44 CYS G N 1
ATOM 4568 C CA . CYS G 1 46 ? 0.62647 17.21844 -1.36845 1.000 15.45564 44 CYS G CA 1
ATOM 4569 C C . CYS G 1 46 ? -0.10820 17.73101 -0.13501 1.000 8.68442 44 CYS G C 1
ATOM 4570 O O . CYS G 1 46 ? 0.06930 18.87184 0.29765 1.000 9.14992 44 CYS G O 1
ATOM 4577 N N . ALA G 1 47 ? -0.92374 16.85741 0.44804 1.000 8.48556 45 ALA G N 1
ATOM 4578 C CA . ALA G 1 47 ? -1.59627 17.20486 1.68805 1.000 8.92181 45 ALA G CA 1
ATOM 4579 C C . ALA G 1 47 ? -2.15435 15.94931 2.33465 1.000 9.64479 45 ALA G C 1
ATOM 4580 O O . ALA G 1 47 ? -2.54805 15.00212 1.65006 1.000 12.18685 45 ALA G O 1
ATOM 4587 N N . ALA G 1 48 ? -2.20407 15.97363 3.66749 1.000 11.61697 46 ALA G N 1
ATOM 4588 C CA . ALA G 1 48 ? -2.88560 14.93375 4.42835 1.000 17.51072 46 ALA G CA 1
ATOM 4589 C C . ALA G 1 48 ? -4.37625 15.22654 4.51865 1.000 16.64072 46 ALA G C 1
ATOM 4590 O O . ALA G 1 48 ? -5.21009 14.35402 4.25077 1.000 24.77052 46 ALA G O 1
ATOM 4597 N N . THR G 1 49 ? -4.72098 16.45405 4.89294 1.000 18.38859 47 THR G N 1
ATOM 4598 C CA . THR G 1 49 ? -6.09588 16.92038 4.93949 1.000 18.79645 47 THR G CA 1
ATOM 4599 C C . THR G 1 49 ? -6.29029 17.96771 3.85072 1.000 20.18443 47 THR G C 1
ATOM 4600 O O . THR G 1 49 ? -5.38012 18.75319 3.56411 1.000 21.00178 47 THR G O 1
ATOM 4611 N N . CYS G 1 50 ? -7.47668 17.97938 3.25320 1.000 22.86791 48 CYS G N 1
ATOM 4612 C CA . CYS G 1 50 ? -7.78063 18.95894 2.22059 1.000 24.06650 48 CYS G CA 1
ATOM 4613 C C . CYS G 1 50 ? -7.70594 20.35940 2.81449 1.000 23.38312 48 CYS G C 1
ATOM 4614 O O . CYS G 1 50 ? -8.31654 20.61112 3.86312 1.000 14.73558 48 CYS G O 1
ATOM 4621 N N . PRO G 1 51 ? -6.97706 21.29264 2.20082 1.000 21.30215 49 PRO G N 1
ATOM 4622 C CA . PRO G 1 51 ? -6.90650 22.63968 2.77548 1.000 22.41173 49 PRO G CA 1
ATOM 4623 C C . PRO G 1 51 ? -8.29364 23.25749 2.89852 1.000 24.31257 49 PRO G C 1
ATOM 4624 O O . PRO G 1 51 ? -9.11703 23.17886 1.98357 1.000 19.00903 49 PRO G O 1
ATOM 4635 N N . SER G 1 52 ? -8.52567 23.91069 4.03503 1.000 23.59564 50 SER G N 1
ATOM 4636 C CA . SER G 1 52 ? -9.80863 24.54509 4.30541 1.000 27.10427 50 SER G CA 1
ATOM 4637 C C . SER G 1 52 ? -9.98369 25.75164 3.39774 1.000 30.23104 50 SER G C 1
ATOM 4638 O O . SER G 1 52 ? -9.07814 26.58075 3.26888 1.000 37.45853 50 SER G O 1
ATOM 4646 N N . LYS G 1 53 ? -11.14527 25.85199 2.76100 1.000 24.80275 51 LYS G N 1
ATOM 4647 C CA . LYS G 1 53 ? -11.35287 26.87640 1.74733 1.000 33.05965 51 LYS G CA 1
ATOM 4648 C C . LYS G 1 53 ? -11.57555 28.20346 2.45708 1.000 32.28578 51 LYS G C 1
ATOM 4649 O O . LYS G 1 53 ? -12.60520 28.40736 3.10998 1.000 35.52577 51 LYS G O 1
ATOM 4668 N N . LYS G 1 54 ? -10.61112 29.10545 2.31831 1.000 37.97338 52 LYS G N 1
ATOM 4669 C CA . LYS G 1 54 ? -10.76521 30.48515 2.73165 1.000 36.23042 52 LYS G CA 1
ATOM 4670 C C . LYS G 1 54 ? -11.61128 31.25651 1.72381 1.000 35.52811 52 LYS G C 1
ATOM 4671 O O . LYS G 1 54 ? -11.67958 30.89695 0.54501 1.000 22.63258 52 LYS G O 1
ATOM 4690 N N . PRO G 1 55 ? -12.26136 32.33427 2.16795 1.000 39.94386 53 PRO G N 1
ATOM 4691 C CA . PRO G 1 55 ? -13.14320 33.08676 1.25493 1.000 29.34875 53 PRO G CA 1
ATOM 4692 C C . PRO G 1 55 ? -12.46354 33.62819 -0.00507 1.000 31.48645 53 PRO G C 1
ATOM 4693 O O . PRO G 1 55 ? -13.12165 33.69234 -1.05271 1.000 32.63592 53 PRO G O 1
ATOM 4704 N N . TYR G 1 56 ? -11.18507 34.03247 0.04801 1.000 30.97333 54 TYR G N 1
ATOM 4705 C CA . TYR G 1 56 ? -10.54670 34.61251 -1.13339 1.000 39.28165 54 TYR G CA 1
ATOM 4706 C C . TYR G 1 56 ? -9.76744 33.60205 -1.96746 1.000 36.79152 54 TYR G C 1
ATOM 4707 O O . TYR G 1 56 ? -9.40988 33.91347 -3.10965 1.000 29.59828 54 TYR G O 1
ATOM 4725 N N . GLU G 1 57 ? -9.49415 32.41584 -1.43825 1.000 35.89149 55 GLU G N 1
ATOM 4726 C CA . GLU G 1 57 ? -8.79833 31.38179 -2.18782 1.000 32.57377 55 GLU G CA 1
ATOM 4727 C C . GLU G 1 57 ? -9.78626 30.45886 -2.90208 1.000 28.86284 55 GLU G C 1
ATOM 4728 O O . GLU G 1 57 ? -10.95596 30.34572 -2.52803 1.000 19.93232 55 GLU G O 1
ATOM 4740 N N . GLU G 1 58 ? -9.28519 29.78886 -3.93937 1.000 25.28603 56 GLU G N 1
ATOM 4741 C CA . GLU G 1 58 ? -9.99675 28.73682 -4.65753 1.000 21.68573 56 GLU G CA 1
ATOM 4742 C C . GLU G 1 58 ? -9.13979 27.48257 -4.59500 1.000 12.52834 56 GLU G C 1
ATOM 4743 O O . GLU G 1 58 ? -7.95369 27.52274 -4.93684 1.000 14.26540 56 GLU G O 1
ATOM 4755 N N . VAL G 1 59 ? -9.72961 26.38495 -4.12783 1.000 7.73360 57 VAL G N 1
ATOM 4756 C CA . VAL G 1 59 ? -8.99636 25.16169 -3.83212 1.000 13.10688 57 VAL G CA 1
ATOM 4757 C C . VAL G 1 59 ? -9.65581 23.96518 -4.50028 1.000 9.40168 57 VAL G C 1
ATOM 4758 O O . VAL G 1 59 ? -10.88562 23.84645 -4.52070 1.000 6.51494 57 VAL G O 1
ATOM 4771 N N . THR G 1 60 ? -8.83084 23.08370 -5.05638 1.000 10.72145 58 THR G N 1
ATOM 4772 C CA . THR G 1 60 ? -9.27647 21.79662 -5.56542 1.000 8.07603 58 THR G CA 1
ATOM 4773 C C . THR G 1 60 ? -8.47602 20.71363 -4.85712 1.000 9.19638 58 THR G C 1
ATOM 4774 O O . THR G 1 60 ? -7.25179 20.81847 -4.74156 1.000 6.64340 58 THR G O 1
ATOM 4785 N N . CYS G 1 61 ? -9.16561 19.68270 -4.38154 1.000 7.35131 59 CYS G N 1
ATOM 4786 C CA . CYS G 1 61 ? -8.54204 18.56891 -3.68349 1.000 10.94658 59 CYS G CA 1
ATOM 4787 C C . CYS G 1 61 ? -8.94807 17.27985 -4.37408 1.000 10.93482 59 CYS G C 1
ATOM 4788 O O . CYS G 1 61 ? -10.10073 17.13431 -4.78308 1.000 17.82078 59 CYS G O 1
ATOM 4795 N N . CYS G 1 62 ? -8.01623 16.34304 -4.49931 1.000 8.72986 60 CYS G N 1
ATOM 4796 C CA . CYS G 1 62 ? -8.32755 15.09999 -5.18810 1.000 10.97904 60 CYS G CA 1
ATOM 4797 C C . CYS G 1 62 ? -7.37429 14.01355 -4.72011 1.000 12.20791 60 CYS G C 1
ATOM 4798 O O . CYS G 1 62 ? -6.34382 14.28939 -4.09995 1.000 6.61155 60 CYS G O 1
ATOM 4805 N N . SER G 1 63 ? -7.72327 12.76854 -5.05400 1.000 11.67356 61 SER G N 1
ATOM 4806 C CA . SER G 1 63 ? -7.07103 11.60234 -4.47331 1.000 12.21471 61 SER G CA 1
ATOM 4807 C C . SER G 1 63 ? -6.66057 10.58250 -5.52988 1.000 13.46072 61 SER G C 1
ATOM 4808 O O . SER G 1 63 ? -6.58305 9.38418 -5.24519 1.000 17.49572 61 SER G O 1
ATOM 4816 N N . THR G 1 64 ? -6.38500 11.03537 -6.74596 1.000 13.21825 62 THR G N 1
ATOM 4817 C CA . THR G 1 64 ? -5.79667 10.19960 -7.78034 1.000 21.31822 62 THR G CA 1
ATOM 4818 C C . THR G 1 64 ? -4.47010 10.81208 -8.20814 1.000 20.82890 62 THR G C 1
ATOM 4819 O O . THR G 1 64 ? -4.26154 12.02335 -8.08967 1.000 12.41669 62 THR G O 1
ATOM 4830 N N . ASP G 1 65 ? -3.57214 9.96736 -8.70584 1.000 16.10903 63 ASP G N 1
ATOM 4831 C CA . ASP G 1 65 ? -2.23711 10.43216 -9.05286 1.000 16.13769 63 ASP G CA 1
ATOM 4832 C C . ASP G 1 65 ? -2.31624 11.58657 -10.04375 1.000 13.27980 63 ASP G C 1
ATOM 4833 O O . ASP G 1 65 ? -3.09068 11.55081 -11.00314 1.000 17.51946 63 ASP G O 1
ATOM 4842 N N . LYS G 1 66 ? -1.52346 12.62789 -9.78819 1.000 29.13673 64 LYS G N 1
ATOM 4843 C CA . LYS G 1 66 ? -1.36783 13.74964 -10.71638 1.000 21.13414 64 LYS G CA 1
ATOM 4844 C C . LYS G 1 66 ? -2.71357 14.35482 -11.10786 1.000 11.72117 64 LYS G C 1
ATOM 4845 O O . LYS G 1 66 ? -2.91639 14.79706 -12.23990 1.000 14.87107 64 LYS G O 1
ATOM 4864 N N . CYS G 1 67 ? -3.64248 14.37991 -10.16166 1.000 9.26257 65 CYS G N 1
ATOM 4865 C CA . CYS G 1 67 ? -4.96356 14.94348 -10.40078 1.000 11.78191 65 CYS G CA 1
ATOM 4866 C C . CYS G 1 67 ? -5.00681 16.46053 -10.24996 1.000 12.33349 65 CYS G C 1
ATOM 4867 O O . CYS G 1 67 ? -6.06343 17.05872 -10.48257 1.000 11.24048 65 CYS G O 1
ATOM 4874 N N . ASN G 1 68 ? -3.89940 17.09551 -9.87064 1.000 11.87336 66 ASN G N 1
ATOM 4875 C CA . ASN G 1 68 ? -3.85106 18.53300 -9.60501 1.000 16.80043 66 ASN G CA 1
ATOM 4876 C C . ASN G 1 68 ? -2.93129 19.24213 -10.59433 1.000 15.34992 66 ASN G C 1
ATOM 4877 O O . ASN G 1 68 ? -1.96535 19.90552 -10.19672 1.000 10.83043 66 ASN G O 1
ATOM 4888 N N . PRO G 1 69 ? -3.20410 19.14056 -11.89053 1.000 19.91381 67 PRO G N 1
ATOM 4889 C CA . PRO G 1 69 ? -2.31284 19.76800 -12.87124 1.000 19.84064 67 PRO G CA 1
ATOM 4890 C C . PRO G 1 69 ? -2.40476 21.28671 -12.82637 1.000 18.69188 67 PRO G C 1
ATOM 4891 O O . PRO G 1 69 ? -3.38129 21.86889 -12.34806 1.000 18.59622 67 PRO G O 1
ATOM 4902 N N . HIS G 1 70 ? -1.34138 21.92477 -13.30951 1.000 19.62057 68 HIS G N 1
ATOM 4903 C CA . HIS G 1 70 ? -1.41105 23.33958 -13.63747 1.000 20.52909 68 HIS G CA 1
ATOM 4904 C C . HIS G 1 70 ? -2.50574 23.53494 -14.67954 1.000 22.16045 68 HIS G C 1
ATOM 4905 O O . HIS G 1 70 ? -2.64723 22.70435 -15.58754 1.000 22.13053 68 HIS G O 1
ATOM 4919 N N . PRO G 1 71 ? -3.31619 24.59060 -14.58075 1.000 16.72346 69 PRO G N 1
ATOM 4920 C CA . PRO G 1 71 ? -4.40604 24.75748 -15.55836 1.000 22.29392 69 PRO G CA 1
ATOM 4921 C C . PRO G 1 71 ? -3.95991 24.63617 -17.00711 1.000 21.34326 69 PRO G C 1
ATOM 4922 O O . PRO G 1 71 ? -4.77287 24.28054 -17.87051 1.000 20.53998 69 PRO G O 1
ATOM 4933 N N . LYS G 1 72 ? -2.69241 24.92728 -17.30560 1.000 14.96880 70 LYS G N 1
ATOM 4934 C CA . LYS G 1 72 ? -2.19618 24.91135 -18.67523 1.000 24.44989 70 LYS G CA 1
ATOM 4935 C C . LYS G 1 72 ? -1.65038 23.55728 -19.10938 1.000 25.01596 70 LYS G C 1
ATOM 4936 O O . LYS G 1 72 ? -0.77771 23.50931 -19.98582 1.000 33.75834 70 LYS G O 1
ATOM 4955 N N . GLN G 1 73 ? -2.11427 22.45541 -18.52686 1.000 29.72702 71 GLN G N 1
ATOM 4956 C CA . GLN G 1 73 ? -1.61991 21.15312 -18.94752 1.000 35.84060 71 GLN G CA 1
ATOM 4957 C C . GLN G 1 73 ? -2.65870 20.08071 -18.65723 1.000 40.21993 71 GLN G C 1
ATOM 4958 O O . GLN G 1 73 ? -3.64988 20.30806 -17.95845 1.000 46.94979 71 GLN G O 1
ATOM 4972 N N . ARG G 1 74 ? -2.40013 18.89793 -19.20426 1.000 47.94535 72 ARG G N 1
ATOM 4973 C CA . ARG G 1 74 ? -3.32301 17.77197 -19.13580 1.000 45.61732 72 ARG G CA 1
ATOM 4974 C C . ARG G 1 74 ? -3.09607 16.98690 -17.85120 1.000 40.42566 72 ARG G C 1
ATOM 4975 O O . ARG G 1 74 ? -1.95531 16.61820 -17.55025 1.000 49.97076 72 ARG G O 1
ATOM 4996 N N . PRO G 1 75 ? -4.14331 16.71352 -17.07633 1.000 45.00641 73 PRO G N 1
ATOM 4997 C CA . PRO G 1 75 ? -3.96297 15.90337 -15.86892 1.000 45.38333 73 PRO G CA 1
ATOM 4998 C C . PRO G 1 75 ? -3.49962 14.49654 -16.21466 1.000 58.26795 73 PRO G C 1
ATOM 4999 O O . PRO G 1 75 ? -3.61337 14.02983 -17.35099 1.000 66.44801 73 PRO G O 1
ATOM 5010 N N . GLY G 1 76 ? -2.96843 13.81873 -15.20447 1.000 50.92605 74 GLY G N 1
ATOM 5011 C CA . GLY G 1 76 ? -2.49976 12.45628 -15.36436 1.000 47.61624 74 GLY G CA 1
ATOM 5012 C C . GLY G 1 76 ? -1.05764 12.34765 -15.81651 1.000 38.73181 74 GLY G C 1
ATOM 5013 O O . GLY G 1 76 ? -0.49158 13.29123 -16.36805 1.000 37.98624 74 GLY G O 1
ATOM 5017 N N . TRP H 2 1 ? 10.05038 30.98860 -6.53761 1.000 27.57965 1 TRP H N 1
ATOM 5018 C CA . TRP H 2 1 ? 9.19137 30.80674 -7.74103 1.000 24.74820 1 TRP H CA 1
ATOM 5019 C C . TRP H 2 1 ? 7.71146 31.01510 -7.43981 1.000 29.31155 1 TRP H C 1
ATOM 5020 O O . TRP H 2 1 ? 7.22898 30.67157 -6.36110 1.000 31.77500 1 TRP H O 1
ATOM 5043 N N . ARG H 2 2 ? 6.99879 31.56057 -8.42270 1.000 18.04619 2 ARG H N 1
ATOM 5044 C CA . ARG H 2 2 ? 5.57359 31.83945 -8.31815 1.000 18.35579 2 ARG H CA 1
ATOM 5045 C C . ARG H 2 2 ? 4.98276 31.57802 -9.69403 1.000 15.90945 2 ARG H C 1
ATOM 5046 O O . ARG H 2 2 ? 5.48942 32.10828 -10.68641 1.000 11.60147 2 ARG H O 1
ATOM 5067 N N . TYR H 2 3 ? 3.93158 30.76833 -9.76231 1.000 19.12237 3 TYR H N 1
ATOM 5068 C CA . TYR H 2 3 ? 3.28720 30.47663 -11.03272 1.000 18.66503 3 TYR H CA 1
ATOM 5069 C C . TYR H 2 3 ? 1.94486 31.18534 -11.13086 1.000 14.08084 3 TYR H C 1
ATOM 5070 O O . TYR H 2 3 ? 1.33152 31.55416 -10.12577 1.000 10.32859 3 TYR H O 1
ATOM 5088 N N . TYR H 2 4 ? 1.48450 31.34196 -12.36956 1.000 12.61469 4 TYR H N 1
ATOM 5089 C CA . TYR H 2 4 ? 0.17108 31.89033 -12.66342 1.000 13.59509 4 TYR H CA 1
ATOM 5090 C C . TYR H 2 4 ? -0.49768 30.99046 -13.68994 1.000 8.94982 4 TYR H C 1
ATOM 5091 O O . TYR H 2 4 ? 0.17335 30.32264 -14.48176 1.000 9.36044 4 TYR H O 1
ATOM 5109 N N . GLU H 2 5 ? -1.83106 30.99320 -13.68802 1.000 15.49737 5 GLU H N 1
ATOM 5110 C CA . GLU H 2 5 ? -2.56162 30.08399 -14.56331 1.000 18.15646 5 GLU H CA 1
ATOM 5111 C C . GLU H 2 5 ? -2.27834 30.35211 -16.03536 1.000 27.44974 5 GLU H C 1
ATOM 5112 O O . GLU H 2 5 ? -2.56740 29.49414 -16.87697 1.000 26.75044 5 GLU H O 1
ATOM 5124 N N . SER H 2 6 ? -1.71162 31.51368 -16.36587 1.000 13.60150 6 SER H N 1
ATOM 5125 C CA . SER H 2 6 ? -1.52704 31.88753 -17.76128 1.000 22.81230 6 SER H CA 1
ATOM 5126 C C . SER H 2 6 ? -0.32454 31.20648 -18.40325 1.000 26.90270 6 SER H C 1
ATOM 5127 O O . SER H 2 6 ? -0.23818 31.17366 -19.63526 1.000 30.55628 6 SER H O 1
ATOM 5135 N N . SER H 2 7 ? 0.61012 30.67639 -17.61791 1.000 18.83688 7 SER H N 1
ATOM 5136 C CA . SER H 2 7 ? 1.79461 30.07791 -18.21807 1.000 17.59722 7 SER H CA 1
ATOM 5137 C C . SER H 2 7 ? 2.40453 29.04954 -17.28231 1.000 13.43958 7 SER H C 1
ATOM 5138 O O . SER H 2 7 ? 2.29262 29.15260 -16.05859 1.000 17.92681 7 SER H O 1
ATOM 5146 N N . LEU H 2 8 ? 3.06865 28.06623 -17.88419 1.000 23.01178 8 LEU H N 1
ATOM 5147 C CA . LEU H 2 8 ? 3.80472 27.05028 -17.14752 1.000 24.16568 8 LEU H CA 1
ATOM 5148 C C . LEU H 2 8 ? 5.18874 27.52325 -16.72282 1.000 19.57290 8 LEU H C 1
ATOM 5149 O O . LEU H 2 8 ? 5.90102 26.76901 -16.05142 1.000 16.01318 8 LEU H O 1
ATOM 5165 N N . LEU H 2 9 ? 5.58680 28.74314 -17.09583 1.000 21.97628 9 LEU H N 1
ATOM 5166 C CA . LEU H 2 9 ? 6.89662 29.25407 -16.70654 1.000 22.27778 9 LEU H CA 1
ATOM 5167 C C . LEU H 2 9 ? 6.79501 30.04122 -15.39923 1.000 15.13083 9 LEU H C 1
ATOM 5168 O O . LEU H 2 9 ? 5.85221 30.82055 -15.21577 1.000 15.17746 9 LEU H O 1
ATOM 5184 N N . PRO H 2 10 ? 7.75228 29.85062 -14.49225 1.000 19.01411 10 PRO H N 1
ATOM 5185 C CA . PRO H 2 10 ? 7.72908 30.57005 -13.21415 1.000 20.98322 10 PRO H CA 1
ATOM 5186 C C . PRO H 2 10 ? 8.28550 31.97843 -13.36985 1.000 18.45958 10 PRO H C 1
ATOM 5187 O O . PRO H 2 10 ? 8.93718 32.31247 -14.36114 1.000 15.28122 10 PRO H O 1
ATOM 5198 N N . TYR H 2 11 ? 7.99488 32.81979 -12.37338 1.000 24.78544 11 TYR H N 1
ATOM 5199 C CA . TYR H 2 11 ? 8.27987 34.24120 -12.53141 1.000 26.65770 11 TYR H CA 1
ATOM 5200 C C . TYR H 2 11 ? 9.45243 34.74736 -11.69606 1.000 38.31090 11 TYR H C 1
ATOM 5201 O O . TYR H 2 11 ? 10.49246 35.11108 -12.26021 1.000 47.51673 11 TYR H O 1
ATOM 5219 N N . PRO H 2 12 ? 9.32829 34.82775 -10.36300 1.000 41.31254 12 PRO H N 1
ATOM 5220 C CA . PRO H 2 12 ? 10.42092 35.49375 -9.63701 1.000 29.49218 12 PRO H CA 1
ATOM 5221 C C . PRO H 2 12 ? 11.75759 34.76367 -9.74009 1.000 57.57129 12 PRO H C 1
ATOM 5222 O O . PRO H 2 12 ? 12.66359 35.07414 -8.96339 1.000 71.59189 12 PRO H O 1
#

Foldseek 3Di:
DAWEWFVVDPPTDIGDADPQFQKKKWKWACDPCCVPPNTDIGIDTGNDFDDADPRMDMDMDGHHHQHDDPVDDRD/DDDDPPDPDHDD/DEWEWFVVDPPTDIDDADPQFQKKKWKWADDPCCVPPNTDIGIDTGNDFDDADPRMDMDIGGHYHCHDDPVDHRD/DDDDPPDPDHDD/DWEWFPPDVPIDIDDDPPLFQKKKWKWFDDPCCVPPNTDIGIDTGNDFDDDDPGMDMDMGGDHQQRDDPVDDGD/DDDDPVDPDHDD/DAWEWFVPDPPIDIDDDDPLFQKKKWKWADDPCCVPPNTDIGIDTGNDFDDDDPGMDMDMGGHHQQHDDPPDDGD/DDDDPVDPDDDD

Nearest PDB structures (foldseek):
  1hc9-assembly1_A  TM=1.002E+00  e=3.265E-14  Bungarus multicinctus
  1haj-assembly1_A  TM=8.772E-01  e=5.971E-11  Bungarus multicinctus
  1ntn-assembly1_A  TM=9.343E-01  e=9.117E-10  Naja oxiana
  1w6b-assembly1_A  TM=8.133E-01  e=5.282E-09  Naja oxiana
  4lft-assembly3_B  TM=8.828E-01  e=4.401E-08  Dendraspis polylepis polylepis

Organism: Bungarus multicinctus (NCBI:txid8616)

InterPro domains:
  IPR003571 Snake three-finger toxin [cd00206] (29-87)
  IPR018354 Snake toxin, conserved site [PS00272] (64-84)
  IPR045860 Snake toxin-like superfamily [G3DSA:2.10.60.10] (22-95)
  IPR045860 Snake toxin-like superfamily [SSF57302] (14-92)
  IPR054131 Snake toxin cobra-type [PF21947] (24-87)

Sequence (347 aa):
GIVCHTTATSPISAVTCPPGENLCYRKMWCDVFCSSRGKVVELGCAATCPSKKPYEEVTCCSTDKCNPHPKQRPGWRYYESSLLPYPGIVCHTTATSPISAVTCPPGENLCYRKMWCDVFCSSRGKVVELGCAATCPSKKPYEEVTCCSTDKCNPHPKQRPGWRYYESSLLPYPIVCHTTATSPISAVTCPPGENLCYRKMWCDVFCSSRGKVVELGCAATCPSKKPYEEVTCCSTDKCNPHPKQRPGWRYYESSLLPYPGIVCHTTATSPISAVTCPPGENLCYRKMWCDVFCSSRGKVVELGCAATCPSKKPYEEVTCCSTDKCNPHPKQRPGWRYYESSLLPYP

GO terms:
  GO:0005576 extracellular region (C, EXP)
  GO:0005515 protein binding (F, IPI)